Protein AF-0000000067257567 (afdb_homodimer)

Structure (mmCIF, N/CA/C/O backbone):
data_AF-0000000067257567-model_v1
#
loop_
_entity.id
_entity.type
_entity.pdbx_description
1 polymer 'Uncharacterized protein'
#
loop_
_atom_site.group_PDB
_atom_site.id
_atom_site.type_symbol
_atom_site.label_atom_id
_atom_site.label_alt_id
_atom_site.label_comp_id
_atom_site.label_asym_id
_atom_site.label_entity_id
_atom_site.label_seq_id
_atom_site.pdbx_PDB_ins_code
_atom_site.Cartn_x
_atom_site.Cartn_y
_atom_site.Cartn_z
_atom_site.occupancy
_atom_site.B_iso_or_equiv
_atom_site.auth_seq_id
_atom_site.auth_comp_id
_atom_site.auth_asym_id
_atom_site.auth_atom_id
_atom_site.pdbx_PDB_model_num
ATOM 1 N N . MET A 1 1 ? 15.242 -1.71 6.387 1 42.47 1 MET A N 1
ATOM 2 C CA . MET A 1 1 ? 14.023 -1.361 7.105 1 42.47 1 MET A CA 1
ATOM 3 C C . MET A 1 1 ? 13.047 -0.629 6.195 1 42.47 1 MET A C 1
ATOM 5 O O . MET A 1 1 ? 11.852 -0.949 6.168 1 42.47 1 MET A O 1
ATOM 9 N N . SER A 1 2 ? 13.617 0.245 5.223 1 54.53 2 SER A N 1
ATOM 10 C CA . SER A 1 2 ? 12.867 1.175 4.383 1 54.53 2 SER A CA 1
ATOM 11 C C . SER A 1 2 ? 12.109 0.439 3.279 1 54.53 2 SER A C 1
ATOM 13 O O . SER A 1 2 ? 10.945 0.733 3.014 1 54.53 2 SER A O 1
ATOM 15 N N . GLU A 1 3 ? 12.781 -0.605 2.812 1 60.75 3 GLU A N 1
ATOM 16 C CA . GLU A 1 3 ? 12.156 -1.322 1.706 1 60.75 3 GLU A CA 1
ATOM 17 C C . GLU A 1 3 ? 10.961 -2.146 2.186 1 60.75 3 GLU A C 1
ATOM 19 O O . GLU A 1 3 ? 9.961 -2.266 1.479 1 60.75 3 GLU A O 1
ATOM 24 N N . HIS A 1 4 ? 11.023 -2.242 3.375 1 84.31 4 HIS A N 1
ATOM 25 C CA . HIS A 1 4 ? 9.969 -3.107 3.891 1 84.31 4 HIS A CA 1
ATOM 26 C C . HIS A 1 4 ? 8.727 -2.301 4.27 1 84.31 4 HIS A C 1
ATOM 28 O O . HIS A 1 4 ? 7.613 -2.822 4.242 1 84.31 4 HIS A O 1
ATOM 34 N N . LEU A 1 5 ? 9.055 -1.038 4.414 1 88.56 5 LEU A N 1
ATOM 35 C CA . LEU A 1 5 ? 7.922 -0.194 4.789 1 88.56 5 LEU A CA 1
ATOM 36 C C . LEU A 1 5 ? 6.973 -0.005 3.613 1 88.56 5 LEU A C 1
ATOM 38 O O . LEU A 1 5 ? 5.75 -0.077 3.779 1 88.56 5 LEU A O 1
ATOM 42 N N . GLN A 1 6 ? 7.559 0.201 2.512 1 93.94 6 GLN A N 1
ATOM 43 C CA . GLN A 1 6 ? 6.738 0.46 1.332 1 93.94 6 GLN A CA 1
ATOM 44 C C . GLN A 1 6 ? 5.961 -0.786 0.918 1 93.94 6 GLN A C 1
ATOM 46 O O . GLN A 1 6 ? 4.773 -0.704 0.598 1 93.94 6 GLN A O 1
ATOM 51 N N . VAL A 1 7 ? 6.586 -1.915 0.98 1 94.75 7 VAL A N 1
ATOM 52 C CA . VAL A 1 7 ? 5.902 -3.139 0.573 1 94.75 7 VAL A CA 1
ATOM 53 C C . VAL A 1 7 ? 4.844 -3.508 1.61 1 94.75 7 VAL A C 1
ATOM 55 O O . VAL A 1 7 ? 3.777 -4.023 1.264 1 94.75 7 VAL A O 1
ATOM 58 N N . ASP A 1 8 ? 5.109 -3.254 2.855 1 94.69 8 ASP A N 1
ATOM 59 C CA . ASP A 1 8 ? 4.109 -3.463 3.9 1 94.69 8 ASP A CA 1
ATOM 60 C C . ASP A 1 8 ? 2.906 -2.543 3.703 1 94.69 8 ASP A C 1
ATOM 62 O O . ASP A 1 8 ? 1.767 -2.945 3.939 1 94.69 8 ASP A O 1
ATOM 66 N N . ALA A 1 9 ? 3.156 -1.338 3.334 1 95.38 9 ALA A N 1
ATOM 67 C CA . ALA A 1 9 ? 2.078 -0.391 3.064 1 95.38 9 ALA A CA 1
ATOM 68 C C . ALA A 1 9 ? 1.234 -0.842 1.875 1 95.38 9 ALA A C 1
ATOM 70 O O . ALA A 1 9 ? 0.009 -0.706 1.887 1 95.38 9 ALA A O 1
ATOM 71 N N . ILE A 1 10 ? 1.872 -1.326 0.867 1 96 10 ILE A N 1
ATOM 72 C CA . ILE A 1 10 ? 1.156 -1.837 -0.297 1 96 10 ILE A CA 1
ATOM 73 C C . ILE A 1 10 ? 0.22 -2.967 0.128 1 96 10 ILE A C 1
ATOM 75 O O . ILE A 1 10 ? -0.958 -2.973 -0.235 1 96 10 ILE A O 1
ATOM 79 N N . LEU A 1 11 ? 0.707 -3.904 0.881 1 96 11 LEU A N 1
ATOM 80 C CA . LEU A 1 11 ? -0.12 -5 1.374 1 96 11 LEU A CA 1
ATOM 81 C C . LEU A 1 11 ? -1.297 -4.473 2.188 1 96 11 LEU A C 1
ATOM 83 O O . LEU A 1 11 ? -2.436 -4.902 1.994 1 96 11 LEU A O 1
ATOM 87 N N . HIS A 1 12 ? -1.018 -3.547 3.033 1 94.44 12 HIS A N 1
ATOM 88 C CA . HIS A 1 12 ? -2.039 -2.967 3.9 1 94.44 12 HIS A CA 1
ATOM 89 C C . HIS A 1 12 ? -3.166 -2.344 3.086 1 94.44 12 HIS A C 1
ATOM 91 O O . HIS A 1 12 ? -4.34 -2.66 3.297 1 94.44 12 HIS A O 1
ATOM 97 N N . TYR A 1 13 ? -2.816 -1.511 2.17 1 96.19 13 TYR A N 1
ATOM 98 C CA . TYR A 1 13 ? -3.834 -0.748 1.458 1 96.19 13 TYR A CA 1
ATOM 99 C C . TYR A 1 13 ? -4.508 -1.601 0.389 1 96.19 13 TYR A C 1
ATOM 101 O O . TYR A 1 13 ? -5.691 -1.417 0.093 1 96.19 13 TYR A O 1
ATOM 109 N N . ALA A 1 14 ? -3.781 -2.572 -0.161 1 96.31 14 ALA A N 1
ATOM 110 C CA . ALA A 1 14 ? -4.355 -3.449 -1.176 1 96.31 14 ALA A CA 1
ATOM 111 C C . ALA A 1 14 ? -5.426 -4.355 -0.574 1 96.31 14 ALA A C 1
ATOM 113 O O . ALA A 1 14 ? -6.305 -4.852 -1.288 1 96.31 14 ALA A O 1
ATOM 114 N N . THR A 1 15 ? -5.363 -4.555 0.69 1 95.38 15 THR A N 1
ATOM 115 C CA . THR A 1 15 ? -6.281 -5.508 1.309 1 95.38 15 THR A CA 1
ATOM 116 C C . THR A 1 15 ? -7.234 -4.797 2.268 1 95.38 15 THR A C 1
ATOM 118 O O . THR A 1 15 ? -7.855 -5.434 3.119 1 95.38 15 THR A O 1
ATOM 121 N N . SER A 1 16 ? -7.266 -3.492 2.211 1 91.81 16 SER A N 1
ATOM 122 C CA . SER A 1 16 ? -8.164 -2.688 3.033 1 91.81 16 SER A CA 1
ATOM 123 C C . SER A 1 16 ? -9.203 -1.973 2.178 1 91.81 16 SER A C 1
ATOM 125 O O . SER A 1 16 ? -8.906 -1.534 1.064 1 91.81 16 SER A O 1
ATOM 127 N N . ARG A 1 17 ? -10.469 -1.85 2.686 1 91.75 17 ARG A N 1
ATOM 128 C CA . ARG A 1 17 ? -11.508 -1.102 1.987 1 91.75 17 ARG A CA 1
ATOM 129 C C . ARG A 1 17 ? -11.609 0.323 2.523 1 91.75 17 ARG A C 1
ATOM 131 O O . ARG A 1 17 ? -12.398 1.126 2.018 1 91.75 17 ARG A O 1
ATOM 138 N N . VAL A 1 18 ? -10.797 0.609 3.508 1 90.25 18 VAL A N 1
ATOM 139 C CA . VAL A 1 18 ? -10.828 1.937 4.113 1 90.25 18 VAL A CA 1
ATOM 140 C C . VAL A 1 18 ? -9.992 2.902 3.279 1 90.25 18 VAL A C 1
ATOM 142 O O . VAL A 1 18 ? -8.812 2.643 3.008 1 90.25 18 VAL A O 1
ATOM 145 N N . ILE A 1 19 ? -10.57 3.973 2.848 1 91.88 19 ILE A N 1
ATOM 146 C CA . ILE A 1 19 ? -9.852 4.965 2.053 1 91.88 19 ILE A CA 1
ATOM 147 C C . ILE A 1 19 ? -9.734 6.266 2.842 1 91.88 19 ILE A C 1
ATOM 149 O O . ILE A 1 19 ? -10.531 6.531 3.744 1 91.88 19 ILE A O 1
ATOM 153 N N . PRO A 1 20 ? -8.742 7.109 2.494 1 93.06 20 PRO A N 1
ATOM 154 C CA . PRO A 1 20 ? -8.562 8.398 3.166 1 93.06 20 PRO A CA 1
ATOM 155 C C . PRO A 1 20 ? -9.742 9.344 2.955 1 93.06 20 PRO A C 1
ATOM 157 O O . PRO A 1 20 ? -10.516 9.164 2.01 1 93.06 20 PRO A O 1
ATOM 160 N N . GLN A 1 21 ? -9.82 10.25 3.891 1 91.62 21 GLN A N 1
ATOM 161 C CA . GLN A 1 21 ? -10.844 11.281 3.775 1 91.62 21 GLN A CA 1
ATOM 162 C C . GLN A 1 21 ? -10.586 12.188 2.574 1 91.62 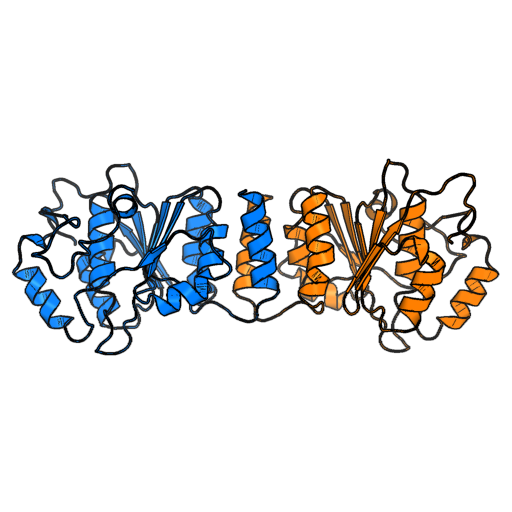21 GLN A C 1
ATOM 164 O O . GLN A 1 21 ? -11.523 12.594 1.887 1 91.62 21 GLN A O 1
ATOM 169 N N . GLN A 1 22 ? -9.336 12.484 2.297 1 96.44 22 GLN A N 1
ATOM 170 C CA . GLN A 1 22 ? -8.977 13.289 1.131 1 96.44 22 GLN A CA 1
ATOM 171 C C . GLN A 1 22 ? -9.25 12.523 -0.165 1 96.44 22 GLN A C 1
ATOM 173 O O . GLN A 1 22 ? -9.008 11.32 -0.247 1 96.44 22 GLN A O 1
ATOM 178 N N . THR A 1 23 ? -9.781 13.305 -1.151 1 96 23 THR A N 1
ATOM 179 C CA . THR A 1 23 ? -9.977 12.703 -2.467 1 96 23 THR A CA 1
ATOM 180 C C . THR A 1 23 ? -8.641 12.43 -3.148 1 96 23 THR A C 1
ATOM 182 O O . THR A 1 23 ? -7.605 12.953 -2.729 1 96 23 THR A O 1
ATOM 185 N N . LEU A 1 24 ? -8.641 11.648 -4.219 1 96.56 24 LEU A N 1
ATOM 186 C CA . LEU A 1 24 ? -7.43 11.344 -4.973 1 96.56 24 LEU A CA 1
ATOM 187 C C . LEU A 1 24 ? -6.766 12.617 -5.484 1 96.56 24 LEU A C 1
ATOM 189 O O . LEU A 1 24 ? -5.543 12.75 -5.418 1 96.56 24 LEU A O 1
ATOM 193 N N . ASP A 1 25 ? -7.609 13.531 -6 1 97.38 25 ASP A N 1
ATOM 194 C CA . ASP A 1 25 ? -7.062 14.781 -6.531 1 97.38 25 ASP A CA 1
ATOM 195 C C . ASP A 1 25 ? -6.383 15.594 -5.43 1 97.38 25 ASP A C 1
ATOM 197 O O . ASP A 1 25 ? -5.34 16.203 -5.656 1 97.38 25 ASP A O 1
ATOM 201 N N . GLU A 1 26 ? -6.945 15.57 -4.293 1 98.19 26 GLU A N 1
ATOM 202 C CA . GLU A 1 26 ? -6.355 16.266 -3.152 1 98.19 26 GLU A CA 1
ATOM 203 C C . GLU A 1 26 ? -5.051 15.602 -2.719 1 98.19 26 GLU A C 1
ATOM 205 O O . GLU A 1 26 ? -4.035 16.281 -2.527 1 98.19 26 GLU A O 1
ATOM 210 N N . ILE A 1 27 ? -5.051 14.281 -2.639 1 98.19 27 ILE A N 1
ATOM 211 C CA . ILE A 1 27 ? -3.891 13.523 -2.188 1 98.19 27 ILE A CA 1
ATOM 212 C C . ILE A 1 27 ? -2.734 13.719 -3.168 1 98.19 27 ILE A C 1
ATOM 214 O O . ILE A 1 27 ? -1.573 13.797 -2.762 1 98.19 27 ILE A O 1
ATOM 218 N N . LYS A 1 28 ? -2.998 13.914 -4.43 1 97.81 28 LYS A N 1
ATOM 219 C CA . LYS A 1 28 ? -1.974 14.016 -5.465 1 97.81 28 LYS A CA 1
ATOM 220 C C . LYS A 1 28 ? -1.126 15.266 -5.285 1 97.81 28 LYS A C 1
ATOM 222 O O . LYS A 1 28 ? 0.059 15.281 -5.625 1 97.81 28 LYS A O 1
ATOM 227 N N . ILE A 1 29 ? -1.68 16.281 -4.703 1 98.06 29 ILE A N 1
ATOM 228 C CA . ILE A 1 29 ? -0.905 17.5 -4.438 1 98.06 29 ILE A CA 1
ATOM 229 C C . ILE A 1 29 ? 0.239 17.172 -3.479 1 98.06 29 ILE A C 1
ATOM 231 O O . ILE A 1 29 ? 1.401 17.469 -3.771 1 98.06 29 ILE A O 1
ATOM 235 N N . SER A 1 30 ? -0.136 16.531 -2.359 1 98 30 SER A N 1
ATOM 236 C CA . SER A 1 30 ? 0.881 16.172 -1.375 1 98 30 SER A CA 1
ATOM 237 C C . SER A 1 30 ? 1.795 15.07 -1.899 1 98 30 SER A C 1
ATOM 239 O O . SER A 1 30 ? 3 15.086 -1.646 1 98 30 SER A O 1
ATOM 241 N N . PHE A 1 31 ? 1.204 14.18 -2.602 1 97.38 31 PHE A N 1
ATOM 242 C CA . PHE A 1 31 ? 1.946 13.062 -3.17 1 97.38 31 PHE A CA 1
ATOM 243 C C . PHE A 1 31 ? 3.061 13.562 -4.082 1 97.38 31 PHE A C 1
ATOM 245 O O . PHE A 1 31 ? 4.215 13.148 -3.945 1 97.38 31 PHE A O 1
ATOM 252 N N . ASN A 1 32 ? 2.744 14.445 -4.992 1 97.19 32 ASN A N 1
ATOM 253 C CA . ASN A 1 32 ? 3.723 14.977 -5.934 1 97.19 32 ASN A CA 1
ATOM 254 C C . ASN A 1 32 ? 4.812 15.773 -5.223 1 97.19 32 ASN A C 1
ATOM 256 O O . ASN A 1 32 ? 5.98 15.727 -5.617 1 97.19 32 ASN A O 1
ATOM 260 N N . LEU A 1 33 ? 4.465 16.422 -4.223 1 97.44 33 LEU A N 1
ATOM 261 C CA . LEU A 1 33 ? 5.426 17.188 -3.432 1 97.44 33 LEU A CA 1
ATOM 262 C C . LEU A 1 33 ? 6.398 16.25 -2.713 1 97.44 33 LEU A C 1
ATOM 264 O O . LEU A 1 33 ? 7.613 16.453 -2.764 1 97.44 33 LEU A O 1
ATOM 268 N N . ILE A 1 34 ? 5.844 15.188 -2.096 1 97.25 34 ILE A N 1
ATOM 269 C CA . ILE A 1 34 ? 6.672 14.242 -1.356 1 97.25 34 ILE A CA 1
ATOM 270 C C . ILE A 1 34 ? 7.609 13.523 -2.318 1 97.25 34 ILE A C 1
ATOM 272 O O . ILE A 1 34 ? 8.797 13.352 -2.029 1 97.25 34 ILE A O 1
ATOM 276 N N . LYS A 1 35 ? 7.09 13.195 -3.434 1 94.06 35 LYS A N 1
ATOM 277 C CA . LYS A 1 35 ? 7.891 12.508 -4.441 1 94.06 35 LYS A CA 1
ATOM 278 C C . LYS A 1 35 ? 9.062 13.375 -4.895 1 94.06 35 LYS A C 1
ATOM 280 O O . LYS A 1 35 ? 10.156 12.867 -5.148 1 94.06 35 LYS A O 1
ATOM 285 N N . SER A 1 36 ? 8.883 14.656 -4.922 1 94.94 36 SER A N 1
ATOM 286 C CA . SER A 1 36 ? 9.906 15.562 -5.422 1 94.94 36 SER A CA 1
ATOM 287 C C . SER A 1 36 ? 10.922 15.906 -4.336 1 94.94 36 SER A C 1
ATOM 289 O O . SER A 1 36 ? 12.078 16.219 -4.637 1 94.94 36 SER A O 1
ATOM 291 N N . LEU A 1 37 ? 10.57 15.703 -3.08 1 96.38 37 LEU A N 1
ATOM 292 C CA . LEU A 1 37 ? 11.414 16.234 -2.012 1 96.38 37 LEU A CA 1
ATOM 293 C C . LEU A 1 37 ? 12.031 15.102 -1.195 1 96.38 37 LEU A C 1
ATOM 295 O O . LEU A 1 37 ? 12.984 15.32 -0.442 1 96.38 37 LEU A O 1
ATOM 299 N N . THR A 1 38 ? 11.453 13.891 -1.365 1 93.56 38 THR A N 1
ATOM 300 C CA . THR A 1 38 ? 11.898 12.797 -0.508 1 93.56 38 THR A CA 1
ATOM 301 C C . THR A 1 38 ? 13.367 12.477 -0.752 1 93.56 38 THR A C 1
ATOM 303 O O . THR A 1 38 ? 13.836 12.516 -1.892 1 93.56 38 THR A O 1
ATOM 306 N N . PRO A 1 39 ? 14.125 12.211 0.289 1 95.88 39 PRO A N 1
ATOM 307 C CA . PRO A 1 39 ? 13.711 12.227 1.694 1 95.88 39 PRO A CA 1
ATOM 308 C C . PRO A 1 39 ? 13.523 13.641 2.234 1 95.88 39 PRO A C 1
ATOM 310 O O . PRO A 1 39 ? 14.273 14.555 1.872 1 95.88 39 PRO A O 1
ATOM 313 N N . CYS A 1 40 ? 12.492 13.82 2.994 1 97.31 40 CYS A N 1
ATOM 314 C CA . CYS A 1 40 ? 12.219 15.141 3.547 1 97.31 40 CYS A CA 1
ATOM 315 C C . CYS A 1 40 ? 11.688 15.031 4.973 1 97.31 40 CYS A C 1
ATOM 317 O O . CYS A 1 40 ? 11.484 13.93 5.48 1 97.31 40 CYS A O 1
ATOM 319 N N . ASN A 1 41 ? 11.586 16.109 5.645 1 98.31 41 ASN A N 1
ATOM 320 C CA . ASN A 1 41 ? 10.922 16.219 6.941 1 98.31 41 ASN A CA 1
ATOM 321 C C . ASN A 1 41 ? 9.461 16.641 6.785 1 98.31 41 ASN A C 1
ATOM 323 O O . ASN A 1 41 ? 9.172 17.766 6.371 1 98.31 41 ASN A O 1
ATOM 327 N N . LEU A 1 42 ? 8.594 15.68 7.133 1 98.69 42 LEU A N 1
ATOM 328 C CA . LEU A 1 42 ? 7.156 15.852 6.969 1 98.69 42 LEU A CA 1
ATOM 329 C C . LEU A 1 42 ? 6.449 15.852 8.32 1 98.69 42 LEU A C 1
ATOM 331 O O . LEU A 1 42 ? 6.492 14.852 9.047 1 98.69 42 LEU A O 1
ATOM 335 N N . LEU A 1 43 ? 5.855 16.953 8.656 1 98.81 43 LEU A N 1
ATOM 336 C CA . LEU A 1 43 ? 5.031 17.078 9.852 1 98.81 43 LEU A CA 1
ATOM 337 C C . LEU A 1 43 ? 3.549 17.031 9.5 1 98.81 43 LEU A C 1
ATOM 339 O O . LEU A 1 43 ? 3.102 17.766 8.617 1 98.81 43 LEU A O 1
ATOM 343 N N . VAL A 1 44 ? 2.824 16.172 10.156 1 98.75 44 VAL A N 1
ATOM 344 C CA . VAL A 1 44 ? 1.402 16.047 9.844 1 98.75 44 VAL A CA 1
ATOM 345 C C . VAL A 1 44 ? 0.578 16.297 11.109 1 98.75 44 VAL A C 1
ATOM 347 O O . VAL A 1 44 ? 0.701 15.57 12.094 1 98.75 44 VAL A O 1
ATOM 350 N N . PHE A 1 45 ? -0.207 17.375 11.07 1 98.56 45 PHE A N 1
ATOM 351 C CA . PHE A 1 45 ? -1.238 17.531 12.086 1 98.56 45 PHE A CA 1
ATOM 352 C C . PHE A 1 45 ? -2.426 16.625 11.797 1 98.56 45 PHE A C 1
ATOM 354 O O . PHE A 1 45 ? -3.217 16.891 10.891 1 98.56 45 PHE A O 1
ATOM 361 N N . GLY A 1 46 ? -2.557 15.602 12.586 1 97.12 46 GLY A N 1
ATOM 362 C CA . GLY A 1 46 ? -3.602 14.617 12.367 1 97.12 46 GLY A CA 1
ATOM 363 C C . GLY A 1 46 ? -3.061 13.219 12.109 1 97.12 46 GLY A C 1
ATOM 364 O O . GLY A 1 46 ? -2.055 13.055 11.414 1 97.12 46 GLY A O 1
ATOM 365 N N . LEU A 1 47 ? -3.672 12.305 12.781 1 95.75 47 LEU A N 1
ATOM 366 C CA . LEU A 1 47 ? -3.412 10.883 12.57 1 95.75 47 LEU A CA 1
ATOM 367 C C . LEU A 1 47 ? -4.641 10.188 12 1 95.75 47 LEU A C 1
ATOM 369 O O . LEU A 1 47 ? -5.77 10.477 12.414 1 95.75 47 LEU A O 1
ATOM 373 N N . GLY A 1 48 ? -4.449 9.352 11.008 1 93.62 48 GLY A N 1
ATOM 374 C CA . GLY A 1 48 ? -5.574 8.633 10.422 1 93.62 48 GLY A CA 1
ATOM 375 C C . GLY A 1 48 ? -5.156 7.422 9.609 1 93.62 48 GLY A C 1
ATOM 376 O O . GLY A 1 48 ? -4.027 6.945 9.734 1 93.62 48 GLY A O 1
ATOM 377 N N . HIS A 1 49 ? -6.082 6.953 8.859 1 90.81 49 HIS A N 1
ATOM 378 C CA . HIS A 1 49 ? -5.875 5.742 8.07 1 90.81 49 HIS A CA 1
ATOM 379 C C . HIS A 1 49 ? -4.887 5.988 6.934 1 90.81 49 HIS A C 1
ATOM 381 O O . HIS A 1 49 ? -4.316 5.043 6.387 1 90.81 49 HIS A O 1
ATOM 387 N N . ASP A 1 50 ? -4.66 7.285 6.672 1 95.5 50 ASP A N 1
ATOM 388 C CA . ASP A 1 50 ? -3.73 7.625 5.598 1 95.5 50 ASP A CA 1
ATOM 389 C C . ASP A 1 50 ? -2.32 7.844 6.145 1 95.5 50 ASP A C 1
ATOM 391 O O . ASP A 1 50 ? -1.382 8.07 5.379 1 95.5 50 ASP A O 1
ATOM 395 N N . SER A 1 51 ? -2.143 7.699 7.477 1 96.69 51 SER A N 1
ATOM 396 C CA . SER A 1 51 ? -0.849 7.988 8.086 1 96.69 51 SER A CA 1
ATOM 397 C C . SER A 1 51 ? 0.217 7.008 7.613 1 96.69 51 SER A C 1
ATOM 399 O O . SER A 1 51 ? 1.367 7.391 7.387 1 96.69 51 SER A O 1
ATOM 401 N N . PHE A 1 52 ? -0.189 5.75 7.523 1 96.19 52 PHE A N 1
ATOM 402 C CA . PHE A 1 52 ? 0.744 4.746 7.02 1 96.19 52 PHE A CA 1
ATOM 403 C C . PHE A 1 52 ? 1.177 5.074 5.598 1 96.19 52 PHE A C 1
ATOM 405 O O . PHE A 1 52 ? 2.338 4.875 5.234 1 96.19 52 PHE A O 1
ATOM 412 N N . MET A 1 53 ? 0.318 5.605 4.793 1 96.75 53 MET A N 1
ATOM 413 C CA . MET A 1 53 ? 0.602 6 3.418 1 96.75 53 MET A CA 1
ATOM 414 C C . MET A 1 53 ? 1.65 7.105 3.375 1 96.75 53 MET A C 1
ATOM 416 O O . MET A 1 53 ? 2.676 6.969 2.705 1 96.75 53 MET A O 1
ATOM 420 N N . TRP A 1 54 ? 1.465 8.148 4.129 1 97.44 54 TRP A N 1
ATOM 421 C CA . TRP A 1 54 ? 2.391 9.273 4.133 1 97.44 54 TRP A CA 1
ATOM 422 C C . TRP A 1 54 ? 3.773 8.844 4.609 1 97.44 54 TRP A C 1
ATOM 424 O O . TRP A 1 54 ? 4.785 9.219 4.02 1 97.44 54 TRP A O 1
ATOM 434 N N . SER A 1 55 ? 3.807 8.031 5.684 1 96.44 55 SER A N 1
ATOM 435 C CA . SER A 1 55 ? 5.078 7.555 6.223 1 96.44 55 SER A CA 1
ATOM 436 C C . SER A 1 55 ? 5.824 6.703 5.203 1 96.44 55 SER A C 1
ATOM 438 O O . SER A 1 55 ? 7.043 6.812 5.066 1 96.44 55 SER A O 1
ATOM 440 N N . SER A 1 56 ? 5.094 5.914 4.492 1 95.5 56 SER A N 1
ATOM 441 C CA . SER A 1 56 ? 5.715 4.996 3.543 1 95.5 56 SER A CA 1
ATOM 442 C C . SER A 1 56 ? 6.207 5.734 2.301 1 95.5 56 SER A C 1
ATOM 444 O O . SER A 1 56 ? 7.211 5.348 1.698 1 95.5 56 SER A O 1
ATOM 446 N N . MET A 1 57 ? 5.547 6.828 1.923 1 95.38 57 MET A N 1
ATOM 447 C CA . MET A 1 57 ? 5.953 7.617 0.764 1 95.38 57 MET A CA 1
ATOM 448 C C . MET A 1 57 ? 7.227 8.406 1.062 1 95.38 57 MET A C 1
ATOM 450 O O . MET A 1 57 ? 7.965 8.773 0.145 1 95.38 57 MET A O 1
ATOM 454 N N . ASN A 1 58 ? 7.469 8.617 2.264 1 96 58 ASN A N 1
ATOM 455 C CA . ASN A 1 58 ? 8.656 9.32 2.744 1 96 58 ASN A CA 1
ATOM 456 C C . ASN A 1 58 ? 9.562 8.398 3.557 1 96 58 ASN A C 1
ATOM 458 O O . ASN A 1 58 ? 10.109 8.805 4.582 1 96 58 ASN A O 1
ATOM 462 N N . SER A 1 59 ? 9.789 7.141 3.094 1 92 59 SER A N 1
ATOM 463 C CA . SER A 1 59 ? 10.367 6.043 3.865 1 92 59 SER A CA 1
ATOM 464 C C . SER A 1 59 ? 11.797 6.359 4.289 1 92 59 SER A C 1
ATOM 466 O O . SER A 1 59 ? 12.297 5.812 5.273 1 92 59 SER A O 1
ATOM 468 N N . ARG A 1 60 ? 12.516 7.254 3.658 1 93.06 60 ARG A N 1
ATOM 469 C CA . ARG A 1 60 ? 13.891 7.574 4.023 1 93.06 60 ARG A CA 1
ATOM 470 C C . ARG A 1 60 ? 13.969 8.891 4.785 1 93.06 60 ARG A C 1
ATOM 472 O O . ARG A 1 60 ? 15.039 9.281 5.258 1 93.06 60 ARG A O 1
ATOM 479 N N . GLY A 1 61 ? 12.82 9.57 4.848 1 95.94 61 GLY A N 1
ATOM 480 C CA . GLY A 1 61 ? 12.75 10.844 5.547 1 95.94 61 GLY A CA 1
ATOM 481 C C . GLY A 1 61 ? 12.102 10.734 6.914 1 95.94 61 GLY A C 1
ATOM 482 O O . GLY A 1 61 ? 11.93 9.633 7.445 1 95.94 61 GLY A O 1
ATOM 483 N N . THR A 1 62 ? 11.797 11.805 7.445 1 97.19 62 THR A N 1
ATOM 484 C CA . THR A 1 62 ? 11.125 11.883 8.742 1 97.19 62 THR A CA 1
ATOM 485 C C . THR A 1 62 ? 9.672 12.305 8.57 1 97.19 62 THR A C 1
ATOM 487 O O . THR A 1 62 ? 9.391 13.344 7.969 1 97.19 62 THR A O 1
ATOM 490 N N . THR A 1 63 ? 8.828 11.414 9 1 97.81 63 THR A N 1
ATOM 491 C CA . THR A 1 63 ? 7.414 11.766 9.086 1 97.81 63 THR A CA 1
ATOM 492 C C . THR A 1 63 ? 6.934 11.727 10.531 1 97.81 63 THR A C 1
ATOM 494 O O . THR A 1 63 ? 7.102 10.719 11.219 1 97.81 63 THR A O 1
ATOM 497 N N . PHE A 1 64 ? 6.402 12.82 10.977 1 98.44 64 PHE A N 1
ATOM 498 C CA . PHE A 1 64 ? 5.961 12.938 12.359 1 98.44 64 PHE A CA 1
ATOM 499 C C . PHE A 1 64 ? 4.508 13.398 12.422 1 98.44 64 PHE A C 1
ATOM 501 O O . PHE A 1 64 ? 4.102 14.289 11.672 1 98.44 64 PHE A O 1
ATOM 508 N N . PHE A 1 65 ? 3.689 12.711 13.312 1 98.44 65 PHE A N 1
ATOM 509 C CA . PHE A 1 65 ? 2.264 13.016 13.383 1 98.44 65 PHE A CA 1
ATOM 510 C C . PHE A 1 65 ? 1.907 13.609 14.742 1 98.44 65 PH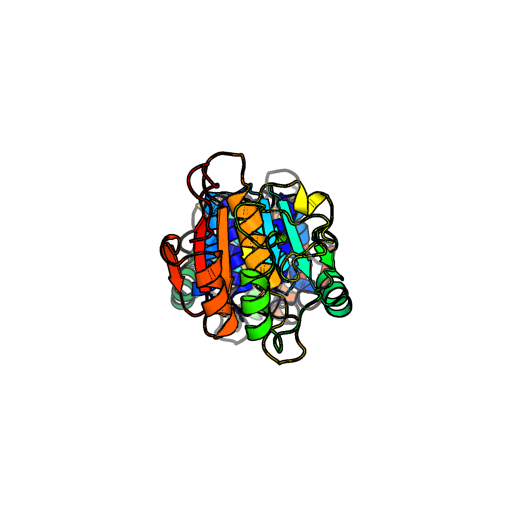E A C 1
ATOM 512 O O . PHE A 1 65 ? 2.451 13.203 15.766 1 98.44 65 PHE A O 1
ATOM 519 N N . LEU A 1 66 ? 1.012 14.578 14.68 1 98.31 66 LEU A N 1
ATOM 520 C CA . LEU A 1 66 ? 0.446 15.18 15.883 1 98.31 66 LEU A CA 1
ATOM 521 C C . LEU A 1 66 ? -1.055 14.922 15.961 1 98.31 66 LEU A C 1
ATOM 523 O O . LEU A 1 66 ? -1.81 15.336 15.078 1 98.31 66 LEU A O 1
ATOM 527 N N . GLU A 1 67 ? -1.506 14.25 17.031 1 97.62 67 GLU A N 1
ATOM 528 C CA . GLU A 1 67 ? -2.904 13.859 17.172 1 97.62 67 GLU A CA 1
ATOM 529 C C . GLU A 1 67 ? -3.451 14.273 18.531 1 97.62 67 GLU A C 1
ATOM 531 O O . GLU A 1 67 ? -2.75 14.188 19.547 1 97.62 67 GLU A O 1
ATOM 536 N N . GLU A 1 68 ? -4.688 14.734 18.5 1 96.56 68 GLU A N 1
ATOM 537 C CA . GLU A 1 68 ? -5.277 15.281 19.719 1 96.56 68 GLU A CA 1
ATOM 538 C C . GLU A 1 68 ? -5.91 14.18 20.562 1 96.56 68 GLU A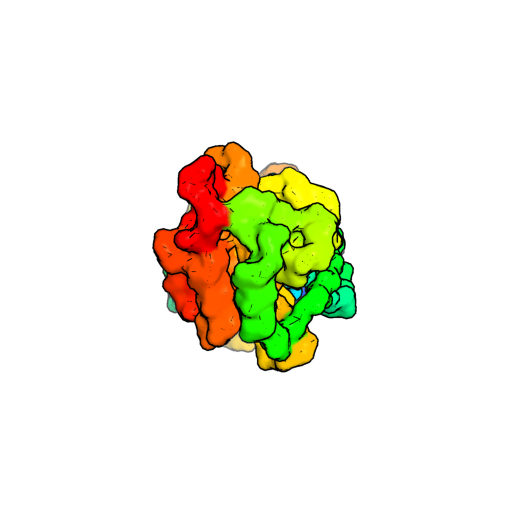 C 1
ATOM 540 O O . GLU A 1 68 ? -6.004 14.312 21.781 1 96.56 68 GLU A O 1
ATOM 545 N N . ASP A 1 69 ? -6.41 13.156 20.031 1 95.38 69 ASP A N 1
ATOM 546 C CA . ASP A 1 69 ? -7.195 12.125 20.703 1 95.38 69 ASP A CA 1
ATOM 547 C C . ASP A 1 69 ? -6.348 10.891 20.984 1 95.38 69 ASP A C 1
ATOM 549 O O . ASP A 1 69 ? -6.07 10.094 20.094 1 95.38 69 ASP A O 1
ATOM 553 N N . PRO A 1 70 ? -6.066 10.664 22.219 1 94.5 70 PRO A N 1
ATOM 554 C CA . PRO A 1 70 ? -5.215 9.516 22.547 1 94.5 70 PRO A CA 1
ATOM 555 C C . PRO A 1 70 ? -5.875 8.18 22.203 1 94.5 70 PRO A C 1
ATOM 557 O O . PRO A 1 70 ? -5.184 7.219 21.844 1 94.5 70 PRO A O 1
ATOM 560 N N . LYS A 1 71 ? -7.16 8.133 22.359 1 95.12 71 LYS A N 1
ATOM 561 C CA . LYS A 1 71 ? -7.855 6.898 22.016 1 95.12 71 LYS A CA 1
ATOM 562 C C . LYS A 1 71 ? -7.762 6.605 20.516 1 95.12 71 LYS A C 1
ATOM 564 O O . LYS A 1 71 ? -7.543 5.457 20.125 1 95.12 71 LYS A O 1
ATOM 569 N N . TRP A 1 72 ? -8.016 7.609 19.766 1 93.75 72 TRP A N 1
ATOM 570 C CA . TRP A 1 72 ? -7.895 7.473 18.312 1 93.75 72 TRP A CA 1
ATOM 571 C C . TRP A 1 72 ? -6.473 7.078 17.922 1 93.75 72 TRP A C 1
ATOM 573 O O . TRP A 1 72 ? -6.277 6.207 17.078 1 93.75 72 TRP A O 1
ATOM 583 N N . SER A 1 73 ? -5.508 7.664 18.547 1 94 73 SER A N 1
ATOM 584 C CA . SER A 1 73 ? -4.105 7.348 18.297 1 94 73 SER A CA 1
ATOM 585 C C . SER A 1 73 ? -3.818 5.871 18.547 1 94 73 SER A C 1
ATOM 587 O O . SER A 1 73 ? -3.154 5.215 17.734 1 94 73 SER A O 1
ATOM 589 N N . ARG A 1 74 ? -4.258 5.402 19.625 1 93.69 74 ARG A N 1
ATOM 590 C CA . ARG A 1 74 ? -4.027 4.004 19.969 1 93.69 74 ARG A CA 1
ATOM 591 C C . ARG A 1 74 ? -4.664 3.078 18.938 1 93.69 74 ARG A C 1
ATOM 593 O O . ARG A 1 74 ? -4.074 2.066 18.562 1 93.69 74 ARG A O 1
ATOM 600 N N . ALA A 1 75 ? -5.832 3.465 18.531 1 92.38 75 ALA A N 1
ATOM 601 C CA . ALA A 1 75 ? -6.555 2.652 17.547 1 92.38 75 ALA A CA 1
ATOM 602 C C . ALA A 1 75 ? -5.801 2.578 16.234 1 92.38 75 ALA A C 1
ATOM 604 O O . ALA A 1 75 ? -5.707 1.51 15.617 1 92.38 75 ALA A O 1
ATOM 605 N N . ILE A 1 76 ? -5.309 3.65 15.773 1 90.75 76 ILE A N 1
ATOM 606 C CA . ILE A 1 76 ? -4.621 3.734 14.492 1 90.75 76 ILE A CA 1
ATOM 607 C C . ILE A 1 76 ? -3.252 3.066 14.594 1 90.75 76 ILE A C 1
ATOM 609 O O . ILE A 1 76 ? -2.811 2.4 13.656 1 90.75 76 ILE A O 1
ATOM 613 N N . LEU A 1 77 ? -2.604 3.193 15.703 1 92.06 77 LEU A N 1
ATOM 614 C CA . LEU A 1 77 ? -1.202 2.805 15.82 1 92.06 77 LEU A CA 1
ATOM 615 C C . LEU A 1 77 ? -1.077 1.351 16.266 1 92.06 77 LEU A C 1
ATOM 617 O O . LEU A 1 77 ? 0.027 0.802 16.297 1 92.06 77 LEU A O 1
ATOM 621 N N . LYS A 1 78 ? -2.146 0.813 16.688 1 87.5 78 LYS A N 1
ATOM 622 C CA . LYS A 1 78 ? -2.133 -0.55 17.219 1 87.5 78 LYS A CA 1
ATOM 623 C C . LYS A 1 78 ? -1.24 -1.455 16.359 1 87.5 78 LYS A C 1
ATOM 625 O O . LYS A 1 78 ? -0.403 -2.186 16.906 1 87.5 78 LYS A O 1
ATOM 630 N N . ASP A 1 79 ? -1.297 -1.42 15 1 79.81 79 ASP A N 1
ATOM 631 C CA . ASP A 1 79 ? -0.493 -2.303 14.164 1 79.81 79 ASP A CA 1
ATOM 632 C C . ASP A 1 79 ? 0.561 -1.516 13.391 1 79.81 79 ASP A C 1
ATOM 634 O O . ASP A 1 79 ? 1.144 -2.025 12.43 1 79.81 79 ASP A O 1
ATOM 638 N N . LEU A 1 80 ? 0.831 -0.279 13.852 1 89.44 80 LEU A N 1
ATOM 639 C CA . LEU A 1 80 ? 1.745 0.608 13.141 1 89.44 80 LEU A CA 1
ATOM 640 C C . LEU A 1 80 ? 2.695 1.3 14.117 1 89.44 80 LEU A C 1
ATOM 642 O O . LEU A 1 80 ? 2.818 2.527 14.102 1 89.44 80 LEU A O 1
ATOM 646 N N . SER A 1 81 ? 3.428 0.486 14.805 1 83.56 81 SER A N 1
ATOM 647 C CA . SER A 1 81 ? 4.234 1 15.906 1 83.56 81 SER A CA 1
ATOM 648 C C . SER A 1 81 ? 5.41 1.824 15.398 1 83.56 81 SER A C 1
ATOM 650 O O . SER A 1 81 ? 6.02 2.582 16.156 1 83.56 81 SER A O 1
ATOM 652 N N . PHE A 1 82 ? 5.676 1.766 14.141 1 87.06 82 PHE A N 1
ATOM 653 C CA . PHE A 1 82 ? 6.82 2.469 13.578 1 87.06 82 PHE A CA 1
ATOM 654 C C . PHE A 1 82 ? 6.469 3.922 13.273 1 87.06 82 PHE A C 1
ATOM 656 O O . PHE A 1 82 ? 7.355 4.742 13.031 1 87.06 82 PHE A O 1
ATOM 663 N N . ILE A 1 83 ? 5.199 4.203 13.344 1 93.62 83 ILE A N 1
ATOM 664 C CA . ILE A 1 83 ? 4.758 5.57 13.094 1 93.62 83 ILE A CA 1
ATOM 665 C C . ILE A 1 83 ? 5.105 6.453 14.289 1 93.62 83 ILE A C 1
ATOM 667 O O . ILE A 1 83 ? 4.758 6.129 15.43 1 93.62 83 ILE A O 1
ATOM 671 N N . ARG A 1 84 ? 5.805 7.512 13.984 1 94.19 84 ARG A N 1
ATOM 672 C CA . ARG A 1 84 ? 6.172 8.477 15.023 1 94.19 84 ARG A CA 1
ATOM 673 C C . ARG A 1 84 ? 5.07 9.508 15.227 1 94.19 84 ARG A C 1
ATOM 675 O O . ARG A 1 84 ? 4.648 10.172 14.273 1 94.19 84 ARG A O 1
ATOM 682 N N . SER A 1 85 ? 4.594 9.555 16.453 1 95.56 85 SER A N 1
ATOM 683 C CA . SER A 1 85 ? 3.49 10.469 16.734 1 95.56 85 SER A CA 1
ATOM 684 C C . SER A 1 85 ? 3.508 10.938 18.188 1 95.56 85 SER A C 1
ATOM 686 O O . SER A 1 85 ? 4.117 10.289 19.047 1 95.56 85 SER A O 1
ATOM 688 N N . ASN A 1 86 ? 2.939 12.086 18.406 1 95.5 86 ASN A N 1
ATOM 689 C CA . ASN A 1 86 ? 2.662 12.594 19.75 1 95.5 86 ASN A CA 1
ATOM 690 C C . ASN A 1 86 ? 1.214 13.062 19.891 1 95.5 86 ASN A C 1
ATOM 692 O O . ASN A 1 86 ? 0.614 13.523 18.906 1 95.5 86 ASN A O 1
ATOM 696 N N . THR A 1 87 ? 0.769 12.867 21.109 1 95.06 87 THR A N 1
ATOM 697 C CA . THR A 1 87 ? -0.51 13.484 21.438 1 95.06 87 THR A CA 1
ATOM 698 C C . THR A 1 87 ? -0.329 14.961 21.766 1 95.06 87 THR A C 1
ATOM 700 O O . THR A 1 87 ? 0.587 15.336 22.516 1 95.06 87 THR A O 1
ATOM 703 N N . VAL A 1 88 ? -1.167 15.758 21.203 1 95.88 88 VAL A N 1
ATOM 704 C CA . VAL A 1 88 ? -1.105 17.203 21.422 1 95.88 88 VAL A CA 1
ATOM 705 C C . VAL A 1 88 ? -2.359 17.656 22.172 1 95.88 88 VAL A C 1
ATOM 707 O O . VAL A 1 88 ? -3.471 17.234 21.844 1 95.88 88 VAL A O 1
ATOM 710 N N . ARG A 1 89 ? -2.113 18.453 23.156 1 92.88 89 ARG A N 1
ATOM 711 C CA . ARG A 1 89 ? -3.223 19.078 23.875 1 92.88 89 ARG A CA 1
ATOM 712 C C . ARG A 1 89 ? -3.484 20.484 23.344 1 92.88 89 ARG A C 1
ATOM 714 O O . ARG A 1 89 ? -2.646 21.375 23.5 1 92.88 89 ARG A O 1
ATOM 721 N N . TYR A 1 90 ? -4.617 20.672 22.781 1 96.44 90 TYR A N 1
ATOM 722 C CA . TYR A 1 90 ? -5.012 21.984 22.281 1 96.44 90 TYR A CA 1
ATOM 723 C C . TYR A 1 90 ? -5.73 22.781 23.375 1 96.44 90 TYR A C 1
ATOM 725 O O . TYR A 1 90 ? -6.551 22.234 24.109 1 96.44 90 TYR A O 1
ATOM 733 N N . ARG A 1 91 ? -5.449 24.047 23.438 1 94.75 91 ARG A N 1
ATOM 734 C CA . ARG A 1 91 ? -5.973 24.891 24.5 1 94.75 91 ARG A CA 1
ATOM 735 C C . ARG A 1 91 ? -7.176 25.703 24 1 94.75 91 ARG A C 1
ATOM 737 O O . ARG A 1 91 ? -7.738 26.5 24.75 1 94.75 91 ARG A O 1
ATOM 744 N N . THR A 1 92 ? -7.477 25.516 22.75 1 95.94 92 THR A N 1
ATOM 745 C CA . THR A 1 92 ? -8.523 26.328 22.141 1 95.94 92 THR A CA 1
ATOM 746 C C . THR A 1 92 ? -9.648 25.438 21.609 1 95.94 92 THR A C 1
ATOM 748 O O . THR A 1 92 ? -9.492 24.234 21.484 1 95.94 92 THR A O 1
ATOM 751 N N . THR A 1 93 ? -10.828 26.062 21.422 1 97.12 93 THR A N 1
ATOM 752 C CA . THR A 1 93 ? -11.953 25.406 20.766 1 97.12 93 THR A CA 1
ATOM 753 C C . THR A 1 93 ? -12.453 26.25 19.594 1 97.12 93 THR A C 1
ATOM 755 O O . THR A 1 93 ? -12.164 27.438 19.5 1 97.12 93 THR A O 1
ATOM 758 N N . LEU A 1 94 ? -13.172 25.594 18.734 1 96.56 94 LEU A N 1
ATOM 759 C CA . LEU A 1 94 ? -13.703 26.25 17.547 1 96.56 94 LEU A CA 1
ATOM 760 C C . LEU A 1 94 ? -14.617 27.406 17.922 1 96.56 94 LEU A C 1
ATOM 762 O O . LEU A 1 94 ? -14.664 28.422 17.219 1 96.56 94 LEU A O 1
ATOM 766 N N . TYR A 1 95 ? -15.234 27.281 19.031 1 95.81 95 TYR A N 1
ATOM 767 C CA . TYR A 1 95 ? -16.141 28.297 19.531 1 95.81 95 TYR A CA 1
ATOM 768 C C . TYR A 1 95 ? -15.406 29.625 19.766 1 95.81 95 TYR A C 1
ATOM 770 O O . TYR A 1 95 ? -16 30.688 19.672 1 95.81 95 TYR A O 1
ATOM 778 N N . GLU A 1 96 ? -14.156 29.578 19.906 1 97.75 96 GLU A N 1
ATOM 779 C CA . GLU A 1 96 ? -13.367 30.75 20.281 1 97.75 96 GLU A CA 1
ATOM 780 C C . GLU A 1 96 ? -12.688 31.375 19.047 1 97.75 96 GLU A C 1
ATOM 782 O O . GLU A 1 96 ? -11.875 32.281 19.188 1 97.75 96 GLU A O 1
ATOM 787 N N . ALA A 1 97 ? -12.992 30.938 17.891 1 97.56 97 ALA A N 1
ATOM 788 C CA . ALA A 1 97 ? -12.234 31.297 16.703 1 97.56 97 ALA A CA 1
ATOM 789 C C . ALA A 1 97 ? -12.172 32.812 16.531 1 97.56 97 ALA A C 1
ATOM 791 O O . ALA A 1 97 ? -11.102 33.375 16.281 1 97.56 97 ALA A O 1
ATOM 792 N N . GLU A 1 98 ? -13.336 33.438 16.656 1 96.81 98 GLU A N 1
ATOM 793 C CA . GLU A 1 98 ? -13.367 34.906 16.484 1 96.81 98 GLU A CA 1
ATOM 794 C C . GLU A 1 98 ? -12.609 35.594 17.609 1 96.81 98 GLU A C 1
ATOM 796 O O . GLU A 1 98 ? -11.867 36.562 17.359 1 96.81 98 GLU A O 1
ATOM 801 N N . LYS A 1 99 ? -12.805 35.156 18.797 1 97.75 99 LYS A N 1
ATOM 802 C CA . LYS A 1 99 ? -12.133 35.75 19.953 1 97.75 99 LYS A CA 1
ATOM 803 C C . LYS A 1 99 ? -10.617 35.594 19.844 1 97.75 99 LYS A C 1
ATOM 805 O O . LYS A 1 99 ? -9.859 36.438 20.312 1 97.75 99 LYS A O 1
ATOM 810 N N . LEU A 1 100 ? -10.18 34.562 19.234 1 98.19 100 LEU A N 1
ATOM 811 C CA . LEU A 1 100 ? -8.758 34.281 19.109 1 98.19 100 LEU A CA 1
ATOM 812 C C . LEU A 1 100 ? -8.102 35.219 18.125 1 98.19 100 LEU A C 1
ATOM 814 O O . LEU A 1 100 ? -6.922 35.562 18.25 1 98.19 100 LEU A O 1
ATOM 818 N N . ILE A 1 101 ? -8.812 35.719 17.156 1 97.75 101 ILE A N 1
ATOM 819 C CA . ILE A 1 101 ? -8.281 36.719 16.25 1 97.75 101 ILE A CA 1
ATOM 820 C C . ILE A 1 101 ? -8.062 38.031 17 1 97.75 101 ILE A C 1
ATOM 822 O O . ILE A 1 101 ? -7.043 38.719 16.812 1 97.75 101 ILE A O 1
ATOM 826 N N . ASP A 1 102 ? -9.07 38.312 17.828 1 97.69 102 ASP A N 1
ATOM 827 C CA . ASP A 1 102 ? -8.914 39.5 18.672 1 97.69 102 ASP A CA 1
ATOM 828 C C . ASP A 1 102 ? -7.703 39.375 19.594 1 97.69 102 ASP A C 1
ATOM 830 O O . ASP A 1 102 ? -6.949 40.312 19.797 1 97.69 102 ASP A O 1
ATOM 834 N N . HIS A 1 103 ? -7.586 38.219 20.172 1 97.62 103 HIS A N 1
ATOM 835 C CA . HIS A 1 103 ? -6.441 37.906 21.016 1 97.62 103 HIS A CA 1
ATOM 836 C C . HIS A 1 103 ? -5.125 38.094 20.266 1 97.62 103 HIS A C 1
ATOM 838 O O . HIS A 1 103 ? -4.188 38.688 20.781 1 97.62 103 HIS A O 1
ATOM 844 N N . TYR A 1 104 ? -5.039 37.625 19.062 1 97 104 TYR A N 1
ATOM 845 C CA . TYR A 1 104 ? -3.859 37.781 18.219 1 97 104 TYR A CA 1
ATOM 846 C C . TYR A 1 104 ? -3.512 39.25 18 1 97 104 TYR A C 1
ATOM 848 O O . TYR A 1 104 ? -2.342 39.625 18.078 1 97 104 TYR A O 1
ATOM 856 N N . ASN A 1 105 ? -4.473 40.031 17.781 1 95.88 105 ASN A N 1
ATOM 857 C CA . ASN A 1 105 ? -4.262 41.469 17.5 1 95.88 105 ASN A CA 1
ATOM 858 C C . ASN A 1 105 ? -3.756 42.188 18.75 1 95.88 105 ASN A C 1
ATOM 860 O O . ASN A 1 105 ? -3.045 43.188 18.625 1 95.88 105 ASN A O 1
ATOM 864 N N . LYS A 1 106 ? -4.016 41.625 19.891 1 96.94 106 LYS A N 1
ATOM 865 C CA . LYS A 1 106 ? -3.74 42.344 21.109 1 96.94 106 LYS A CA 1
ATOM 866 C C . LYS A 1 106 ? -2.521 41.781 21.844 1 96.94 106 LYS A C 1
ATOM 868 O O . LYS A 1 106 ? -1.881 42.5 22.625 1 96.94 106 LYS A O 1
ATOM 873 N N . GLU A 1 107 ? -2.225 40.531 21.641 1 97.06 107 GLU A N 1
ATOM 874 C CA . GLU A 1 107 ? -1.162 39.844 22.375 1 97.06 107 GLU A CA 1
ATOM 875 C C . GLU A 1 107 ? 0.145 39.844 21.578 1 97.06 107 GLU A C 1
ATOM 877 O O . GLU A 1 107 ? 0.332 39.031 20.672 1 97.06 107 GLU A O 1
ATOM 882 N N . PRO A 1 108 ? 1.187 40.625 22 1 95.56 108 PRO A N 1
ATOM 883 C CA . PRO A 1 108 ? 2.438 40.781 21.25 1 95.56 108 PRO A CA 1
ATOM 884 C C . PRO A 1 108 ? 3.166 39.438 21.062 1 95.56 108 PRO A C 1
ATOM 886 O O . PRO A 1 108 ? 3.857 39.25 20.062 1 95.56 108 PRO A O 1
ATOM 889 N N . ASP A 1 109 ? 3.027 38.531 21.938 1 96.5 109 ASP A N 1
ATOM 890 C CA . ASP A 1 109 ? 3.711 37.25 21.844 1 96.5 109 ASP A CA 1
ATOM 891 C C . ASP A 1 109 ? 3.145 36.406 20.703 1 96.5 109 ASP A C 1
ATOM 893 O O . ASP A 1 109 ? 3.734 35.375 20.328 1 96.5 109 ASP A O 1
ATOM 897 N N . CYS A 1 110 ? 2.016 36.906 20.109 1 97.06 110 CYS A N 1
ATOM 898 C CA . CYS A 1 110 ? 1.422 36.188 18.969 1 97.06 110 CYS A CA 1
ATOM 899 C C . CYS A 1 110 ? 1.898 36.781 17.656 1 97.06 110 CYS A C 1
ATOM 901 O O . CYS A 1 110 ? 1.722 36.156 16.594 1 97.06 110 CYS A O 1
ATOM 903 N N . TRP A 1 111 ? 2.594 37.906 17.719 1 95.25 111 TRP A N 1
ATOM 904 C CA . TRP A 1 111 ? 2.926 38.625 16.5 1 95.25 111 TRP A CA 1
ATOM 905 C C . TRP A 1 111 ? 4.047 37.906 15.742 1 95.25 111 TRP A C 1
ATOM 907 O O . TRP A 1 111 ? 4.887 37.25 16.344 1 95.25 111 TRP A O 1
ATOM 917 N N . ALA A 1 112 ? 4.105 38.062 14.422 1 93.25 112 ALA A N 1
ATOM 918 C CA . ALA A 1 112 ? 5.055 37.406 13.531 1 93.25 112 ALA A CA 1
ATOM 919 C C . ALA A 1 112 ? 6.492 37.719 13.93 1 93.25 112 ALA A C 1
ATOM 921 O O . ALA A 1 112 ? 7.371 36.844 13.836 1 93.25 112 ALA A O 1
ATOM 922 N N . ARG A 1 113 ? 6.723 38.844 14.383 1 89.19 113 ARG A N 1
ATOM 923 C CA . ARG A 1 113 ? 8.078 39.281 14.703 1 89.19 113 ARG A CA 1
ATOM 924 C C . ARG A 1 113 ? 8.656 38.469 15.859 1 89.19 113 ARG A C 1
ATOM 926 O O . ARG A 1 113 ? 9.867 38.25 15.93 1 89.19 113 ARG A O 1
ATOM 933 N N . LYS A 1 114 ? 7.852 38 16.828 1 85.88 114 LYS A N 1
ATOM 934 C CA . LYS A 1 114 ? 8.305 37.188 17.953 1 85.88 114 LYS A CA 1
ATOM 935 C C . LYS A 1 114 ? 8.508 35.719 17.531 1 85.88 114 LYS A C 1
ATOM 937 O O . LYS A 1 114 ? 9.547 35.125 17.812 1 85.88 114 LYS A O 1
ATOM 942 N N . SER A 1 115 ? 7.594 35.25 16.734 1 87.25 115 SER A N 1
ATOM 943 C CA . SER A 1 115 ? 7.652 33.938 16.109 1 87.25 115 SER A CA 1
ATOM 944 C C . SER A 1 115 ? 8.164 32.875 17.078 1 87.25 115 SER A C 1
ATOM 946 O O . SER A 1 115 ? 9.086 32.125 16.75 1 87.25 115 SER A O 1
ATOM 948 N N . ILE A 1 116 ? 7.59 32.781 18.281 1 91.69 116 ILE A N 1
ATOM 949 C CA . ILE A 1 116 ? 7.988 31.797 19.281 1 91.69 116 ILE A CA 1
ATOM 950 C C . ILE A 1 116 ? 6.828 30.859 19.578 1 91.69 116 ILE A C 1
ATOM 952 O O . ILE A 1 116 ? 5.691 31.297 19.781 1 91.69 116 ILE A O 1
ATOM 956 N N . LEU A 1 117 ? 7.141 29.578 19.609 1 96.81 117 LEU A N 1
ATOM 957 C CA . LEU A 1 117 ? 6.129 28.594 19.953 1 96.81 117 LEU A CA 1
ATOM 958 C C . LEU A 1 117 ? 6.43 27.953 21.312 1 96.81 117 LEU A C 1
ATOM 960 O O . LEU A 1 117 ? 5.605 28 22.219 1 96.81 117 LEU A O 1
ATOM 964 N N . ARG A 1 118 ? 7.617 27.453 21.484 1 96 118 ARG A N 1
ATOM 965 C CA . ARG A 1 118 ? 8.016 26.703 22.672 1 96 118 ARG A CA 1
ATOM 966 C C . ARG A 1 118 ? 7.859 27.562 23.922 1 96 118 ARG A C 1
ATOM 968 O O . ARG A 1 118 ? 8.5 28.594 24.062 1 96 118 ARG A O 1
ATOM 975 N N . GLY A 1 119 ? 6.98 27.078 24.781 1 95.38 119 GLY A N 1
ATOM 976 C CA . GLY A 1 119 ? 6.828 27.75 26.078 1 95.38 119 GLY A CA 1
ATOM 977 C C . GLY A 1 119 ? 6.023 29.031 26 1 95.38 119 GLY A C 1
ATOM 978 O O . GLY A 1 119 ? 5.883 29.734 27 1 95.38 119 GLY A O 1
ATOM 979 N N . ASN A 1 120 ? 5.477 29.359 24.859 1 97.19 120 ASN A N 1
ATOM 980 C CA . ASN A 1 120 ? 4.688 30.578 24.688 1 97.19 120 ASN A CA 1
ATOM 981 C C . ASN A 1 120 ? 3.299 30.422 25.297 1 97.19 120 ASN A C 1
ATOM 983 O O . ASN A 1 120 ? 2.338 30.109 24.609 1 97.19 120 ASN A O 1
ATOM 987 N N . THR A 1 121 ? 3.139 30.75 26.531 1 96.06 121 THR A N 1
ATOM 988 C CA . THR A 1 121 ? 1.883 30.562 27.25 1 96.06 121 THR A CA 1
ATOM 989 C C . THR A 1 121 ? 0.956 31.766 27.016 1 96.06 121 THR A C 1
ATOM 991 O O . THR A 1 121 ? -0.254 31.656 27.234 1 96.06 121 THR A O 1
ATOM 994 N N . LYS A 1 122 ? 1.526 32.812 26.562 1 97.25 122 LYS A N 1
ATOM 995 C CA . LYS A 1 122 ? 0.742 34.031 26.406 1 97.25 122 LYS A CA 1
ATOM 996 C C . LYS A 1 122 ? -0.089 34 25.141 1 97.25 122 LYS A C 1
ATOM 998 O O . LYS A 1 122 ? -1.224 34.5 25.109 1 97.25 122 LYS A O 1
ATOM 1003 N N . CYS A 1 123 ? 0.474 33.469 24.094 1 98 123 CYS A N 1
ATOM 1004 C CA . CYS A 1 123 ? -0.264 33.344 22.844 1 98 123 CYS A CA 1
ATOM 1005 C C . CYS A 1 123 ? -1.094 32.062 22.828 1 98 123 CYS A C 1
ATOM 1007 O O . CYS A 1 123 ? -0.552 30.969 22.656 1 98 123 CYS A O 1
ATOM 1009 N N . LYS A 1 124 ? -2.348 32.188 22.844 1 97.38 124 LYS A N 1
ATOM 1010 C CA . LYS A 1 124 ? -3.258 31.031 22.922 1 97.38 124 LYS A CA 1
ATOM 1011 C C . LYS A 1 124 ? -3.227 30.234 21.625 1 97.38 124 LYS A C 1
ATOM 1013 O O . LYS A 1 124 ? -3.598 29.047 21.609 1 97.38 124 LYS A O 1
ATOM 1018 N N . LEU A 1 125 ? -2.771 30.828 20.547 1 98 125 LEU A N 1
ATOM 1019 C CA . LEU A 1 125 ? -2.725 30.156 19.25 1 98 125 LEU A CA 1
ATOM 1020 C C . LEU A 1 125 ? -1.473 29.297 19.125 1 98 125 LEU A C 1
ATOM 1022 O O . LEU A 1 125 ? -1.403 28.422 18.266 1 98 125 LEU A O 1
ATOM 1026 N N . ALA A 1 126 ? -0.498 29.562 19.953 1 98.06 126 ALA A N 1
ATOM 1027 C CA . ALA A 1 126 ? 0.778 28.859 19.859 1 98.06 126 ALA A CA 1
ATOM 1028 C C . ALA A 1 126 ? 0.697 27.484 20.5 1 98.06 126 ALA A C 1
ATOM 1030 O O . ALA A 1 126 ? 0.311 27.359 21.672 1 98.06 126 ALA A O 1
ATOM 1031 N N . LEU A 1 127 ? 0.973 26.453 19.734 1 98.12 127 LEU A N 1
ATOM 1032 C CA . LEU A 1 127 ? 1.194 25.156 20.359 1 98.12 127 LEU A CA 1
ATOM 1033 C C . LEU A 1 127 ? 2.516 25.141 21.125 1 98.12 127 LEU A C 1
ATOM 1035 O O . LEU A 1 127 ? 3.582 24.984 20.531 1 98.12 127 LEU A O 1
ATOM 1039 N N . ASN A 1 128 ? 2.408 25.172 22.438 1 96.44 128 ASN A N 1
ATOM 1040 C CA . ASN A 1 128 ? 3.592 25.5 23.219 1 96.44 128 ASN A CA 1
ATOM 1041 C C . ASN A 1 128 ? 4.125 24.281 23.969 1 96.44 128 ASN A C 1
ATOM 1043 O O . ASN A 1 128 ? 5.055 24.406 24.766 1 96.44 128 ASN A O 1
ATOM 1047 N N . THR A 1 129 ? 3.512 23.125 23.719 1 94.75 129 THR A N 1
ATOM 1048 C CA . THR A 1 129 ? 3.922 21.953 24.5 1 94.75 129 THR A CA 1
ATOM 1049 C C . THR A 1 129 ? 4.27 20.797 23.578 1 94.75 129 THR A C 1
ATOM 1051 O O . THR A 1 129 ? 4.02 19.641 23.922 1 94.75 129 THR A O 1
ATOM 1054 N N . LEU A 1 130 ? 4.684 21.047 22.438 1 96.81 130 LEU A N 1
ATOM 1055 C CA . LEU A 1 130 ? 5.121 19.969 21.547 1 96.81 130 LEU A CA 1
ATOM 1056 C C . LEU A 1 130 ? 6.465 19.406 22 1 96.81 130 LEU A C 1
ATOM 1058 O O . LEU A 1 130 ? 7.141 20 22.844 1 96.81 130 LEU A O 1
ATOM 1062 N N . SER A 1 131 ? 6.781 18.234 21.531 1 96.06 131 SER A N 1
ATOM 1063 C CA . SER A 1 131 ? 8.055 17.625 21.891 1 96.06 131 SER A CA 1
ATOM 1064 C C . SER A 1 131 ? 9.234 18.391 21.297 1 96.06 131 SER A C 1
ATOM 1066 O O . SER A 1 131 ? 9.078 19.109 20.297 1 96.06 131 SER A O 1
ATOM 1068 N N . LYS A 1 132 ? 10.406 18.172 21.875 1 95.69 132 LYS A N 1
ATOM 1069 C CA . LYS A 1 132 ? 11.633 18.812 21.406 1 95.69 132 LYS A CA 1
ATOM 1070 C C . LYS A 1 132 ? 11.922 18.469 19.953 1 95.69 132 LYS A C 1
ATOM 1072 O O . LYS A 1 132 ? 12.375 19.312 19.172 1 95.69 132 LYS A O 1
ATOM 1077 N N . GLU A 1 133 ? 11.602 17.344 19.625 1 95.38 133 GLU A N 1
ATOM 1078 C CA . GLU A 1 133 ? 11.859 16.875 18.266 1 95.38 133 GLU A CA 1
ATOM 1079 C C . GLU A 1 133 ? 11.062 17.688 17.234 1 95.38 133 GLU A C 1
ATOM 1081 O O . GLU A 1 133 ? 11.562 17.984 16.156 1 95.38 133 GLU A O 1
ATOM 1086 N N . VAL A 1 134 ? 9.898 18.062 17.594 1 97.38 134 VAL A N 1
ATOM 1087 C CA . VAL A 1 134 ? 9.039 18.812 16.688 1 97.38 134 VAL A CA 1
ATOM 1088 C C . VAL A 1 134 ? 9.523 20.25 16.578 1 97.38 134 VAL A C 1
ATOM 1090 O O . VAL A 1 134 ? 9.562 20.812 15.477 1 97.38 134 VAL A O 1
ATOM 1093 N N . TYR A 1 135 ? 9.938 20.797 17.672 1 97 135 TYR A N 1
ATOM 1094 C CA . TYR A 1 135 ? 10.375 22.188 17.656 1 97 135 TYR A CA 1
ATOM 1095 C C . TYR A 1 135 ? 11.711 22.328 16.953 1 97 135 TYR A C 1
ATOM 1097 O O . TYR A 1 135 ? 11.953 23.328 16.266 1 97 135 TYR A O 1
ATOM 1105 N N . ASP A 1 136 ? 12.57 21.359 17.078 1 95.12 136 ASP A N 1
ATOM 1106 C CA . ASP A 1 136 ? 13.961 21.5 16.656 1 95.12 136 ASP A CA 1
ATOM 1107 C C . ASP A 1 136 ? 14.141 21.125 15.188 1 95.12 136 ASP A C 1
ATOM 1109 O O . ASP A 1 136 ? 15.148 21.469 14.57 1 95.12 136 ASP A O 1
ATOM 1113 N N . LYS A 1 137 ? 13.195 20.562 14.656 1 94.88 137 LYS A N 1
ATOM 1114 C CA . LYS A 1 137 ? 13.305 20.109 13.273 1 94.88 137 LYS A CA 1
ATOM 1115 C C . LYS A 1 137 ? 12.75 21.156 12.305 1 94.88 137 LYS A C 1
ATOM 1117 O O . LYS A 1 137 ? 11.695 21.75 12.562 1 94.88 137 LYS A O 1
ATOM 1122 N N . GLU A 1 138 ? 13.523 21.297 11.289 1 96.94 138 GLU A N 1
ATOM 1123 C CA . GLU A 1 138 ? 13 22.094 10.18 1 96.94 138 GLU A CA 1
ATOM 1124 C C . GLU A 1 138 ? 12.156 21.234 9.234 1 96.94 138 GLU A C 1
ATOM 1126 O O . GLU A 1 138 ? 12.656 20.266 8.672 1 96.94 138 GLU A O 1
ATOM 1131 N N . TRP A 1 139 ? 10.984 21.672 9.008 1 98.31 139 TRP A N 1
ATOM 1132 C CA . TRP A 1 139 ? 10.055 20.859 8.219 1 98.31 139 TRP A CA 1
ATOM 1133 C C . TRP A 1 139 ? 9.984 21.359 6.781 1 98.31 139 TRP A C 1
ATOM 1135 O O . TRP A 1 139 ? 9.781 22.547 6.535 1 98.31 139 TRP A O 1
ATOM 1145 N N . ASP A 1 140 ? 10.133 20.438 5.941 1 98.62 140 ASP A N 1
ATOM 1146 C CA . ASP A 1 140 ? 10.008 20.75 4.523 1 98.62 140 ASP A CA 1
ATOM 1147 C C . ASP A 1 140 ? 8.539 20.859 4.109 1 98.62 140 ASP A C 1
ATOM 1149 O O . ASP A 1 140 ? 8.188 21.703 3.281 1 98.62 140 ASP A O 1
ATOM 1153 N N . ILE A 1 141 ? 7.75 19.984 4.676 1 98.81 141 ILE A N 1
ATOM 1154 C CA . ILE A 1 141 ? 6.312 19.938 4.434 1 98.81 141 ILE A CA 1
ATOM 1155 C C . ILE A 1 141 ? 5.566 19.859 5.762 1 98.81 141 ILE A C 1
ATOM 1157 O O . ILE A 1 141 ? 5.934 19.078 6.641 1 98.81 141 ILE A O 1
ATOM 1161 N N . ILE A 1 142 ? 4.586 20.688 5.914 1 98.94 142 ILE A N 1
ATOM 1162 C CA . ILE A 1 142 ? 3.65 20.609 7.031 1 98.94 142 ILE A CA 1
ATOM 1163 C C . ILE A 1 142 ? 2.23 20.406 6.504 1 98.94 142 ILE A C 1
ATOM 1165 O O . ILE A 1 142 ? 1.708 21.25 5.777 1 98.94 142 ILE A O 1
ATOM 1169 N N . MET A 1 143 ? 1.678 19.297 6.855 1 98.81 143 MET A N 1
ATOM 1170 C CA . MET A 1 143 ? 0.303 18.984 6.461 1 98.81 143 MET A CA 1
ATOM 1171 C C . MET A 1 143 ? -0.649 19.172 7.637 1 98.81 143 MET A C 1
ATOM 1173 O O . MET A 1 143 ? -0.435 18.594 8.711 1 98.81 143 MET A O 1
ATOM 1177 N N . ILE A 1 144 ? -1.637 19.969 7.398 1 98.75 144 ILE A N 1
ATOM 1178 C CA . ILE A 1 144 ? -2.637 20.203 8.438 1 98.75 144 ILE A CA 1
ATOM 1179 C C . ILE A 1 144 ? -3.947 19.531 8.055 1 98.75 144 ILE A C 1
ATOM 1181 O O . ILE A 1 144 ? -4.758 20.094 7.312 1 98.75 144 ILE A O 1
ATOM 1185 N N . ASP A 1 145 ? -4.203 18.406 8.562 1 97.38 145 ASP A N 1
ATOM 1186 C CA . ASP A 1 145 ? -5.398 17.609 8.312 1 97.38 145 ASP A CA 1
ATOM 1187 C C . ASP A 1 145 ? -6.16 17.344 9.609 1 97.38 145 ASP A C 1
ATOM 1189 O O . ASP A 1 145 ? -7.164 16.625 9.609 1 97.38 145 ASP A O 1
ATOM 1193 N N . GLY A 1 146 ? -5.645 17.766 10.672 1 95.38 146 GLY A N 1
ATOM 1194 C CA . GLY A 1 146 ? -6.203 17.812 12.016 1 95.38 146 GLY A CA 1
ATOM 1195 C C . GLY A 1 146 ? -5.785 19.031 12.797 1 95.38 146 GLY A C 1
ATOM 1196 O O . GLY A 1 146 ? -5.031 19.875 12.297 1 95.38 146 GLY A O 1
ATOM 1197 N N . PRO A 1 147 ? -6.34 19.203 14.016 1 96.88 147 PRO A N 1
ATOM 1198 C CA . PRO A 1 147 ? -7.293 18.375 14.75 1 96.88 147 PRO A CA 1
ATOM 1199 C C . PRO A 1 147 ? -8.727 18.516 14.234 1 96.88 147 PRO A C 1
ATOM 1201 O O . PRO A 1 147 ? -8.945 19.125 13.18 1 96.88 147 PRO A O 1
ATOM 1204 N N . LYS A 1 148 ? -9.703 17.891 15.008 1 93.06 148 LYS A N 1
ATOM 1205 C CA . LYS A 1 148 ? -11.117 18.031 14.672 1 93.06 148 LYS A CA 1
ATOM 1206 C C . LYS A 1 148 ? -11.57 19.484 14.781 1 93.06 148 LYS A C 1
ATOM 1208 O O . LYS A 1 148 ? -11.133 20.203 15.68 1 93.06 148 LYS A O 1
ATOM 1213 N N . GLY A 1 149 ? -12.375 19.844 13.852 1 87.44 149 GLY A N 1
ATOM 1214 C CA . GLY A 1 149 ? -12.828 21.219 13.844 1 87.44 149 GLY A CA 1
ATOM 1215 C C . GLY A 1 149 ? -14.195 21.406 13.203 1 87.44 149 GLY A C 1
ATOM 1216 O O . GLY A 1 149 ? -14.461 22.422 12.57 1 87.44 149 GLY A O 1
ATOM 1217 N N . TYR A 1 150 ? -15.031 20.344 13.352 1 86.38 150 TYR A N 1
ATOM 1218 C CA . TYR A 1 150 ? -16.281 20.438 12.625 1 86.38 150 TYR A CA 1
ATOM 1219 C C . TYR A 1 150 ? -17.453 20.672 13.578 1 86.38 150 TYR A C 1
ATOM 1221 O O . TYR A 1 150 ? -18.609 20.703 13.156 1 86.38 150 TYR A O 1
ATOM 1229 N N . PHE A 1 151 ? -17.141 20.719 14.875 1 89.94 151 PHE A N 1
ATOM 1230 C CA . PHE A 1 151 ? -18.156 21.109 15.852 1 89.94 151 PHE A CA 1
ATOM 1231 C C . PHE A 1 151 ? -17.562 22.047 16.891 1 89.94 151 PHE A C 1
ATOM 1233 O O . PHE A 1 151 ? -16.359 22.078 17.109 1 89.94 151 PHE A O 1
ATOM 1240 N N . ASP A 1 152 ? -18.328 22.719 17.609 1 92.12 152 ASP A N 1
ATOM 1241 C CA . ASP A 1 152 ? -17.953 23.891 18.375 1 92.12 152 ASP A CA 1
ATOM 1242 C C . ASP A 1 152 ? -16.953 23.531 19.484 1 92.12 152 ASP A C 1
ATOM 1244 O O . ASP A 1 152 ? -16.047 24.297 19.766 1 92.12 152 ASP A O 1
ATOM 1248 N N . GLN A 1 153 ? -17.125 22.391 20.094 1 93.88 153 GLN A N 1
ATOM 1249 C CA . GLN A 1 153 ? -16.312 22 21.234 1 93.88 153 GLN A CA 1
ATOM 1250 C C . GLN A 1 153 ? -15 21.359 20.781 1 93.88 153 GLN A C 1
ATOM 1252 O O . GLN A 1 153 ? -14.109 21.094 21.594 1 93.88 153 GLN A O 1
ATOM 1257 N N . ALA A 1 154 ? -14.836 21.219 19.5 1 95.25 154 ALA A N 1
ATOM 1258 C CA . ALA A 1 154 ? -13.586 20.672 18.969 1 95.25 154 ALA A CA 1
ATOM 1259 C C . ALA A 1 154 ? -12.461 21.703 19.062 1 95.25 154 ALA A C 1
ATOM 1261 O O . ALA A 1 154 ? -12.719 22.906 19.094 1 95.25 154 ALA A O 1
ATOM 1262 N N . PRO A 1 155 ? -11.227 21.266 19.062 1 96.5 155 PRO A N 1
ATOM 1263 C CA . PRO A 1 155 ? -10.086 22.188 19.172 1 96.5 155 PRO A CA 1
ATOM 1264 C C . PRO A 1 155 ? -10.039 23.203 18.047 1 96.5 155 PRO A C 1
ATOM 1266 O O . PRO A 1 155 ? -9.703 24.359 18.266 1 96.5 155 PRO A O 1
ATOM 1269 N N . GLY A 1 156 ? -10.492 22.75 16.812 1 96.5 156 GLY A N 1
ATOM 1270 C CA . GLY A 1 156 ? -10.305 23.594 15.641 1 96.5 156 GLY A CA 1
ATOM 1271 C C . GLY A 1 156 ? -8.867 23.656 15.164 1 96.5 156 GLY A C 1
ATOM 1272 O O . GLY A 1 156 ? -7.941 23.359 15.93 1 96.5 156 GLY A O 1
ATOM 1273 N N . ARG A 1 157 ? -8.625 24.141 14 1 97.94 157 ARG A N 1
ATOM 1274 C CA . ARG A 1 157 ? -7.293 24.062 13.414 1 97.94 157 ARG A CA 1
ATOM 1275 C C . ARG A 1 157 ? -6.559 25.391 13.539 1 97.94 157 ARG A C 1
ATOM 1277 O O . ARG A 1 157 ? -5.508 25.594 12.93 1 97.94 157 ARG A O 1
ATOM 1284 N N . MET A 1 158 ? -7.125 26.344 14.352 1 98.31 158 MET A N 1
ATOM 1285 C CA . MET A 1 158 ? -6.539 27.672 14.484 1 98.31 158 MET A CA 1
ATOM 1286 C C . MET A 1 158 ? -5.09 27.594 14.945 1 98.31 158 MET A C 1
ATOM 1288 O O . MET A 1 158 ? -4.199 28.156 14.305 1 98.31 158 MET A O 1
ATOM 1292 N N . SER A 1 159 ? -4.879 26.812 15.992 1 98.31 159 SER A N 1
ATOM 1293 C CA . SER A 1 159 ? -3.543 26.719 16.578 1 98.31 159 SER A CA 1
ATOM 1294 C C . SER A 1 159 ? -2.586 25.969 15.656 1 98.31 159 SER A C 1
ATOM 1296 O O . SER A 1 159 ? -1.396 26.297 15.594 1 98.31 159 SER A O 1
ATOM 1298 N N . ALA A 1 160 ? -3.082 24.938 14.969 1 98.62 160 ALA A N 1
ATOM 1299 C CA . ALA A 1 160 ? -2.25 24.203 14.023 1 98.62 160 ALA A CA 1
ATOM 1300 C C . ALA A 1 160 ? -1.786 25.109 12.883 1 98.62 160 ALA A C 1
ATOM 1302 O O . ALA A 1 160 ? -0.61 25.094 12.516 1 98.62 160 ALA A O 1
ATOM 1303 N N . ILE A 1 161 ? -2.688 25.891 12.352 1 98.69 161 ILE A N 1
ATOM 1304 C CA . ILE A 1 161 ? -2.379 26.797 11.242 1 98.69 161 ILE A CA 1
ATOM 1305 C C . ILE A 1 161 ? -1.369 27.844 11.695 1 98.69 161 ILE A C 1
ATOM 1307 O O . ILE A 1 161 ? -0.354 28.062 11.031 1 98.69 161 ILE A O 1
ATOM 1311 N N . TYR A 1 162 ? -1.619 28.469 12.82 1 98.56 162 TYR A N 1
ATOM 1312 C CA . TYR A 1 162 ? -0.728 29.484 13.367 1 98.56 162 TYR A CA 1
ATOM 1313 C C . TYR A 1 162 ? 0.666 28.922 13.609 1 98.56 162 TYR A C 1
ATOM 1315 O O . TYR A 1 162 ? 1.665 29.531 13.203 1 98.56 162 TYR A O 1
ATOM 1323 N N . SER A 1 163 ? 0.716 27.781 14.258 1 98.56 163 SER A N 1
ATOM 1324 C CA . SER A 1 163 ? 2.004 27.188 14.602 1 98.56 163 SER A CA 1
ATOM 1325 C C . SER A 1 163 ? 2.771 26.766 13.352 1 98.56 163 SER A C 1
ATOM 1327 O O . SER A 1 163 ? 3.996 26.906 13.297 1 98.56 163 SER A O 1
ATOM 1329 N N . ALA A 1 164 ? 2.084 26.266 12.367 1 98.69 164 ALA A N 1
ATOM 1330 C CA . ALA A 1 164 ? 2.729 25.922 11.094 1 98.69 164 ALA A CA 1
ATOM 1331 C C . ALA A 1 164 ? 3.338 27.172 10.445 1 98.69 164 ALA A C 1
ATOM 1333 O O . ALA A 1 164 ? 4.449 27.109 9.914 1 98.69 164 ALA A O 1
ATOM 1334 N N . ALA A 1 165 ? 2.602 28.266 10.469 1 98.31 165 ALA A N 1
ATOM 1335 C CA . ALA A 1 165 ? 3.1 29.516 9.906 1 98.31 165 ALA A CA 1
ATOM 1336 C C . ALA A 1 165 ? 4.367 29.969 10.617 1 98.31 165 ALA A C 1
ATOM 1338 O O . ALA A 1 165 ? 5.328 30.406 9.977 1 98.31 165 ALA A O 1
ATOM 1339 N N . VAL A 1 166 ? 4.32 29.875 11.906 1 97.62 166 VAL A N 1
ATOM 1340 C CA . VAL A 1 166 ? 5.473 30.297 12.695 1 97.62 166 VAL A CA 1
ATOM 1341 C C . VAL A 1 166 ? 6.668 29.406 12.375 1 97.62 166 VAL A C 1
ATOM 1343 O O . VAL A 1 166 ? 7.789 29.891 12.203 1 97.62 166 VAL A O 1
ATOM 1346 N N . MET A 1 167 ? 6.441 28.078 12.289 1 97.62 167 MET A N 1
ATOM 1347 C CA . MET A 1 167 ? 7.52 27.156 11.961 1 97.62 167 MET A CA 1
ATOM 1348 C C . MET A 1 167 ? 8.102 27.469 10.586 1 97.62 167 MET A C 1
ATOM 1350 O O . MET A 1 167 ? 9.32 27.469 10.406 1 97.62 167 MET A O 1
ATOM 1354 N N . ALA A 1 168 ? 7.262 27.75 9.664 1 97.44 168 ALA A N 1
ATOM 1355 C CA . ALA A 1 168 ? 7.699 28.031 8.297 1 97.44 168 ALA A CA 1
ATOM 1356 C C . ALA A 1 168 ? 8.516 29.312 8.242 1 97.44 168 ALA A C 1
ATOM 1358 O O . ALA A 1 168 ? 9.562 29.375 7.59 1 97.44 168 ALA A O 1
ATOM 1359 N N . ARG A 1 169 ? 8.055 30.297 8.906 1 95 169 ARG A N 1
ATOM 1360 C CA . ARG A 1 169 ? 8.719 31.594 8.914 1 95 169 ARG A CA 1
ATOM 1361 C C . ARG A 1 169 ? 10.102 31.484 9.57 1 95 169 ARG A C 1
ATOM 1363 O O . ARG A 1 169 ? 11.016 32.219 9.195 1 95 169 ARG A O 1
ATOM 1370 N N . ASN A 1 170 ? 10.219 30.578 10.469 1 94.38 170 ASN A N 1
ATOM 1371 C CA . ASN A 1 170 ? 11.445 30.484 11.25 1 94.38 170 ASN A CA 1
ATOM 1372 C C . ASN A 1 170 ? 12.453 29.547 10.594 1 94.38 170 ASN A C 1
ATOM 1374 O O . ASN A 1 170 ? 13.508 29.25 11.164 1 94.38 170 ASN A O 1
ATOM 1378 N N . ARG A 1 171 ? 12.156 29.078 9.422 1 95.12 171 ARG A N 1
ATOM 1379 C CA . ARG A 1 171 ? 13.102 28.234 8.703 1 95.12 171 ARG A CA 1
ATOM 1380 C C . ARG A 1 171 ? 14.438 28.953 8.508 1 95.12 171 ARG A C 1
ATOM 1382 O O . ARG A 1 171 ? 14.469 30.125 8.148 1 95.12 171 ARG A O 1
ATOM 1389 N N . LYS A 1 172 ? 15.469 28.188 8.781 1 91.81 172 LYS A N 1
ATOM 1390 C CA . LYS A 1 172 ? 16.812 28.766 8.664 1 91.81 172 LYS A CA 1
ATOM 1391 C C . LYS A 1 172 ? 17.469 28.359 7.348 1 91.81 172 LYS A C 1
ATOM 1393 O O . LYS A 1 172 ? 18.25 29.141 6.781 1 91.81 172 LYS A O 1
ATOM 1398 N N . GLY A 1 173 ? 17.172 27.188 6.949 1 89.31 173 GLY A N 1
ATOM 1399 C CA . GLY A 1 173 ? 17.75 26.688 5.711 1 89.31 173 GLY A CA 1
ATOM 1400 C C . GLY A 1 173 ? 17.141 27.328 4.473 1 89.31 173 GLY A C 1
ATOM 1401 O O . GLY A 1 173 ? 16.125 28.016 4.562 1 89.31 173 GLY A O 1
ATOM 1402 N N . PRO A 1 174 ? 17.75 27.125 3.41 1 91.88 174 PRO A N 1
ATOM 1403 C CA . PRO A 1 174 ? 17.219 27.672 2.162 1 91.88 174 PRO A CA 1
ATOM 1404 C C . PRO A 1 174 ? 15.914 27.031 1.729 1 91.88 174 PRO A C 1
ATOM 1406 O O . PRO A 1 174 ? 15.625 25.891 2.127 1 91.88 174 PRO A O 1
ATOM 1409 N N . GLY A 1 175 ? 15.172 27.797 0.92 1 94.31 175 GLY A N 1
ATOM 1410 C CA . GLY A 1 175 ? 13.953 27.25 0.342 1 94.31 175 GLY A CA 1
ATOM 1411 C C . GLY A 1 175 ? 12.703 27.641 1.106 1 94.31 175 GLY A C 1
ATOM 1412 O O . GLY A 1 175 ? 12.742 28.531 1.958 1 94.31 175 GLY A O 1
ATOM 1413 N N . VAL A 1 176 ? 11.672 26.969 0.727 1 97.81 176 VAL A N 1
ATOM 1414 C CA . VAL A 1 176 ? 10.375 27.281 1.315 1 97.81 176 VAL A CA 1
ATOM 1415 C C . VAL A 1 176 ? 9.883 26.109 2.15 1 97.81 176 VAL A C 1
ATOM 1417 O O . VAL A 1 176 ? 10.406 25 2.041 1 97.81 176 VAL A O 1
ATOM 1420 N N . THR A 1 177 ? 9.023 26.391 3.041 1 98.62 177 THR A N 1
ATOM 1421 C CA . THR A 1 177 ? 8.234 25.359 3.688 1 98.62 177 THR A CA 1
ATOM 1422 C C . THR A 1 177 ? 6.883 25.203 2.992 1 98.62 177 THR A C 1
ATOM 1424 O O . THR A 1 177 ? 6.148 26.172 2.812 1 98.62 177 THR A O 1
ATOM 1427 N N . HIS A 1 178 ? 6.602 24.016 2.594 1 98.88 178 HIS A N 1
ATOM 1428 C CA . HIS A 1 178 ? 5.301 23.719 2.012 1 98.88 178 HIS A CA 1
ATOM 1429 C C . HIS A 1 178 ? 4.262 23.438 3.094 1 98.88 178 HIS A C 1
ATOM 1431 O O . HIS A 1 178 ? 4.461 22.562 3.941 1 98.88 178 HIS A O 1
ATOM 1437 N N . VAL A 1 179 ? 3.205 24.203 3.043 1 98.94 179 VAL A N 1
ATOM 1438 C CA . VAL A 1 179 ? 2.111 23.984 3.982 1 98.94 179 VAL A CA 1
ATOM 1439 C C . VAL A 1 179 ? 0.856 23.562 3.223 1 98.94 179 VAL A C 1
ATOM 1441 O O . VAL A 1 179 ? 0.391 24.266 2.334 1 98.94 179 VAL A O 1
ATOM 1444 N N . ILE A 1 180 ? 0.368 22.391 3.553 1 98.88 180 ILE A N 1
ATOM 1445 C CA . ILE A 1 180 ? -0.849 21.828 2.967 1 98.88 180 ILE A CA 1
ATOM 1446 C C . ILE A 1 180 ? -1.979 21.875 3.992 1 98.88 180 ILE A C 1
ATOM 1448 O O . ILE A 1 180 ? -1.86 21.312 5.082 1 98.88 180 ILE A O 1
ATOM 1452 N N . LEU A 1 181 ? -3.049 22.547 3.652 1 98.81 181 LEU A N 1
ATOM 1453 C CA . LEU A 1 181 ? -4.172 22.703 4.57 1 98.81 181 LEU A CA 1
ATOM 1454 C C . LEU A 1 181 ? -5.434 22.078 3.992 1 98.81 181 LEU A C 1
ATOM 1456 O O . LEU A 1 181 ? -5.859 22.422 2.889 1 98.81 181 LEU A O 1
ATOM 1460 N N . HIS A 1 182 ? -6 21.141 4.727 1 98.19 182 HIS A N 1
ATOM 1461 C CA . HIS A 1 182 ? -7.25 20.5 4.324 1 98.19 182 HIS A CA 1
ATOM 1462 C C . HIS A 1 182 ? -8.453 21.172 4.98 1 98.19 182 HIS A C 1
ATOM 1464 O O . HIS A 1 182 ? -8.297 21.922 5.953 1 98.19 182 HIS A O 1
ATOM 1470 N N . ASP A 1 183 ? -9.695 21.047 4.371 1 97.38 183 ASP A N 1
ATOM 1471 C CA . ASP A 1 183 ? -10.992 21.516 4.832 1 97.38 183 ASP A CA 1
ATOM 1472 C C . ASP A 1 183 ? -11.086 23.031 4.734 1 97.38 183 ASP A C 1
ATOM 1474 O O . ASP A 1 183 ? -11.625 23.688 5.633 1 97.38 183 ASP A O 1
ATOM 1478 N N . VAL A 1 184 ? -10.586 23.594 3.631 1 97.06 184 VAL A N 1
ATOM 1479 C CA . VAL A 1 184 ? -10.609 25.031 3.42 1 97.06 184 VAL A CA 1
ATOM 1480 C C . VAL A 1 184 ? -12.008 25.469 2.988 1 97.06 184 VAL A C 1
ATOM 1482 O O . VAL A 1 184 ? -12.266 26.656 2.783 1 97.06 184 VAL A O 1
ATOM 1485 N N . ASP A 1 185 ? -12.906 24.5 2.893 1 95.56 185 ASP A N 1
ATOM 1486 C CA . ASP A 1 185 ? -14.312 24.828 2.684 1 95.56 185 ASP A CA 1
ATOM 1487 C C . ASP A 1 185 ? -14.953 25.344 3.969 1 95.56 185 ASP A C 1
ATOM 1489 O O . ASP A 1 185 ? -16.031 25.938 3.934 1 95.56 185 ASP A O 1
ATOM 1493 N N . ARG A 1 186 ? -14.297 25.125 5.035 1 96.06 186 ARG A N 1
ATOM 1494 C CA . ARG A 1 186 ? -14.758 25.641 6.32 1 96.06 186 ARG A CA 1
ATOM 1495 C C . ARG A 1 186 ? -14.281 27.078 6.527 1 96.06 186 ARG A C 1
ATOM 1497 O O . ARG A 1 186 ? -13.133 27.406 6.227 1 96.06 186 ARG A O 1
ATOM 1504 N N . ASP A 1 187 ? -15.086 27.875 7.066 1 95.19 187 ASP A N 1
ATOM 1505 C CA . ASP A 1 187 ? -14.828 29.312 7.176 1 95.19 187 ASP A CA 1
ATOM 1506 C C . ASP A 1 187 ? -13.617 29.578 8.062 1 95.19 187 ASP A C 1
ATOM 1508 O O . ASP A 1 187 ? -12.758 30.391 7.719 1 95.19 187 ASP A O 1
ATOM 1512 N N . VAL A 1 188 ? -13.539 28.891 9.141 1 96.88 188 VAL A N 1
ATOM 1513 C CA . VAL A 1 188 ? -12.469 29.156 10.094 1 96.88 188 VAL A CA 1
ATOM 1514 C C . VAL A 1 188 ? -11.117 28.812 9.469 1 96.88 188 VAL A C 1
ATOM 1516 O O . VAL A 1 188 ? -10.172 29.609 9.555 1 96.88 188 VAL A O 1
ATOM 1519 N N . GLU A 1 189 ? -10.984 27.656 8.828 1 97.62 189 GLU A N 1
ATOM 1520 C CA . GLU A 1 189 ? -9.742 27.266 8.172 1 97.62 189 GLU A CA 1
ATOM 1521 C C . GLU A 1 189 ? -9.336 28.266 7.102 1 97.62 189 GLU A C 1
ATOM 1523 O O . GLU A 1 189 ? -8.156 28.625 7 1 97.62 189 GLU A O 1
ATOM 1528 N N . LYS A 1 190 ? -10.312 28.734 6.406 1 97 190 LYS A N 1
ATOM 1529 C CA . LYS A 1 190 ? -10.031 29.688 5.332 1 97 190 LYS A CA 1
ATOM 1530 C C . LYS A 1 190 ? -9.523 31.016 5.891 1 97 190 LYS A C 1
ATOM 1532 O O . LYS A 1 190 ? -8.516 31.547 5.418 1 97 190 LYS A O 1
ATOM 1537 N N . VAL A 1 191 ? -10.211 31.547 6.809 1 97.75 191 VAL A N 1
ATOM 1538 C CA . VAL A 1 191 ? -9.875 32.844 7.402 1 97.75 191 VAL A CA 1
ATOM 1539 C C . VAL A 1 191 ? -8.484 32.781 8.031 1 97.75 191 VAL A C 1
ATOM 1541 O O . VAL A 1 191 ? -7.656 33.656 7.816 1 97.75 191 VAL A O 1
ATOM 1544 N N . TYR A 1 192 ? -8.195 31.734 8.734 1 98.44 192 TYR A N 1
ATOM 1545 C CA . TYR A 1 192 ? -6.91 31.609 9.414 1 98.44 192 TYR A CA 1
ATOM 1546 C C . TYR A 1 192 ? -5.789 31.359 8.406 1 98.44 192 TYR A C 1
ATOM 1548 O O . TYR A 1 192 ? -4.652 31.797 8.625 1 98.44 192 TYR A O 1
ATOM 1556 N N . ALA A 1 193 ? -6.094 30.625 7.355 1 98.56 193 ALA A N 1
ATOM 1557 C CA . ALA A 1 193 ? -5.105 30.453 6.293 1 98.56 193 ALA A CA 1
ATOM 1558 C C . ALA A 1 193 ? -4.711 31.797 5.688 1 98.56 193 ALA A C 1
ATOM 1560 O O . ALA A 1 193 ? -3.527 32.062 5.461 1 98.56 193 ALA A O 1
ATOM 1561 N N . GLU A 1 194 ? -5.66 32.594 5.461 1 97.38 194 GLU A N 1
ATOM 1562 C CA . GLU A 1 194 ? -5.398 33.875 4.859 1 97.38 194 GLU A CA 1
ATOM 1563 C C . GLU A 1 194 ? -4.664 34.812 5.832 1 97.38 194 GLU A C 1
ATOM 1565 O O . GLU A 1 194 ? -3.842 35.625 5.418 1 97.38 194 GLU A O 1
ATOM 1570 N N . LEU A 1 195 ? -4.93 34.656 7.062 1 97.44 195 LEU A N 1
ATOM 1571 C CA . LEU A 1 195 ? -4.324 35.5 8.086 1 97.44 195 LEU A CA 1
ATOM 1572 C C . LEU A 1 195 ? -2.867 35.125 8.312 1 97.44 195 LEU A C 1
ATOM 1574 O O . LEU A 1 195 ? -2.02 36 8.531 1 97.44 195 LEU A O 1
ATOM 1578 N N . PHE A 1 196 ? -2.568 33.812 8.273 1 98.19 196 PHE A N 1
ATOM 1579 C CA . PHE A 1 196 ? -1.252 33.406 8.758 1 98.19 196 PHE A CA 1
ATOM 1580 C C . PHE A 1 196 ? -0.426 32.781 7.637 1 98.19 196 PHE A C 1
ATOM 1582 O O . PHE A 1 196 ? 0.806 32.844 7.664 1 98.19 196 PHE A O 1
ATOM 1589 N N . LEU A 1 197 ? -1.03 32.125 6.676 1 98.38 197 LEU A N 1
ATOM 1590 C CA . LEU A 1 197 ? -0.306 31.531 5.566 1 98.38 197 LEU A CA 1
ATOM 1591 C C . LEU A 1 197 ? -0.273 32.469 4.359 1 98.38 197 LEU A C 1
ATOM 1593 O O . LEU A 1 197 ? 0.609 32.344 3.506 1 98.38 197 LEU A O 1
ATOM 1597 N N . CYS A 1 198 ? -1.22 33.344 4.195 1 97.69 198 CYS A N 1
ATOM 1598 C CA . CYS A 1 198 ? -1.244 34.469 3.262 1 97.69 198 CYS A CA 1
ATOM 1599 C C . CYS A 1 198 ? -1.601 34 1.855 1 97.69 198 CYS A C 1
ATOM 1601 O O . CYS A 1 198 ? -0.962 33.094 1.319 1 97.69 198 CYS A O 1
ATOM 1603 N N . ARG A 1 199 ? -2.475 34.625 1.234 1 97.5 199 ARG A N 1
ATOM 1604 C CA . ARG A 1 199 ? -2.965 34.312 -0.101 1 97.5 199 ARG A CA 1
ATOM 1605 C C . ARG A 1 199 ? -1.838 34.375 -1.128 1 97.5 199 ARG A C 1
ATOM 1607 O O . ARG A 1 199 ? -1.82 33.594 -2.086 1 97.5 199 ARG A O 1
ATOM 1614 N N . LYS A 1 200 ? -0.946 35.25 -0.974 1 96.88 200 LYS A N 1
ATOM 1615 C CA . LYS A 1 200 ? 0.156 35.406 -1.917 1 96.88 200 LYS A CA 1
ATOM 1616 C C . LYS A 1 200 ? 1.021 34.156 -1.979 1 96.88 200 LYS A C 1
ATOM 1618 O O . LYS A 1 200 ? 1.741 33.938 -2.957 1 96.88 200 LYS A O 1
ATOM 1623 N N . ASN A 1 201 ? 1.019 33.344 -0.955 1 98.25 201 ASN A N 1
ATOM 1624 C CA . ASN A 1 201 ? 1.847 32.156 -0.884 1 98.25 201 ASN A CA 1
ATOM 1625 C C . ASN A 1 201 ? 1.105 30.922 -1.409 1 98.25 201 ASN A C 1
ATOM 1627 O O . ASN A 1 201 ? 1.668 29.828 -1.463 1 98.25 201 ASN A O 1
ATOM 1631 N N . LEU A 1 202 ? -0.199 31.125 -1.745 1 98.62 202 LEU A N 1
ATOM 1632 C CA . LEU A 1 202 ? -0.994 30.016 -2.271 1 98.62 202 LEU A CA 1
ATOM 1633 C C . LEU A 1 202 ? -0.555 29.656 -3.686 1 98.62 202 LEU A C 1
ATOM 1635 O O . LEU A 1 202 ? -0.664 30.484 -4.602 1 98.62 202 LEU A O 1
ATOM 1639 N N . VAL A 1 203 ? -0.144 28.453 -3.92 1 98.62 203 VAL A N 1
ATOM 1640 C CA . VAL A 1 203 ? 0.456 28.125 -5.207 1 98.62 203 VAL A CA 1
ATOM 1641 C C . VAL A 1 203 ? -0.375 27.047 -5.898 1 98.62 203 VAL A C 1
ATOM 1643 O O . VAL A 1 203 ? -0.252 26.828 -7.109 1 98.62 203 VAL A O 1
ATOM 1646 N N . ASN A 1 204 ? -1.135 26.328 -5.152 1 97.75 204 ASN A N 1
ATOM 1647 C CA . ASN A 1 204 ? -1.939 25.234 -5.684 1 97.75 204 ASN A CA 1
ATOM 1648 C C . ASN A 1 204 ? -3.141 24.938 -4.785 1 97.75 204 ASN A C 1
ATOM 1650 O O . ASN A 1 204 ? -3.188 25.391 -3.639 1 97.75 204 ASN A O 1
ATOM 1654 N N . GLY A 1 205 ? -4.16 24.297 -5.336 1 97.44 205 GLY A N 1
ATOM 1655 C CA . GLY A 1 205 ? -5.324 23.891 -4.57 1 97.44 205 GLY A CA 1
ATOM 1656 C C . GLY A 1 205 ? -6.32 23.094 -5.387 1 97.44 205 GLY A C 1
ATOM 1657 O O . GLY A 1 205 ? -6.473 23.312 -6.59 1 97.44 205 GLY A O 1
ATOM 1658 N N . VAL A 1 206 ? -6.938 22.203 -4.766 1 98.25 206 VAL A N 1
ATOM 1659 C CA . VAL A 1 206 ? -7.996 21.406 -5.383 1 98.25 206 VAL A CA 1
ATOM 1660 C C . VAL A 1 206 ? -8.984 20.953 -4.316 1 98.25 206 VAL A C 1
ATOM 1662 O O . VAL A 1 206 ? -8.586 20.562 -3.215 1 98.25 206 VAL A O 1
ATOM 1665 N N . GLY A 1 207 ? -10.312 21.047 -4.676 1 97.5 207 GLY A N 1
ATOM 1666 C CA . GLY A 1 207 ? -11.312 20.672 -3.688 1 97.5 207 GLY A CA 1
ATOM 1667 C C . GLY A 1 207 ? -11.195 21.453 -2.393 1 97.5 207 GLY A C 1
ATOM 1668 O O . GLY A 1 207 ? -11.227 22.688 -2.402 1 97.5 207 GLY A O 1
ATOM 1669 N N . LYS A 1 208 ? -10.914 20.719 -1.286 1 97.94 208 LYS A N 1
ATOM 1670 C CA . LYS A 1 208 ? -10.836 21.344 0.032 1 97.94 208 LYS A CA 1
ATOM 1671 C C . LYS A 1 208 ? -9.391 21.484 0.485 1 97.94 208 LYS A C 1
ATOM 1673 O O . LYS A 1 208 ? -9.117 21.625 1.679 1 97.94 208 LYS A O 1
ATOM 1678 N N . LEU A 1 209 ? -8.5 21.359 -0.46 1 98.5 209 LEU A N 1
ATOM 1679 C CA . LEU A 1 209 ? -7.09 21.375 -0.098 1 98.5 209 LEU A CA 1
ATOM 1680 C C . LEU A 1 209 ? -6.375 22.562 -0.735 1 98.5 209 LEU A C 1
ATOM 1682 O O . LEU A 1 209 ? -6.551 22.828 -1.925 1 98.5 209 LEU A O 1
ATOM 1686 N N . TRP A 1 210 ? -5.602 23.344 0.116 1 98.81 210 TRP A N 1
ATOM 1687 C CA . TRP A 1 210 ? -4.738 24.406 -0.374 1 98.81 210 TRP A CA 1
ATOM 1688 C C . TRP A 1 210 ? -3.273 24.109 -0.074 1 98.81 210 TRP A C 1
ATOM 1690 O O . TRP A 1 210 ? -2.955 23.5 0.954 1 98.81 210 TRP A O 1
ATOM 1700 N N . HIS A 1 211 ? -2.393 24.438 -0.983 1 98.88 211 HIS A N 1
ATOM 1701 C CA . HIS A 1 211 ? -0.945 24.297 -0.871 1 98.88 211 HIS A CA 1
ATOM 1702 C C . HIS A 1 211 ? -0.259 25.656 -0.911 1 98.88 211 HIS A C 1
ATOM 1704 O O . HIS A 1 211 ? -0.385 26.391 -1.893 1 98.88 211 HIS A O 1
ATOM 1710 N N . PHE A 1 212 ? 0.47 26.031 0.185 1 98.81 212 PHE A N 1
ATOM 1711 C CA . PHE A 1 212 ? 1.204 27.281 0.31 1 98.81 212 PHE A CA 1
ATOM 1712 C C . PHE A 1 212 ? 2.707 27.031 0.281 1 98.81 212 PHE A C 1
ATOM 1714 O O . PHE A 1 212 ? 3.188 26.031 0.812 1 98.81 212 PHE A O 1
ATOM 1721 N N . GLU A 1 213 ? 3.422 27.875 -0.312 1 98.75 213 GLU A N 1
ATOM 1722 C CA . GLU A 1 213 ? 4.875 27.953 -0.189 1 98.75 213 GLU A CA 1
ATOM 1723 C C . GLU A 1 213 ? 5.293 29.188 0.612 1 98.75 213 GLU A C 1
ATOM 1725 O O . GLU A 1 213 ? 5.23 30.312 0.112 1 98.75 213 GLU A O 1
ATOM 1730 N N . ILE A 1 214 ? 5.805 28.938 1.804 1 97.81 214 ILE A N 1
ATOM 1731 C CA . ILE A 1 214 ? 6.098 30.031 2.713 1 97.81 214 ILE A CA 1
ATOM 1732 C C . ILE A 1 214 ? 7.609 30.234 2.816 1 97.81 214 ILE A C 1
ATOM 1734 O O . ILE A 1 214 ? 8.328 29.344 3.289 1 97.81 214 ILE A O 1
ATOM 1738 N N . PRO A 1 215 ? 8.094 31.359 2.447 1 95.56 215 PRO A N 1
ATOM 1739 C CA . PRO A 1 215 ? 9.516 31.641 2.609 1 95.56 215 PRO A CA 1
ATOM 1740 C C . PRO A 1 215 ? 9.891 31.984 4.051 1 95.56 215 PRO A C 1
ATOM 1742 O O . PRO A 1 215 ? 9.031 32.375 4.84 1 95.56 215 PRO A O 1
ATOM 1745 N N . PRO A 1 216 ? 11.172 31.781 4.301 1 93.81 216 PRO A N 1
ATOM 1746 C CA . PRO A 1 216 ? 11.617 32.25 5.617 1 93.81 216 PRO A CA 1
ATOM 1747 C C . PRO A 1 216 ? 11.477 33.75 5.793 1 93.81 216 PRO A C 1
ATOM 1749 O O . PRO A 1 216 ? 11.492 34.5 4.809 1 93.81 216 PRO A O 1
ATOM 1752 N N . ALA A 1 217 ? 11.328 34.094 7.066 1 90.5 217 ALA A N 1
ATOM 1753 C CA . ALA A 1 217 ? 11.188 35.531 7.355 1 90.5 217 ALA A CA 1
ATOM 1754 C C . ALA A 1 217 ? 12.484 36.281 7.043 1 90.5 217 ALA A C 1
ATOM 1756 O O . ALA A 1 217 ? 13.578 35.719 7.211 1 90.5 217 ALA A O 1
ATOM 1757 N N . THR A 1 218 ? 12.227 37.375 6.477 1 83.5 218 THR A N 1
ATOM 1758 C CA . THR A 1 218 ? 13.336 38.312 6.328 1 83.5 218 THR A CA 1
ATOM 1759 C C . THR A 1 218 ? 13.203 39.469 7.316 1 83.5 218 THR A C 1
ATOM 1761 O O . THR A 1 218 ? 12.141 39.688 7.914 1 83.5 218 THR A O 1
ATOM 1764 N N . ASP A 1 219 ? 14.297 40.094 7.586 1 74.88 219 ASP A N 1
ATOM 1765 C CA . ASP A 1 219 ? 14.305 41.219 8.508 1 74.88 219 ASP A CA 1
ATOM 1766 C C . ASP A 1 219 ? 13.25 42.25 8.109 1 74.88 219 ASP A C 1
ATOM 1768 O O . ASP A 1 219 ? 12.75 43 8.953 1 74.88 219 ASP A O 1
ATOM 1772 N N . MET A 1 220 ? 12.836 42.219 7.004 1 68.5 220 MET A N 1
ATOM 1773 C CA . MET A 1 220 ? 11.93 43.25 6.484 1 68.5 220 MET A CA 1
ATOM 1774 C C . MET A 1 220 ? 10.477 42.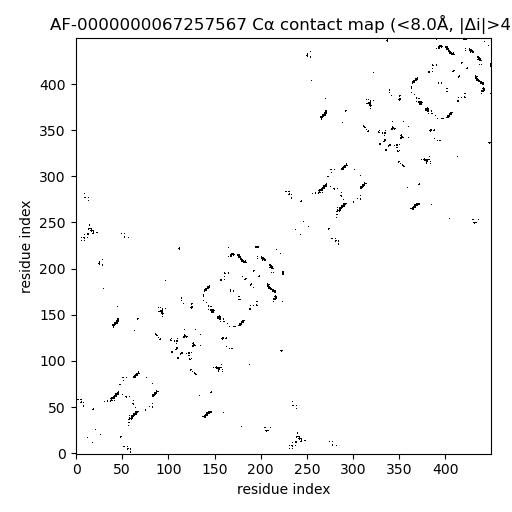812 6.664 1 68.5 220 MET A C 1
ATOM 1776 O O . MET A 1 220 ? 9.57 43.656 6.633 1 68.5 220 MET A O 1
ATOM 1780 N N . ASN A 1 221 ? 10.32 41.594 6.914 1 65.44 221 ASN A N 1
ATOM 1781 C CA . ASN A 1 221 ? 8.961 41.062 7 1 65.44 221 ASN A CA 1
ATOM 1782 C C . ASN A 1 221 ? 8.547 40.812 8.445 1 65.44 221 ASN A C 1
ATOM 1784 O O . ASN A 1 221 ? 8.898 39.781 9.031 1 65.44 221 ASN A O 1
ATOM 1788 N N . THR A 1 222 ? 7.727 41.844 8.898 1 78.44 222 THR A N 1
ATOM 1789 C CA . THR A 1 222 ? 7.387 41.781 10.32 1 78.44 222 THR A CA 1
ATOM 1790 C C . THR A 1 222 ? 5.996 41.188 10.516 1 78.44 222 THR A C 1
ATOM 1792 O O . THR A 1 222 ? 5.598 40.906 11.648 1 78.44 222 THR A O 1
ATOM 1795 N N . ASP A 1 223 ? 5.359 41.031 9.398 1 87.69 223 ASP A N 1
ATOM 1796 C CA . ASP A 1 223 ? 4.012 40.469 9.508 1 87.69 223 ASP A CA 1
ATOM 1797 C C . ASP A 1 223 ? 3.924 39.125 8.805 1 87.69 223 ASP A C 1
ATOM 1799 O O . ASP A 1 223 ? 4.82 38.75 8.047 1 87.69 223 ASP A O 1
ATOM 1803 N N . PHE A 1 224 ? 2.861 38.438 9.148 1 93.69 224 PHE A N 1
ATOM 1804 C CA . PHE A 1 224 ? 2.662 37.188 8.477 1 93.69 224 PHE A CA 1
ATOM 1805 C C . PHE A 1 224 ? 2.377 37.375 6.992 1 93.69 224 PHE A C 1
ATOM 1807 O O . PHE A 1 224 ? 2.93 36.688 6.145 1 93.69 224 PHE A O 1
ATOM 1814 N N . CYS A 1 225 ? 1.504 38.438 6.816 1 91.81 225 CYS A N 1
ATOM 1815 C CA . CYS A 1 225 ? 1.136 38.656 5.426 1 91.81 225 CYS A CA 1
ATOM 1816 C C . CYS A 1 225 ? 1.413 40.125 5.031 1 91.81 225 CYS A C 1
ATOM 1818 O O . CYS A 1 225 ? 1.318 41.031 5.863 1 91.81 225 CYS A O 1
ATOM 1820 N N . MET B 1 1 ? 13.297 4.551 -11.438 1 42.22 1 MET B N 1
ATOM 1821 C CA . MET B 1 1 ? 12.016 4.016 -11.906 1 42.22 1 MET B CA 1
ATOM 1822 C C . MET B 1 1 ? 11.359 3.164 -10.828 1 42.22 1 MET B C 1
ATOM 1824 O O . MET B 1 1 ? 10.164 3.301 -10.57 1 42.22 1 MET B O 1
ATOM 1828 N N . SER B 1 2 ? 12.25 2.422 -9.984 1 54.16 2 SER B N 1
ATOM 1829 C CA . SER B 1 2 ? 11.82 1.406 -9.023 1 54.16 2 SER B CA 1
ATOM 1830 C C . SER B 1 2 ? 11.164 2.039 -7.801 1 54.16 2 SER B C 1
ATOM 1832 O O . SER B 1 2 ? 10.117 1.578 -7.34 1 54.16 2 SER B O 1
ATOM 1834 N N . GLU B 1 3 ? 11.742 3.168 -7.449 1 60.94 3 GLU B N 1
ATOM 1835 C CA . GLU B 1 3 ? 11.219 3.795 -6.234 1 60.94 3 GLU B CA 1
ATOM 1836 C C . GLU B 1 3 ? 9.859 4.434 -6.484 1 60.94 3 GLU B C 1
ATOM 1838 O O . GLU B 1 3 ? 8.992 4.422 -5.609 1 60.94 3 GLU B O 1
ATOM 1843 N N . HIS B 1 4 ? 9.672 4.516 -7.684 1 84.31 4 HIS B N 1
ATOM 1844 C CA . HIS B 1 4 ? 8.43 5.223 -7.984 1 84.31 4 HIS B CA 1
ATOM 1845 C C . HIS B 1 4 ? 7.273 4.246 -8.164 1 84.31 4 HIS B C 1
ATOM 1847 O O . HIS B 1 4 ? 6.113 4.602 -7.93 1 84.31 4 HIS B O 1
ATOM 1853 N N . LEU B 1 5 ? 7.742 3.035 -8.375 1 88.69 5 LEU B N 1
ATOM 1854 C CA . LEU B 1 5 ? 6.695 2.043 -8.57 1 88.69 5 LEU B CA 1
ATOM 1855 C C . LEU B 1 5 ? 5.977 1.737 -7.262 1 88.69 5 LEU B C 1
ATOM 1857 O O . LEU B 1 5 ? 4.746 1.641 -7.23 1 88.69 5 LEU B O 1
ATOM 1861 N N . GLN B 1 6 ? 6.758 1.619 -6.273 1 93.94 6 GLN B N 1
ATOM 1862 C CA . GLN B 1 6 ? 6.18 1.26 -4.984 1 93.94 6 GLN B CA 1
ATOM 1863 C C . GLN B 1 6 ? 5.316 2.391 -4.434 1 93.94 6 GLN B C 1
ATOM 1865 O O . GLN B 1 6 ? 4.219 2.15 -3.928 1 93.94 6 GLN B O 1
ATOM 1870 N N . VAL B 1 7 ? 5.762 3.609 -4.574 1 94.69 7 VAL B N 1
ATOM 1871 C CA . VAL B 1 7 ? 4.988 4.73 -4.051 1 94.69 7 VAL B CA 1
ATOM 1872 C C . VAL B 1 7 ? 3.74 4.941 -4.902 1 94.69 7 VAL B C 1
ATOM 1874 O O . VAL B 1 7 ? 2.682 5.309 -4.383 1 94.69 7 VAL B O 1
ATOM 1877 N N . ASP B 1 8 ? 3.832 4.707 -6.188 1 94.69 8 ASP B N 1
ATOM 1878 C CA . ASP B 1 8 ? 2.662 4.766 -7.059 1 94.69 8 ASP B CA 1
ATOM 1879 C C . ASP B 1 8 ? 1.645 3.691 -6.684 1 94.69 8 ASP B C 1
ATOM 1881 O O . ASP B 1 8 ? 0.436 3.932 -6.73 1 94.69 8 ASP B O 1
ATOM 1885 N N . ALA B 1 9 ? 2.113 2.545 -6.359 1 95.31 9 ALA B N 1
ATOM 1886 C CA . ALA B 1 9 ? 1.23 1.463 -5.934 1 95.31 9 ALA B CA 1
ATOM 1887 C C . ALA B 1 9 ? 0.533 1.805 -4.621 1 95.31 9 ALA B C 1
ATOM 1889 O O . ALA B 1 9 ? -0.649 1.501 -4.441 1 95.31 9 ALA B O 1
ATOM 1890 N N . ILE B 1 10 ? 1.243 2.357 -3.732 1 96 10 ILE B N 1
ATOM 1891 C CA . ILE B 1 10 ? 0.658 2.773 -2.463 1 96 10 ILE B CA 1
ATOM 1892 C C . ILE B 1 10 ? -0.481 3.758 -2.717 1 96 10 ILE B C 1
ATOM 1894 O O . ILE B 1 10 ? -1.577 3.602 -2.172 1 96 10 ILE B O 1
ATOM 1898 N N . LEU B 1 11 ? -0.249 4.785 -3.529 1 96 11 LEU B N 1
ATOM 1899 C CA . LEU B 1 11 ? -1.285 5.754 -3.877 1 96 11 LEU B CA 1
ATOM 1900 C C . LEU B 1 11 ? -2.49 5.059 -4.5 1 96 11 LEU B C 1
ATOM 1902 O O . LEU B 1 11 ? -3.633 5.332 -4.125 1 96 11 LEU B O 1
ATOM 1906 N N . HIS B 1 12 ? -2.229 4.164 -5.383 1 94.38 12 HIS B N 1
ATOM 1907 C CA . HIS B 1 12 ? -3.283 3.443 -6.09 1 94.38 12 HIS B CA 1
ATOM 1908 C C . HIS B 1 12 ? -4.172 2.676 -5.117 1 94.38 12 HIS B C 1
ATOM 1910 O O . HIS B 1 12 ? -5.395 2.824 -5.141 1 94.38 12 HIS B O 1
ATOM 1916 N N . TYR B 1 13 ? -3.574 1.916 -4.273 1 96.19 13 TYR B N 1
ATOM 1917 C CA . TYR B 1 13 ? -4.352 1.026 -3.418 1 96.19 13 TYR B CA 1
ATOM 1918 C C . TYR B 1 13 ? -4.961 1.789 -2.246 1 96.19 13 TYR B C 1
ATOM 1920 O O . TYR B 1 13 ? -6.047 1.447 -1.771 1 96.19 13 TYR B O 1
ATOM 1928 N N . ALA B 1 14 ? -4.301 2.848 -1.815 1 96.38 14 ALA B N 1
ATOM 1929 C CA . ALA B 1 14 ? -4.828 3.646 -0.711 1 96.38 14 ALA B CA 1
ATOM 1930 C C . ALA B 1 14 ? -6.094 4.387 -1.125 1 96.38 14 ALA B C 1
ATOM 1932 O O . ALA B 1 14 ? -6.91 4.762 -0.277 1 96.38 14 ALA B O 1
ATOM 1933 N N . THR B 1 15 ? -6.254 4.598 -2.387 1 95.44 15 THR B N 1
ATOM 1934 C CA . THR B 1 15 ? -7.375 5.41 -2.846 1 95.44 15 THR B CA 1
ATOM 1935 C C . THR B 1 15 ? -8.359 4.562 -3.652 1 95.44 15 THR B C 1
ATOM 1937 O O . THR B 1 15 ? -9.195 5.102 -4.383 1 95.44 15 THR B O 1
ATOM 1940 N N . SER B 1 16 ? -8.203 3.266 -3.596 1 91.81 16 SER B N 1
ATOM 1941 C CA . SER B 1 16 ? -9.102 2.338 -4.277 1 91.81 16 SER B CA 1
ATOM 1942 C C . SER B 1 16 ? -9.891 1.495 -3.277 1 91.81 16 SER B C 1
ATOM 1944 O O . SER B 1 16 ? -9.359 1.11 -2.232 1 91.81 16 SER B O 1
ATOM 1946 N N . ARG B 1 17 ? -11.195 1.201 -3.594 1 91.62 17 ARG B N 1
ATOM 1947 C CA . ARG B 1 17 ? -12.008 0.324 -2.75 1 91.62 17 ARG B CA 1
ATOM 1948 C C . ARG B 1 17 ? -11.984 -1.107 -3.275 1 91.62 17 ARG B C 1
ATOM 1950 O O . ARG B 1 17 ? -12.57 -2.006 -2.664 1 91.62 17 ARG B O 1
ATOM 1957 N N . VAL B 1 18 ? -11.305 -1.299 -4.367 1 90.12 18 VAL B N 1
ATOM 1958 C CA . VAL B 1 18 ? -11.242 -2.625 -4.973 1 90.12 18 VAL B CA 1
ATOM 1959 C C . VAL B 1 18 ? -10.164 -3.457 -4.285 1 90.12 18 VAL B C 1
ATOM 1961 O O . VAL B 1 18 ? -9.008 -3.035 -4.191 1 90.12 18 VAL B O 1
ATOM 1964 N N . ILE B 1 19 ? -10.523 -4.598 -3.809 1 91.81 19 ILE B N 1
ATOM 1965 C CA . ILE B 1 19 ? -9.562 -5.473 -3.145 1 91.81 19 ILE B CA 1
ATOM 1966 C C . ILE B 1 19 ? -9.383 -6.75 -3.959 1 91.81 19 ILE B C 1
ATOM 1968 O O . ILE B 1 19 ? -10.266 -7.129 -4.738 1 91.81 19 ILE B O 1
ATOM 1972 N N . PRO B 1 20 ? -8.234 -7.445 -3.764 1 93.06 20 PRO B N 1
ATOM 1973 C CA . PRO B 1 20 ? -7.984 -8.703 -4.469 1 93.06 20 PRO B CA 1
ATOM 1974 C C . PRO B 1 20 ? -8.977 -9.797 -4.094 1 93.06 20 PRO B C 1
ATOM 1976 O O . PRO B 1 20 ? -9.625 -9.719 -3.047 1 93.06 20 PRO B O 1
ATOM 1979 N N . GLN B 1 21 ? -9.062 -10.727 -5.027 1 91.69 21 GLN B N 1
ATOM 1980 C CA . GLN B 1 21 ? -9.906 -11.891 -4.77 1 91.69 21 GLN B CA 1
ATOM 1981 C C . GLN B 1 21 ? -9.344 -12.734 -3.629 1 91.69 21 GLN B C 1
ATOM 1983 O O . GLN B 1 21 ? -10.102 -13.273 -2.814 1 91.69 21 GLN B O 1
ATOM 1988 N N . GLN B 1 22 ? -8.047 -12.859 -3.553 1 96.5 22 GLN B N 1
ATOM 1989 C CA . GLN B 1 22 ? -7.406 -13.586 -2.461 1 96.5 22 GLN B CA 1
ATOM 1990 C C . GLN B 1 22 ? -7.582 -12.852 -1.134 1 96.5 22 GLN B C 1
ATOM 1992 O O . GLN B 1 22 ? -7.504 -11.625 -1.08 1 96.5 22 GLN B O 1
ATOM 1997 N N . THR B 1 23 ? -7.816 -13.695 -0.08 1 96 23 THR B N 1
ATOM 1998 C CA . THR B 1 23 ? -7.891 -13.117 1.258 1 96 23 THR B CA 1
ATOM 1999 C C . THR B 1 23 ? -6.512 -12.656 1.725 1 96 23 THR B C 1
ATOM 2001 O O . THR B 1 23 ? -5.492 -13.039 1.146 1 96 23 THR B O 1
ATOM 2004 N N . LEU B 1 24 ? -6.461 -11.875 2.791 1 96.56 24 LEU B N 1
ATOM 2005 C CA . LEU B 1 24 ? -5.199 -11.391 3.342 1 96.56 24 LEU B CA 1
ATOM 2006 C C . LEU B 1 24 ? -4.297 -12.555 3.734 1 96.56 24 LEU B C 1
ATOM 2008 O O . LEU B 1 24 ? -3.092 -12.531 3.477 1 96.56 24 LEU B O 1
ATOM 2012 N N . ASP B 1 25 ? -4.902 -13.578 4.375 1 97.44 25 ASP B N 1
ATOM 2013 C CA . ASP B 1 25 ? -4.117 -14.734 4.797 1 97.44 25 ASP B CA 1
ATOM 2014 C C . ASP B 1 25 ? -3.518 -15.461 3.594 1 97.44 25 ASP B C 1
ATOM 2016 O O . ASP B 1 25 ? -2.377 -15.922 3.646 1 97.44 25 ASP B O 1
ATOM 2020 N N . GLU B 1 26 ? -4.258 -15.508 2.561 1 98.12 26 GLU B N 1
ATOM 2021 C CA . GLU B 1 26 ? -3.762 -16.125 1.334 1 98.12 26 GLU B CA 1
ATOM 2022 C C . GLU B 1 26 ? -2.645 -15.289 0.711 1 98.12 26 GLU B C 1
ATOM 2024 O O . GLU B 1 26 ? -1.594 -15.828 0.349 1 98.12 26 GLU B O 1
ATOM 2029 N N . ILE B 1 27 ? -2.832 -14.016 0.633 1 98.19 27 ILE B N 1
ATOM 2030 C CA . ILE B 1 27 ? -1.87 -13.109 0.014 1 98.19 27 ILE B CA 1
ATOM 2031 C C . ILE B 1 27 ? -0.559 -13.141 0.795 1 98.19 27 ILE B C 1
ATOM 2033 O O . ILE B 1 27 ? 0.523 -13.062 0.208 1 98.19 27 ILE B O 1
ATOM 2037 N N . LYS B 1 28 ? -0.588 -13.336 2.096 1 97.75 28 LYS B N 1
ATOM 2038 C CA . LYS B 1 28 ? 0.59 -13.273 2.957 1 97.75 28 LYS B CA 1
ATOM 2039 C C . LYS B 1 28 ? 1.563 -14.406 2.629 1 97.75 28 LYS B C 1
ATOM 2041 O O . LYS B 1 28 ? 2.777 -14.25 2.781 1 97.75 28 LYS B O 1
ATOM 2046 N N . ILE B 1 29 ? 1.077 -15.508 2.109 1 98.06 29 ILE B N 1
ATOM 2047 C CA . ILE B 1 29 ? 1.96 -16.594 1.714 1 98.06 29 ILE B CA 1
ATOM 2048 C C . ILE B 1 29 ? 2.881 -16.141 0.588 1 98.06 29 ILE B C 1
ATOM 2050 O O . ILE B 1 29 ? 4.105 -16.266 0.688 1 98.06 29 ILE B O 1
ATOM 2054 N N . SER B 1 30 ? 2.24 -15.539 -0.442 1 98 30 SER B N 1
ATOM 2055 C CA . SER B 1 30 ? 3.027 -15.055 -1.571 1 98 30 SER B CA 1
ATOM 2056 C C . SER B 1 30 ? 3.852 -13.828 -1.186 1 98 30 SER B C 1
ATOM 2058 O O . SER B 1 30 ? 4.988 -13.68 -1.631 1 98 30 SER B O 1
ATOM 2060 N N . PHE B 1 31 ? 3.26 -13.047 -0.4 1 97.31 31 PHE B N 1
ATOM 2061 C CA . PHE B 1 31 ? 3.924 -11.836 0.055 1 97.31 31 PHE B CA 1
ATOM 2062 C C . PHE B 1 31 ? 5.227 -12.164 0.775 1 97.31 31 PHE B C 1
ATOM 2064 O O . PHE B 1 31 ? 6.273 -11.602 0.466 1 97.31 31 PHE B O 1
ATOM 2071 N N . ASN B 1 32 ? 5.195 -13.078 1.721 1 97.12 32 ASN B N 1
ATOM 2072 C CA . ASN B 1 32 ? 6.371 -13.461 2.488 1 97.12 32 ASN B CA 1
ATOM 2073 C C . ASN B 1 32 ? 7.434 -14.102 1.6 1 97.12 32 ASN B C 1
ATOM 2075 O O . ASN B 1 32 ? 8.633 -13.898 1.806 1 97.12 32 ASN B O 1
ATOM 2079 N N . LEU B 1 33 ? 7.012 -14.789 0.664 1 97.44 33 LEU B N 1
ATOM 2080 C CA . LEU B 1 33 ? 7.93 -15.422 -0.279 1 97.44 33 LEU B CA 1
ATOM 2081 C C . LEU B 1 33 ? 8.641 -14.375 -1.13 1 97.44 33 LEU B C 1
ATOM 2083 O O . LEU B 1 33 ? 9.867 -14.414 -1.274 1 97.44 33 LEU B O 1
ATOM 2087 N N . ILE B 1 34 ? 7.859 -13.43 -1.652 1 97.31 34 ILE B N 1
ATOM 2088 C CA . ILE B 1 34 ? 8.43 -12.383 -2.498 1 97.31 34 ILE B CA 1
ATOM 2089 C C . ILE B 1 34 ? 9.398 -11.531 -1.687 1 97.31 34 ILE B C 1
ATOM 2091 O O . ILE B 1 34 ? 10.492 -11.203 -2.156 1 97.31 34 ILE B O 1
ATOM 2095 N N . LYS B 1 35 ? 9.023 -11.242 -0.485 1 93.94 35 LYS B N 1
ATOM 2096 C CA . LYS B 1 35 ? 9.875 -10.445 0.395 1 93.94 35 LYS B CA 1
ATOM 2097 C C . LYS B 1 35 ? 11.211 -11.141 0.646 1 93.94 35 LYS B C 1
ATOM 2099 O O . LYS B 1 35 ? 12.25 -10.484 0.736 1 93.94 35 LYS B O 1
ATOM 2104 N N . SER B 1 36 ? 11.211 -12.422 0.681 1 94.94 36 SER B N 1
ATOM 2105 C CA . SER B 1 36 ? 12.414 -13.18 1.004 1 94.94 36 SER B CA 1
ATOM 2106 C C . SER B 1 36 ? 13.281 -13.398 -0.232 1 94.94 36 SER B C 1
ATOM 2108 O O . SER B 1 36 ? 14.5 -13.539 -0.123 1 94.94 36 SER B O 1
ATOM 2110 N N . LEU B 1 37 ? 12.711 -13.273 -1.416 1 96.31 37 LEU B N 1
ATOM 2111 C CA . LEU B 1 37 ? 13.438 -13.688 -2.609 1 96.31 37 LEU B CA 1
ATOM 2112 C C . LEU B 1 37 ? 13.758 -12.492 -3.5 1 96.31 37 LEU B C 1
ATOM 2114 O O . LEU B 1 37 ? 14.594 -12.586 -4.398 1 96.31 37 LEU B O 1
ATOM 2118 N N . THR B 1 38 ? 13.055 -11.367 -3.229 1 93.44 38 THR B N 1
ATOM 2119 C CA . THR B 1 38 ? 13.195 -10.227 -4.129 1 93.44 38 THR B CA 1
ATOM 2120 C C . THR B 1 38 ? 14.633 -9.711 -4.125 1 93.44 38 THR B C 1
ATOM 2122 O O . THR B 1 38 ? 15.281 -9.68 -3.076 1 93.44 38 THR B O 1
ATOM 2125 N N . PRO B 1 39 ? 15.164 -9.352 -5.262 1 95.88 39 PRO B N 1
ATOM 2126 C CA . PRO B 1 39 ? 14.539 -9.445 -6.586 1 95.88 39 PRO B CA 1
ATOM 2127 C C . PRO B 1 39 ? 14.469 -10.875 -7.105 1 95.88 39 PRO B C 1
ATOM 2129 O O . PRO B 1 39 ? 15.383 -11.672 -6.879 1 95.88 39 PRO B O 1
ATOM 2132 N N . CYS B 1 40 ? 13.367 -11.18 -7.684 1 97.31 40 CYS B N 1
ATOM 2133 C CA . CYS B 1 40 ? 13.188 -12.531 -8.203 1 97.31 40 CYS B CA 1
ATOM 2134 C C . CYS B 1 40 ? 12.43 -12.516 -9.523 1 97.31 40 CYS B C 1
ATOM 2136 O O . CYS B 1 40 ? 12 -11.453 -9.992 1 97.31 40 CYS B O 1
ATOM 2138 N N . ASN B 1 41 ? 12.367 -13.625 -10.195 1 98.31 41 ASN B N 1
ATOM 2139 C CA . ASN B 1 41 ? 11.531 -13.836 -11.367 1 98.31 41 ASN B CA 1
ATOM 2140 C C . ASN B 1 41 ? 10.188 -14.445 -10.992 1 98.31 41 ASN B C 1
ATOM 2142 O O . ASN B 1 41 ? 10.117 -15.594 -10.547 1 98.31 41 ASN B O 1
ATOM 2146 N N . LEU B 1 42 ? 9.148 -13.617 -11.188 1 98.69 42 LEU B N 1
ATOM 2147 C CA . LEU B 1 42 ? 7.789 -13.984 -10.805 1 98.69 42 LEU B CA 1
ATOM 2148 C C . LEU B 1 42 ? 6.887 -14.094 -12.031 1 98.69 42 LEU B C 1
ATOM 2150 O O . LEU B 1 42 ? 6.68 -13.109 -12.742 1 98.69 42 LEU B O 1
ATOM 2154 N N . LEU B 1 43 ? 6.398 -15.258 -12.266 1 98.81 43 LEU B N 1
ATOM 2155 C CA . LEU B 1 43 ? 5.414 -15.5 -13.32 1 98.81 43 LEU B CA 1
ATOM 2156 C C . LEU B 1 43 ? 4.02 -15.664 -12.727 1 98.81 43 LEU B C 1
ATOM 2158 O O . LEU B 1 43 ? 3.82 -16.438 -11.797 1 98.81 43 LEU B O 1
ATOM 2162 N N . VAL B 1 44 ? 3.096 -14.938 -13.25 1 98.75 44 VAL B N 1
ATOM 2163 C CA . VAL B 1 44 ? 1.739 -15.008 -12.719 1 98.75 44 VAL B CA 1
ATOM 2164 C C . VAL B 1 44 ? 0.766 -15.375 -13.836 1 98.75 44 VAL B C 1
ATOM 2166 O O . VAL B 1 44 ? 0.631 -14.648 -14.82 1 98.75 44 VAL B O 1
ATOM 2169 N N . PHE B 1 45 ? 0.139 -16.516 -13.695 1 98.56 45 PHE B N 1
ATOM 2170 C CA . PHE B 1 45 ? -1.01 -16.812 -14.539 1 98.56 45 PHE B CA 1
ATOM 2171 C C . PHE B 1 45 ? -2.25 -16.078 -14.055 1 98.56 45 PHE B C 1
ATOM 2173 O O . PHE B 1 45 ? -2.852 -16.453 -13.055 1 98.56 45 PHE B O 1
ATOM 2180 N N . GLY B 1 46 ? -2.625 -15.102 -14.797 1 97.06 46 GLY B N 1
ATOM 2181 C CA . GLY B 1 46 ? -3.748 -14.258 -14.406 1 97.06 46 GLY B CA 1
ATOM 2182 C C . GLY B 1 46 ? -3.367 -12.805 -14.219 1 97.06 46 GLY B C 1
ATOM 2183 O O . GLY B 1 46 ? -2.297 -12.5 -13.688 1 97.06 46 GLY B O 1
ATOM 2184 N N . LEU B 1 47 ? -4.199 -11.977 -14.781 1 95.81 47 LEU B N 1
ATOM 2185 C CA . LEU B 1 47 ? -4.105 -10.531 -14.602 1 95.81 47 LEU B CA 1
ATOM 2186 C C . LEU B 1 47 ? -5.312 -10 -13.836 1 95.81 47 LEU B C 1
ATOM 2188 O O . LEU B 1 47 ? -6.441 -10.445 -14.07 1 95.81 47 LEU B O 1
ATOM 2192 N N . GLY B 1 48 ? -5.082 -9.148 -12.867 1 93.62 48 GLY B N 1
ATOM 2193 C CA . GLY B 1 48 ? -6.188 -8.586 -12.109 1 93.62 48 GLY B CA 1
ATOM 2194 C C . GLY B 1 48 ? -5.816 -7.324 -11.359 1 93.62 48 GLY B C 1
ATOM 2195 O O . GLY B 1 48 ? -4.797 -6.695 -11.648 1 93.62 48 GLY B O 1
ATOM 2196 N N . HIS B 1 49 ? -6.66 -6.969 -10.461 1 90.62 49 HIS B N 1
ATOM 2197 C CA . HIS B 1 49 ? -6.496 -5.734 -9.703 1 90.62 49 HIS B CA 1
ATOM 2198 C C . HIS B 1 49 ? -5.32 -5.836 -8.734 1 90.62 49 HIS B C 1
ATOM 2200 O O . HIS B 1 49 ? -4.805 -4.816 -8.273 1 90.62 49 HIS B O 1
ATOM 2206 N N . ASP B 1 50 ? -4.883 -7.102 -8.539 1 95.5 50 ASP B N 1
ATOM 2207 C CA . ASP B 1 50 ? -3.756 -7.305 -7.629 1 95.5 50 ASP B CA 1
ATOM 2208 C C . ASP B 1 50 ? -2.434 -7.332 -8.398 1 95.5 50 ASP B C 1
ATOM 2210 O O . ASP B 1 50 ? -1.363 -7.426 -7.793 1 95.5 50 ASP B O 1
ATOM 2214 N N . SER B 1 51 ? -2.504 -7.168 -9.727 1 96.69 51 SER B N 1
ATOM 2215 C CA . SER B 1 51 ? -1.299 -7.285 -10.539 1 96.69 51 SER B CA 1
ATOM 2216 C C . SER B 1 51 ? -0.311 -6.164 -10.227 1 96.69 51 SER B C 1
ATOM 2218 O O . SER B 1 51 ? 0.901 -6.391 -10.188 1 96.69 51 SER B O 1
ATOM 2220 N N . PHE B 1 52 ? -0.858 -4.973 -10.07 1 96.19 52 PHE B N 1
ATOM 2221 C CA . PHE B 1 52 ? 0 -3.848 -9.719 1 96.19 52 PHE B CA 1
ATOM 2222 C C . PHE B 1 52 ? 0.692 -4.098 -8.383 1 96.19 52 PHE B C 1
ATOM 2224 O O . PHE B 1 52 ? 1.854 -3.73 -8.203 1 96.19 52 PHE B O 1
ATOM 2231 N N . MET B 1 53 ? 0.047 -4.746 -7.461 1 96.69 53 MET B N 1
ATOM 2232 C CA . MET B 1 53 ? 0.597 -5.09 -6.152 1 96.69 53 MET B CA 1
ATOM 2233 C C . MET B 1 53 ? 1.778 -6.043 -6.289 1 96.69 53 MET B C 1
ATOM 2235 O O . MET B 1 53 ? 2.869 -5.762 -5.789 1 96.69 53 MET B O 1
ATOM 2239 N N . TRP B 1 54 ? 1.622 -7.082 -6.996 1 97.44 54 TRP B N 1
ATOM 2240 C CA . TRP B 1 54 ? 2.68 -8.078 -7.156 1 97.44 54 TRP B CA 1
ATOM 2241 C C . TRP B 1 54 ? 3.898 -7.465 -7.844 1 97.44 54 TRP B C 1
ATOM 2243 O O . TRP B 1 54 ? 5.035 -7.695 -7.426 1 97.44 54 TRP B O 1
ATOM 2253 N N . SER B 1 55 ? 3.646 -6.68 -8.914 1 96.44 55 SER B N 1
ATOM 2254 C CA . SER B 1 55 ? 4.738 -6.043 -9.641 1 96.44 55 SER B CA 1
ATOM 2255 C C . SER B 1 55 ? 5.516 -5.082 -8.742 1 96.44 55 SER B C 1
ATOM 2257 O O . SER B 1 55 ? 6.746 -5.027 -8.805 1 96.44 55 SER B O 1
ATOM 2259 N N . SER B 1 56 ? 4.816 -4.387 -7.91 1 95.44 56 SER B N 1
ATOM 2260 C CA . SER B 1 56 ? 5.449 -3.379 -7.066 1 95.44 56 SER B CA 1
ATOM 2261 C C . SER B 1 56 ? 6.223 -4.027 -5.922 1 95.44 56 SER B C 1
ATOM 2263 O O . SER B 1 56 ? 7.25 -3.498 -5.484 1 95.44 56 SER B O 1
ATOM 2265 N N . MET B 1 57 ? 5.785 -5.203 -5.461 1 95.38 57 MET B N 1
ATOM 2266 C CA . MET B 1 57 ? 6.477 -5.914 -4.391 1 95.38 57 MET B CA 1
ATOM 2267 C C . MET B 1 57 ? 7.781 -6.527 -4.895 1 95.38 57 MET B C 1
ATOM 2269 O O . MET B 1 57 ? 8.695 -6.773 -4.109 1 95.38 57 MET B O 1
ATOM 2273 N N . ASN B 1 58 ? 7.859 -6.711 -6.117 1 96 58 ASN B N 1
ATOM 2274 C CA . ASN B 1 58 ? 9.039 -7.25 -6.785 1 96 58 ASN B CA 1
ATOM 2275 C C . ASN B 1 58 ? 9.672 -6.223 -7.719 1 96 58 ASN B C 1
ATOM 2277 O O . ASN B 1 58 ? 10.102 -6.559 -8.82 1 96 58 ASN B O 1
ATOM 2281 N N . SER B 1 59 ? 9.789 -4.945 -7.277 1 91.88 59 SER B N 1
ATOM 2282 C CA . SER B 1 59 ? 10.086 -3.787 -8.117 1 91.88 59 SER B CA 1
ATOM 2283 C C . SER B 1 59 ? 11.453 -3.912 -8.766 1 91.88 59 SER B C 1
ATOM 2285 O O . SER B 1 59 ? 11.711 -3.32 -9.82 1 91.88 59 SER B O 1
ATOM 2287 N N . ARG B 1 60 ? 12.398 -4.691 -8.289 1 92.94 60 ARG B N 1
ATOM 2288 C CA . ARG B 1 60 ? 13.727 -4.82 -8.883 1 92.94 60 ARG B CA 1
ATOM 2289 C C . ARG B 1 60 ? 13.852 -6.129 -9.656 1 92.94 60 ARG B C 1
ATOM 2291 O O . ARG B 1 60 ? 14.875 -6.375 -10.305 1 92.94 60 ARG B O 1
ATOM 2298 N N . GLY B 1 61 ? 12.805 -6.941 -9.539 1 95.88 61 GLY B N 1
ATOM 2299 C CA . GLY B 1 61 ? 12.797 -8.219 -10.227 1 95.88 61 GLY B CA 1
ATOM 2300 C C . GLY B 1 61 ? 11.93 -8.219 -11.477 1 95.88 61 GLY B C 1
ATOM 2301 O O . GLY B 1 61 ? 11.531 -7.16 -11.961 1 95.88 61 GLY B O 1
ATOM 2302 N N . THR B 1 62 ? 11.703 -9.344 -11.961 1 97.19 62 THR B N 1
ATOM 2303 C CA . THR B 1 62 ? 10.852 -9.523 -13.133 1 97.19 62 THR B CA 1
ATOM 2304 C C . THR B 1 62 ? 9.516 -10.141 -12.734 1 97.19 62 THR B C 1
ATOM 2306 O O . THR B 1 62 ? 9.477 -11.203 -12.109 1 97.19 62 THR B O 1
ATOM 2309 N N . THR B 1 63 ? 8.5 -9.391 -13.031 1 97.81 63 THR B N 1
ATOM 2310 C CA . THR B 1 63 ? 7.152 -9.93 -12.891 1 97.81 63 THR B CA 1
ATOM 2311 C C . THR B 1 63 ? 6.445 -9.977 -14.242 1 97.81 63 THR B C 1
ATOM 2313 O O . THR B 1 63 ? 6.359 -8.961 -14.938 1 97.81 63 THR B O 1
ATOM 2316 N N . PHE B 1 64 ? 6 -11.117 -14.594 1 98.38 64 PHE B N 1
ATOM 2317 C CA . PHE B 1 64 ? 5.363 -11.305 -15.891 1 98.38 64 PHE B CA 1
ATOM 2318 C C . PHE B 1 64 ? 3.996 -11.961 -15.727 1 98.38 64 PHE B C 1
ATOM 2320 O O . PHE B 1 64 ? 3.838 -12.891 -14.93 1 98.38 64 PHE B O 1
ATOM 2327 N N . PHE B 1 65 ? 2.973 -11.414 -16.469 1 98.44 65 PHE B N 1
ATOM 2328 C CA . PHE B 1 65 ? 1.608 -11.906 -16.312 1 98.44 65 PHE B CA 1
ATOM 2329 C C . PHE B 1 65 ? 1.125 -12.562 -17.609 1 98.44 65 PHE B C 1
ATOM 2331 O O . PHE B 1 65 ? 1.437 -12.094 -18.703 1 98.44 65 PHE B O 1
ATOM 2338 N N . LEU B 1 66 ? 0.371 -13.602 -17.406 1 98.31 66 LEU B N 1
ATOM 2339 C CA . LEU B 1 66 ? -0.29 -14.297 -18.516 1 98.31 66 LEU B CA 1
ATOM 2340 C C . LEU B 1 66 ? -1.806 -14.242 -18.359 1 98.31 66 LEU B C 1
ATOM 2342 O O . LEU B 1 66 ? -2.348 -14.742 -17.359 1 98.31 66 LEU B O 1
ATOM 2346 N N . GLU B 1 67 ? -2.492 -13.68 -19.328 1 97.62 67 GLU B N 1
ATOM 2347 C CA . GLU B 1 67 ? -3.938 -13.484 -19.25 1 97.62 67 GLU B CA 1
ATOM 2348 C C . GLU B 1 67 ? -4.629 -13.984 -20.516 1 97.62 67 GLU B C 1
ATOM 2350 O O . GLU B 1 67 ? -4.113 -13.805 -21.625 1 97.62 67 GLU B O 1
ATOM 2355 N N . GLU B 1 68 ? -5.781 -14.562 -20.312 1 96.56 68 GLU B N 1
ATOM 2356 C CA . GLU B 1 68 ? -6.473 -15.195 -21.438 1 96.56 68 GLU B CA 1
ATOM 2357 C C . GLU B 1 68 ? -7.379 -14.195 -22.156 1 96.56 68 GLU B C 1
ATOM 2359 O O . GLU B 1 68 ? -7.652 -14.352 -23.359 1 96.56 68 GLU B O 1
ATOM 2364 N N . ASP B 1 69 ? -7.918 -13.266 -21.531 1 95.38 69 ASP B N 1
ATOM 2365 C CA . ASP B 1 69 ? -8.938 -12.359 -22.047 1 95.38 69 ASP B CA 1
ATOM 2366 C C . ASP B 1 69 ? -8.32 -11.016 -22.453 1 95.38 69 ASP B C 1
ATOM 2368 O O . ASP B 1 69 ? -8.008 -10.188 -21.594 1 95.38 69 ASP B O 1
ATOM 2372 N N . PRO B 1 70 ? -8.266 -10.766 -23.719 1 94.56 70 PRO B N 1
ATOM 2373 C CA . PRO B 1 70 ? -7.645 -9.508 -24.156 1 94.56 70 PRO B CA 1
ATOM 2374 C C . PRO B 1 70 ? -8.414 -8.273 -23.703 1 94.56 70 PRO B C 1
ATOM 2376 O O . PRO B 1 70 ? -7.82 -7.23 -23.438 1 94.56 70 PRO B O 1
ATOM 2379 N N . LYS B 1 71 ? -9.719 -8.414 -23.625 1 95.25 71 LYS B N 1
ATOM 2380 C CA . LYS B 1 71 ? -10.516 -7.281 -23.172 1 95.25 71 LYS B CA 1
ATOM 2381 C C . LYS B 1 71 ? -10.227 -6.965 -21.703 1 95.25 71 LYS B C 1
ATOM 2383 O O . LYS B 1 71 ? -10.117 -5.797 -21.328 1 95.25 71 LYS B O 1
ATOM 2388 N N . TRP B 1 72 ? -10.195 -8 -20.938 1 93.88 72 TRP B N 1
ATOM 2389 C CA . TRP B 1 72 ? -9.8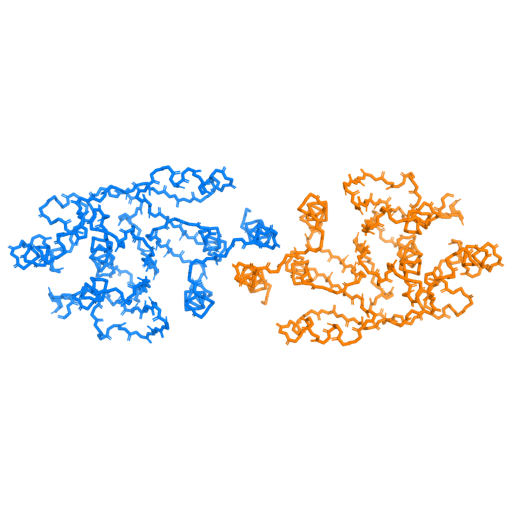59 -7.84 -19.531 1 93.88 72 TRP B CA 1
ATOM 2390 C C . TRP B 1 72 ? -8.461 -7.254 -19.359 1 93.88 72 TRP B C 1
ATOM 2392 O O . TRP B 1 72 ? -8.25 -6.363 -18.531 1 93.88 72 TRP B O 1
ATOM 2402 N N . SER B 1 73 ? -7.547 -7.691 -20.125 1 94.12 73 SER B N 1
ATOM 2403 C CA . SER B 1 73 ? -6.176 -7.184 -20.094 1 94.12 73 SER B CA 1
ATOM 2404 C C . SER B 1 73 ? -6.137 -5.684 -20.359 1 94.12 73 SER B C 1
ATOM 2406 O O . SER B 1 73 ? -5.445 -4.941 -19.672 1 94.12 73 SER B O 1
ATOM 2408 N N . ARG B 1 74 ? -6.801 -5.301 -21.375 1 93.75 74 ARG B N 1
ATOM 2409 C CA . ARG B 1 74 ? -6.824 -3.885 -21.734 1 93.75 74 ARG B CA 1
ATOM 2410 C C . ARG B 1 74 ? -7.406 -3.047 -20.594 1 93.75 74 ARG B C 1
ATOM 2412 O O . ARG B 1 74 ? -6.906 -1.96 -20.297 1 93.75 74 ARG B O 1
ATOM 2419 N N . ALA B 1 75 ? -8.438 -3.588 -19.984 1 92.44 75 ALA B N 1
ATOM 2420 C CA . ALA B 1 75 ? -9.102 -2.873 -18.906 1 92.44 75 ALA B CA 1
ATOM 2421 C C . ALA B 1 75 ? -8.164 -2.686 -17.719 1 92.44 75 ALA B C 1
ATOM 2423 O O . ALA B 1 75 ? -8.125 -1.612 -17.109 1 92.44 75 ALA B O 1
ATOM 2424 N N . ILE B 1 76 ? -7.449 -3.68 -17.375 1 91 76 ILE B N 1
ATOM 2425 C CA . ILE B 1 76 ? -6.562 -3.656 -16.203 1 91 76 ILE B CA 1
ATOM 2426 C C . ILE B 1 76 ? -5.332 -2.809 -16.516 1 91 76 ILE B C 1
ATOM 2428 O O . ILE B 1 76 ? -4.844 -2.076 -15.648 1 91 76 ILE B O 1
ATOM 2432 N N . LEU B 1 77 ? -4.859 -2.842 -17.719 1 92.12 77 LEU B N 1
ATOM 2433 C CA . LEU B 1 77 ? -3.561 -2.266 -18.062 1 92.12 77 LEU B CA 1
ATOM 2434 C C . LEU B 1 77 ? -3.707 -0.812 -18.484 1 92.12 77 LEU B C 1
ATOM 2436 O O . LEU B 1 77 ? -2.709 -0.115 -18.688 1 92.12 77 LEU B O 1
ATOM 2440 N N . LYS B 1 78 ? -4.902 -0.42 -18.734 1 87.5 78 LYS B N 1
ATOM 2441 C CA . LYS B 1 78 ? -5.156 0.93 -19.234 1 87.5 78 LYS B CA 1
ATOM 2442 C C . LYS B 1 78 ? -4.277 1.952 -18.516 1 87.5 78 LYS B C 1
ATOM 2444 O O . LYS B 1 78 ? -3.637 2.785 -19.156 1 87.5 78 LYS B O 1
ATOM 2449 N N . ASP B 1 79 ? -4.113 1.911 -17.156 1 79.69 79 ASP B N 1
ATOM 2450 C CA . ASP B 1 79 ? -3.318 2.898 -16.438 1 79.69 79 ASP B CA 1
ATOM 2451 C C . ASP B 1 79 ? -2.057 2.268 -15.852 1 79.69 79 ASP B C 1
ATOM 2453 O O . ASP B 1 79 ? -1.401 2.857 -14.984 1 79.69 79 ASP B O 1
ATOM 2457 N N . LEU B 1 80 ? -1.705 1.065 -16.375 1 89.62 80 LEU B N 1
ATOM 2458 C CA . LEU B 1 80 ? -0.574 0.318 -15.844 1 89.62 80 LEU B CA 1
ATOM 2459 C C . LEU B 1 80 ? 0.291 -0.245 -16.969 1 89.62 80 LEU B C 1
ATOM 2461 O O . LEU B 1 80 ? 0.581 -1.443 -16.984 1 89.62 80 LEU B O 1
ATOM 2465 N N . SER B 1 81 ? 0.776 0.67 -17.75 1 83.56 81 SER B N 1
ATOM 2466 C CA . SER B 1 81 ? 1.452 0.263 -18.984 1 83.56 81 SER B CA 1
ATOM 2467 C C . SER B 1 81 ? 2.799 -0.385 -18.688 1 83.56 81 SER B C 1
ATOM 2469 O O . SER B 1 81 ? 3.377 -1.058 -19.531 1 83.56 81 SER B O 1
ATOM 2471 N N . PHE B 1 82 ? 3.266 -0.282 -17.5 1 87.06 82 PHE B N 1
ATOM 2472 C CA . PHE B 1 82 ? 4.574 -0.814 -17.141 1 87.06 82 PHE B CA 1
ATOM 2473 C C . PHE B 1 82 ? 4.48 -2.297 -16.797 1 87.06 82 PHE B C 1
ATOM 2475 O O . PHE B 1 82 ? 5.496 -2.986 -16.719 1 87.06 82 PHE B O 1
ATOM 2482 N N . ILE B 1 83 ? 3.287 -2.764 -16.656 1 93.62 83 ILE B N 1
ATOM 2483 C CA . ILE B 1 83 ? 3.086 -4.176 -16.359 1 93.62 83 ILE B CA 1
ATOM 2484 C C . ILE B 1 83 ? 3.355 -5.012 -17.609 1 93.62 83 ILE B C 1
ATOM 2486 O O . ILE B 1 83 ? 2.795 -4.75 -18.672 1 93.62 83 ILE B O 1
ATOM 2490 N N . ARG B 1 84 ? 4.219 -5.961 -17.422 1 94.19 84 ARG B N 1
ATOM 2491 C CA . ARG B 1 84 ? 4.547 -6.875 -18.516 1 94.19 84 ARG B CA 1
ATOM 2492 C C . ARG B 1 84 ? 3.58 -8.055 -18.547 1 94.19 84 ARG B C 1
ATOM 2494 O O . ARG B 1 84 ? 3.408 -8.758 -17.547 1 94.19 84 ARG B O 1
ATOM 2501 N N . SER B 1 85 ? 2.932 -8.188 -19.703 1 95.5 85 SER B N 1
ATOM 2502 C CA . SER B 1 85 ? 1.936 -9.25 -19.812 1 95.5 85 SER B CA 1
ATOM 2503 C C . SER B 1 85 ? 1.787 -9.719 -21.25 1 95.5 85 SER B C 1
ATOM 2505 O O . SER B 1 85 ? 2.164 -9.008 -22.188 1 95.5 85 SER B O 1
ATOM 2507 N N . ASN B 1 86 ? 1.345 -10.938 -21.375 1 95.44 86 ASN B N 1
ATOM 2508 C CA . ASN B 1 86 ? 0.93 -11.484 -22.672 1 95.44 86 ASN B CA 1
ATOM 2509 C C . ASN B 1 86 ? -0.443 -12.148 -22.578 1 95.44 86 ASN B C 1
ATOM 2511 O O . ASN B 1 86 ? -0.813 -12.68 -21.531 1 95.44 86 ASN B O 1
ATOM 2515 N N . THR B 1 87 ? -1.088 -12.031 -23.719 1 95.06 87 THR B N 1
ATOM 2516 C CA . THR B 1 87 ? -2.311 -12.82 -23.859 1 95.06 87 THR B CA 1
ATOM 2517 C C . THR B 1 87 ? -1.986 -14.266 -24.234 1 95.06 87 THR B C 1
ATOM 2519 O O . THR B 1 87 ? -1.169 -14.516 -25.125 1 95.06 87 THR B O 1
ATOM 2522 N N . VAL B 1 88 ? -2.598 -15.141 -23.531 1 95.88 88 VAL B N 1
ATOM 2523 C CA . VAL B 1 88 ? -2.381 -16.562 -23.781 1 95.88 88 VAL B CA 1
ATOM 2524 C C . VAL B 1 88 ? -3.662 -17.203 -24.312 1 95.88 88 VAL B C 1
ATOM 2526 O O . VAL B 1 88 ? -4.754 -16.938 -23.812 1 95.88 88 VAL B O 1
ATOM 2529 N N . ARG B 1 89 ? -3.473 -17.969 -25.359 1 92.81 89 ARG B N 1
ATOM 2530 C CA . ARG B 1 89 ? -4.586 -18.75 -25.891 1 92.81 89 ARG B CA 1
ATOM 2531 C C . ARG B 1 89 ? -4.57 -20.172 -25.359 1 92.81 89 ARG B C 1
ATOM 2533 O O . ARG B 1 89 ? -3.662 -20.938 -25.672 1 92.81 89 ARG B O 1
ATOM 2540 N N . TYR B 1 90 ? -5.555 -20.5 -24.609 1 96.38 90 TYR B N 1
ATOM 2541 C CA . TYR B 1 90 ? -5.684 -21.844 -24.078 1 96.38 90 TYR B CA 1
ATOM 2542 C C . TYR B 1 90 ? -6.453 -22.734 -25.031 1 96.38 90 TYR B C 1
ATOM 2544 O O . TYR B 1 90 ? -7.445 -22.312 -25.625 1 96.38 90 TYR B O 1
ATOM 2552 N N . ARG B 1 91 ? -6.031 -23.938 -25.172 1 94.75 91 ARG B N 1
ATOM 2553 C CA . ARG B 1 91 ? -6.598 -24.859 -26.141 1 94.75 91 ARG B CA 1
ATOM 2554 C C . ARG B 1 91 ? -7.594 -25.812 -25.484 1 94.75 91 ARG B C 1
ATOM 2556 O O . ARG B 1 91 ? -8.156 -26.688 -26.156 1 94.75 91 ARG B O 1
ATOM 2563 N N . THR B 1 92 ? -7.719 -25.672 -24.219 1 95.94 92 THR B N 1
ATOM 2564 C CA . THR B 1 92 ? -8.547 -26.625 -23.469 1 95.94 92 THR B CA 1
ATOM 2565 C C . THR B 1 92 ? -9.664 -25.891 -22.734 1 95.94 92 THR B C 1
ATOM 2567 O O . THR B 1 92 ? -9.641 -24.672 -22.609 1 95.94 92 THR B O 1
ATOM 2570 N N . THR B 1 93 ? -10.711 -26.672 -22.359 1 97.12 93 THR B N 1
ATOM 2571 C CA . THR B 1 93 ? -11.789 -26.156 -21.516 1 97.12 93 THR B CA 1
ATOM 2572 C C . THR B 1 93 ? -11.977 -27.047 -20.281 1 97.12 93 THR B C 1
ATOM 2574 O O . THR B 1 93 ? -11.516 -28.188 -20.266 1 97.12 93 THR B O 1
ATOM 2577 N N . LEU B 1 94 ? -12.625 -26.5 -19.328 1 96.56 94 LEU B N 1
ATOM 2578 C CA . LEU B 1 94 ? -12.859 -27.203 -18.078 1 96.56 94 LEU B CA 1
ATOM 2579 C C . LEU B 1 94 ? -13.648 -28.484 -18.312 1 96.56 94 LEU B C 1
ATOM 2581 O O . LEU B 1 94 ? -13.445 -29.484 -17.625 1 96.56 94 LEU B O 1
ATOM 2585 N N . TYR B 1 95 ? -14.461 -28.438 -19.281 1 95.88 95 TYR B N 1
ATOM 2586 C CA . TYR B 1 95 ? -15.297 -29.578 -19.641 1 95.88 95 TYR B CA 1
ATOM 2587 C C . TYR B 1 95 ? -14.43 -30.781 -20.016 1 95.88 95 TYR B C 1
ATOM 2589 O O . TYR B 1 95 ? -14.852 -31.922 -19.844 1 95.88 95 TYR B O 1
ATOM 2597 N N . GLU B 1 96 ? -13.234 -30.578 -20.375 1 97.75 96 GLU B N 1
ATOM 2598 C CA . GLU B 1 96 ? -12.359 -31.641 -20.875 1 97.75 96 GLU B CA 1
ATOM 2599 C C . GLU B 1 96 ? -11.414 -32.156 -19.797 1 97.75 96 GLU B C 1
ATOM 2601 O O . GLU B 1 96 ? -10.523 -32.938 -20.062 1 97.75 96 GLU B O 1
ATOM 2606 N N . ALA B 1 97 ? -11.586 -31.766 -18.578 1 97.56 97 ALA B N 1
ATOM 2607 C CA . ALA B 1 97 ? -10.609 -32 -17.531 1 97.56 97 ALA B CA 1
ATOM 2608 C C . ALA B 1 97 ? -10.305 -33.5 -17.391 1 97.56 97 ALA B C 1
ATOM 2610 O O . ALA B 1 97 ? -9.141 -33.906 -17.328 1 97.56 97 ALA B O 1
ATOM 2611 N N . GLU B 1 98 ? -11.375 -34.281 -17.344 1 96.88 98 GLU B N 1
ATOM 2612 C CA . GLU B 1 98 ? -11.18 -35.719 -17.188 1 96.88 98 GLU B CA 1
ATOM 2613 C C . GLU B 1 98 ? -10.523 -36.312 -18.438 1 96.88 98 GLU B C 1
ATOM 2615 O O . GLU B 1 98 ? -9.633 -37.156 -18.312 1 96.88 98 GLU B O 1
ATOM 2620 N N . LYS B 1 99 ? -10.977 -35.938 -19.547 1 97.75 99 LYS B N 1
ATOM 2621 C CA . LYS B 1 99 ? -10.422 -36.438 -20.812 1 97.75 99 LYS B CA 1
ATOM 2622 C C . LYS B 1 99 ? -8.945 -36.062 -20.938 1 97.75 99 LYS B C 1
ATOM 2624 O O . LYS B 1 99 ? -8.164 -36.812 -21.547 1 97.75 99 LYS B O 1
ATOM 2629 N N . LEU B 1 100 ? -8.555 -34.969 -20.406 1 98.19 100 LEU B N 1
ATOM 2630 C CA . LEU B 1 100 ? -7.18 -34.5 -20.5 1 98.19 100 LEU B CA 1
ATOM 2631 C C . LEU B 1 100 ? -6.254 -35.344 -19.641 1 98.19 100 LEU B C 1
ATOM 2633 O O . LEU B 1 100 ? -5.074 -35.5 -19.969 1 98.19 100 LEU B O 1
ATOM 2637 N N . ILE B 1 101 ? -6.727 -35.906 -18.578 1 97.81 101 ILE B N 1
ATOM 2638 C CA . ILE B 1 101 ? -5.934 -36.844 -17.766 1 97.81 101 ILE B CA 1
ATOM 2639 C C . ILE B 1 101 ? -5.664 -38.125 -18.562 1 97.81 101 ILE B C 1
ATOM 2641 O O . ILE B 1 101 ? -4.547 -38.625 -18.547 1 97.81 101 ILE B O 1
ATOM 2645 N N . ASP B 1 102 ? -6.734 -38.531 -19.219 1 97.69 102 ASP B N 1
ATOM 2646 C CA . ASP B 1 102 ? -6.562 -39.688 -20.109 1 97.69 102 ASP B CA 1
ATOM 2647 C C . ASP B 1 102 ? -5.543 -39.406 -21.203 1 97.69 102 ASP B C 1
ATOM 2649 O O . ASP B 1 102 ? -4.711 -40.25 -21.516 1 97.69 102 ASP B O 1
ATOM 2653 N N . HIS B 1 103 ? -5.68 -38.25 -21.781 1 97.56 103 HIS B N 1
ATOM 2654 C CA . HIS B 1 103 ? -4.734 -37.812 -22.797 1 97.56 103 HIS B CA 1
ATOM 2655 C C . HIS B 1 103 ? -3.307 -37.812 -22.266 1 97.56 103 HIS B C 1
ATOM 2657 O O . HIS B 1 103 ? -2.389 -38.281 -22.938 1 97.56 103 HIS B O 1
ATOM 2663 N N . TYR B 1 104 ? -3.084 -37.344 -21.078 1 97 104 TYR B N 1
ATOM 2664 C CA . TYR B 1 104 ? -1.776 -37.312 -20.422 1 97 104 TYR B CA 1
ATOM 2665 C C . TYR B 1 104 ? -1.206 -38.719 -20.297 1 97 104 TYR B C 1
ATOM 2667 O O . TYR B 1 104 ? -0.021 -38.938 -20.547 1 97 104 TYR B O 1
ATOM 2675 N N . ASN B 1 105 ? -2.012 -39.625 -19.922 1 95.81 105 ASN B N 1
ATOM 2676 C CA . ASN B 1 105 ? -1.575 -41 -19.703 1 95.81 105 ASN B CA 1
ATOM 2677 C C . ASN B 1 105 ? -1.176 -41.656 -21.016 1 95.81 105 ASN B C 1
ATOM 2679 O O . ASN B 1 105 ? -0.333 -42.562 -21.016 1 95.81 105 ASN B O 1
ATOM 2683 N N . LYS B 1 106 ? -1.68 -41.156 -22.094 1 96.94 106 LYS B N 1
ATOM 2684 C CA . LYS B 1 106 ? -1.507 -41.875 -23.359 1 96.94 106 LYS B CA 1
ATOM 2685 C C . LYS B 1 106 ? -0.508 -41.156 -24.266 1 96.94 106 LYS B C 1
ATOM 2687 O O . LYS B 1 106 ? 0.08 -41.75 -25.156 1 96.94 106 LYS B O 1
ATOM 2692 N N . GLU B 1 107 ? -0.359 -39.844 -24.094 1 97 107 GLU B N 1
ATOM 2693 C CA . GLU B 1 107 ? 0.473 -39.031 -24.984 1 97 107 GLU B CA 1
ATOM 2694 C C . GLU B 1 107 ? 1.877 -38.844 -24.406 1 97 107 GLU B C 1
ATOM 2696 O O . GLU B 1 107 ? 2.094 -38 -23.531 1 97 107 GLU B O 1
ATOM 2701 N N . PRO B 1 108 ? 2.955 -39.5 -24.969 1 95.5 108 PRO B N 1
ATOM 2702 C CA . PRO B 1 108 ? 4.316 -39.438 -24.438 1 95.5 108 PRO B CA 1
ATOM 2703 C C . PRO B 1 108 ? 4.875 -38.031 -24.344 1 95.5 108 PRO B C 1
ATOM 2705 O O . PRO B 1 108 ? 5.684 -37.719 -23.469 1 95.5 108 PRO B O 1
ATOM 2708 N N . ASP B 1 109 ? 4.48 -37.156 -25.188 1 96.44 109 ASP B N 1
ATOM 2709 C CA . ASP B 1 109 ? 4.984 -35.781 -25.188 1 96.44 109 ASP B CA 1
ATOM 2710 C C . ASP B 1 109 ? 4.492 -35 -23.969 1 96.44 109 ASP B C 1
ATOM 2712 O O . ASP B 1 109 ? 4.988 -33.938 -23.672 1 96.44 109 ASP B O 1
ATOM 2716 N N . CYS B 1 110 ? 3.549 -35.656 -23.203 1 97 110 CYS B N 1
ATOM 2717 C CA . CYS B 1 110 ? 3.047 -35.031 -21.984 1 97 110 CYS B CA 1
ATOM 2718 C C . CYS B 1 110 ? 3.799 -35.531 -20.766 1 97 110 CYS B C 1
ATOM 2720 O O . CYS B 1 110 ? 3.707 -34.938 -19.688 1 97 110 CYS B O 1
ATOM 2722 N N . TRP B 1 111 ? 4.625 -36.531 -20.953 1 95.19 111 TRP B N 1
ATOM 2723 C CA . TRP B 1 111 ? 5.242 -37.188 -19.812 1 95.19 111 TRP B CA 1
ATOM 2724 C C . TRP B 1 111 ? 6.363 -36.344 -19.234 1 95.19 111 TRP B C 1
ATOM 2726 O O . TRP B 1 111 ? 7.004 -35.562 -19.953 1 95.19 111 TRP B O 1
ATOM 2736 N N . ALA B 1 112 ? 6.648 -36.469 -17.922 1 93.38 112 ALA B N 1
ATOM 2737 C CA . ALA B 1 112 ? 7.629 -35.656 -17.188 1 93.38 112 ALA B CA 1
ATOM 2738 C C . ALA B 1 112 ? 9.016 -35.781 -17.812 1 93.38 112 ALA B C 1
ATOM 2740 O O . ALA B 1 112 ? 9.781 -34.812 -17.844 1 93.38 112 ALA B O 1
ATOM 2741 N N . ARG B 1 113 ? 9.328 -36.906 -18.297 1 89.38 113 ARG B N 1
ATOM 2742 C CA . ARG B 1 113 ? 10.664 -37.156 -18.828 1 89.38 113 ARG B CA 1
ATOM 2743 C C . ARG B 1 113 ? 10.938 -36.281 -20.062 1 89.38 113 ARG B C 1
ATOM 2745 O O . ARG B 1 113 ? 12.078 -35.906 -20.312 1 89.38 113 ARG B O 1
ATOM 2752 N N . LYS B 1 114 ? 9.922 -35.938 -20.875 1 86.25 114 LYS B N 1
ATOM 2753 C CA . LYS B 1 114 ? 10.094 -35.062 -22.047 1 86.25 114 LYS B CA 1
ATOM 2754 C C . LYS B 1 114 ? 10.141 -33.594 -21.641 1 86.25 114 LYS B C 1
ATOM 2756 O O . LYS B 1 114 ? 11.039 -32.875 -22.078 1 86.25 114 LYS B O 1
ATOM 2761 N N . SER B 1 115 ? 9.305 -33.219 -20.734 1 87.19 115 SER B N 1
ATOM 2762 C CA . SER B 1 115 ? 9.273 -31.906 -20.109 1 87.19 115 SER B CA 1
ATOM 2763 C C . SER B 1 115 ? 9.469 -30.812 -21.141 1 87.19 115 SER B C 1
ATOM 2765 O O . SER B 1 115 ? 10.32 -29.938 -20.969 1 87.19 115 SER B O 1
ATOM 2767 N N . ILE B 1 116 ? 8.688 -30.781 -22.219 1 91.69 116 ILE B N 1
ATOM 2768 C CA . ILE B 1 116 ? 8.781 -29.797 -23.281 1 91.69 116 ILE B CA 1
ATOM 2769 C C . ILE B 1 116 ? 7.477 -29 -23.375 1 91.69 116 ILE B C 1
ATOM 2771 O O . ILE B 1 116 ? 6.395 -29.594 -23.391 1 91.69 116 ILE B O 1
ATOM 2775 N N . LEU B 1 117 ? 7.621 -27.719 -23.453 1 96.81 117 LEU B N 1
ATOM 2776 C CA . LEU B 1 117 ? 6.449 -26.859 -23.609 1 96.81 117 LEU B CA 1
ATOM 2777 C C . LEU B 1 117 ? 6.445 -26.203 -24.984 1 96.81 117 LEU B C 1
ATOM 2779 O O . LEU B 1 117 ? 5.504 -26.375 -25.766 1 96.81 117 LEU B O 1
ATOM 2783 N N . ARG B 1 118 ? 7.527 -25.562 -25.344 1 96 118 ARG B N 1
ATOM 2784 C CA . ARG B 1 118 ? 7.625 -24.781 -26.562 1 96 118 ARG B CA 1
ATOM 2785 C C . ARG B 1 118 ? 7.383 -25.656 -27.797 1 96 118 ARG B C 1
ATOM 2787 O O . ARG B 1 118 ? 8.125 -26.609 -28.031 1 96 118 ARG B O 1
ATOM 2794 N N . GLY B 1 119 ? 6.328 -25.297 -28.5 1 95.38 119 GLY B N 1
ATOM 2795 C CA . GLY B 1 119 ? 6.062 -25.984 -29.75 1 95.38 119 GLY B CA 1
ATOM 2796 C C . GLY B 1 119 ? 5.465 -27.359 -29.562 1 95.38 119 GLY B C 1
ATOM 2797 O O . GLY B 1 119 ? 5.262 -28.094 -30.547 1 95.38 119 GLY B O 1
ATOM 2798 N N . ASN B 1 120 ? 5.148 -27.75 -28.359 1 97.19 120 ASN B N 1
ATOM 2799 C CA . ASN B 1 120 ? 4.566 -29.062 -28.078 1 97.19 120 ASN B CA 1
ATOM 2800 C C . ASN B 1 120 ? 3.094 -29.109 -28.469 1 97.19 120 ASN B C 1
ATOM 2802 O O . ASN B 1 120 ? 2.217 -28.906 -27.641 1 97.19 120 ASN B O 1
ATOM 2806 N N . THR B 1 121 ? 2.791 -29.469 -29.656 1 96.06 121 THR B N 1
ATOM 2807 C CA . THR B 1 121 ? 1.427 -29.484 -30.172 1 96.06 121 THR B CA 1
ATOM 2808 C C . THR B 1 121 ? 0.717 -30.781 -29.812 1 96.06 121 THR B C 1
ATOM 2810 O O . THR B 1 121 ? -0.514 -30.859 -29.844 1 96.06 121 THR B O 1
ATOM 2813 N N . LYS B 1 122 ? 1.491 -31.75 -29.469 1 97.19 122 LYS B N 1
ATOM 2814 C CA . LYS B 1 122 ? 0.913 -33.062 -29.203 1 97.19 122 LYS B CA 1
ATOM 2815 C C . LYS B 1 122 ? 0.298 -33.125 -27.812 1 97.19 122 LYS B C 1
ATOM 2817 O O . LYS B 1 122 ? -0.746 -33.75 -27.609 1 97.19 122 LYS B O 1
ATOM 2822 N N . CYS B 1 123 ? 0.948 -32.5 -26.875 1 98 123 CYS B N 1
ATOM 2823 C CA . CYS B 1 123 ? 0.41 -32.469 -25.516 1 98 123 CYS B CA 1
ATOM 2824 C C . CYS B 1 123 ? -0.571 -31.312 -25.344 1 98 123 CYS B C 1
ATOM 2826 O O . CYS B 1 123 ? -0.162 -30.156 -25.25 1 98 123 CYS B O 1
ATOM 2828 N N . LYS B 1 124 ? -1.792 -31.578 -25.172 1 97.31 124 LYS B N 1
ATOM 2829 C CA . LYS B 1 124 ? -2.85 -30.578 -25.094 1 97.31 124 LYS B CA 1
ATOM 2830 C C . LYS B 1 124 ? -2.725 -29.766 -23.812 1 97.31 124 LYS B C 1
ATOM 2832 O O . LYS B 1 124 ? -3.234 -28.641 -23.734 1 97.31 124 LYS B O 1
ATOM 2837 N N . LEU B 1 125 ? -2.031 -30.297 -22.812 1 98 125 LEU B N 1
ATOM 2838 C CA . LEU B 1 125 ? -1.87 -29.625 -21.531 1 98 125 LEU B CA 1
ATOM 2839 C C . LEU B 1 125 ? -0.744 -28.594 -21.594 1 98 125 LEU B C 1
ATOM 2841 O O . LEU B 1 125 ? -0.662 -27.703 -20.75 1 98 125 LEU B O 1
ATOM 2845 N N . ALA B 1 126 ? 0.109 -28.734 -22.578 1 98.06 126 ALA B N 1
ATOM 2846 C CA . ALA B 1 126 ? 1.278 -27.859 -22.672 1 98.06 126 ALA B CA 1
ATOM 2847 C C . ALA B 1 126 ? 0.909 -26.516 -23.281 1 98.06 126 ALA B C 1
ATOM 2849 O O . ALA B 1 126 ? 0.329 -26.453 -24.375 1 98.06 126 ALA B O 1
ATOM 2850 N N . LEU B 1 127 ? 1.159 -25.438 -22.547 1 98.06 127 LEU B N 1
ATOM 2851 C CA . LEU B 1 127 ? 1.102 -24.125 -23.203 1 98.06 127 LEU B CA 1
ATOM 2852 C C . LEU B 1 127 ? 2.273 -23.938 -24.156 1 98.06 127 LEU B C 1
ATOM 2854 O O . LEU B 1 127 ? 3.393 -23.656 -23.719 1 98.06 127 LEU B O 1
ATOM 2858 N N . ASN B 1 128 ? 1.967 -23.984 -25.422 1 96.44 128 ASN B N 1
ATOM 2859 C CA . ASN B 1 128 ? 3.045 -24.156 -26.391 1 96.44 128 ASN B CA 1
ATOM 2860 C C . ASN B 1 128 ? 3.275 -22.891 -27.219 1 96.44 128 ASN B C 1
ATOM 2862 O O . ASN B 1 128 ? 4.07 -22.891 -28.156 1 96.44 128 ASN B O 1
ATOM 2866 N N . THR B 1 129 ? 2.555 -21.812 -26.859 1 94.56 129 THR B N 1
ATOM 2867 C CA . THR B 1 129 ? 2.672 -20.609 -27.672 1 94.56 129 THR B CA 1
ATOM 2868 C C . THR B 1 129 ? 2.998 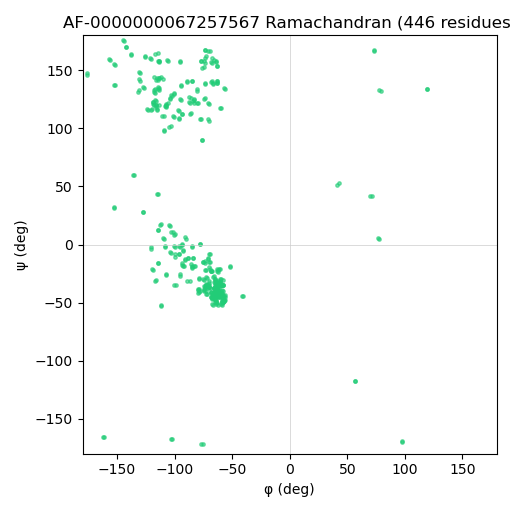-19.406 -26.812 1 94.56 129 THR B C 1
ATOM 2870 O O . THR B 1 129 ? 2.531 -18.297 -27.078 1 94.56 129 THR B O 1
ATOM 2873 N N . LEU B 1 130 ? 3.639 -19.609 -25.734 1 96.75 130 LEU B N 1
ATOM 2874 C CA . LEU B 1 130 ? 4.062 -18.484 -24.922 1 96.75 130 LEU B CA 1
ATOM 2875 C C . LEU B 1 130 ? 5.227 -17.75 -25.562 1 96.75 130 LEU B C 1
ATOM 2877 O O . LEU B 1 130 ? 5.828 -18.234 -26.516 1 96.75 130 LEU B O 1
ATOM 2881 N N . SER B 1 131 ? 5.445 -16.516 -25.156 1 96 131 SER B N 1
ATOM 2882 C CA . SER B 1 131 ? 6.551 -15.734 -25.703 1 96 131 SER B CA 1
ATOM 2883 C C . SER B 1 131 ? 7.898 -16.328 -25.312 1 96 131 SER B C 1
ATOM 2885 O O . SER B 1 131 ? 8 -17.031 -24.312 1 96 131 SER B O 1
ATOM 2887 N N . LYS B 1 132 ? 8.93 -15.992 -26.062 1 95.69 132 LYS B N 1
ATOM 2888 C CA . LYS B 1 132 ? 10.297 -16.453 -25.797 1 95.69 132 LYS B CA 1
ATOM 2889 C C . LYS B 1 132 ? 10.758 -16.047 -24.406 1 95.69 132 LYS B C 1
ATOM 2891 O O . LYS B 1 132 ? 11.438 -16.812 -23.719 1 95.69 132 LYS B O 1
ATOM 2896 N N . GLU B 1 133 ? 10.344 -14.969 -24 1 95.25 133 GLU B N 1
ATOM 2897 C CA . GLU B 1 133 ? 10.742 -14.453 -22.703 1 95.25 133 GLU B CA 1
ATOM 2898 C C . GLU B 1 133 ? 10.242 -15.359 -21.578 1 95.25 133 GLU B C 1
ATOM 2900 O O . GLU B 1 133 ? 10.938 -15.57 -20.578 1 95.25 133 GLU B O 1
ATOM 2905 N N . VAL B 1 134 ? 9.102 -15.906 -21.75 1 97.31 134 VAL B N 1
ATOM 2906 C CA . VAL B 1 134 ? 8.5 -16.75 -20.734 1 97.31 134 VAL B CA 1
ATOM 2907 C C . VAL B 1 134 ? 9.195 -18.109 -20.703 1 97.31 134 VAL B C 1
ATOM 2909 O O . VAL B 1 134 ? 9.477 -18.656 -19.641 1 97.31 134 VAL B O 1
ATOM 2912 N N . TYR B 1 135 ? 9.508 -18.594 -21.859 1 96.94 135 TYR B N 1
ATOM 2913 C CA . TYR B 1 135 ? 10.125 -19.922 -21.938 1 96.94 135 TYR B CA 1
ATOM 2914 C C . TYR B 1 135 ? 11.562 -19.875 -21.453 1 96.94 135 TYR B C 1
ATOM 2916 O O . TYR B 1 135 ? 12.039 -20.828 -20.812 1 96.94 135 TYR B O 1
ATOM 2924 N N . ASP B 1 136 ? 12.25 -18.797 -21.703 1 95.06 136 ASP B N 1
ATOM 2925 C CA . ASP B 1 136 ? 13.695 -18.75 -21.516 1 95.06 136 ASP B CA 1
ATOM 2926 C C . ASP B 1 136 ? 14.047 -18.344 -20.078 1 95.06 136 ASP B C 1
ATOM 2928 O O . ASP B 1 136 ? 15.18 -18.547 -19.625 1 95.06 136 ASP B O 1
ATOM 2932 N N . LYS B 1 137 ? 13.133 -17.922 -19.391 1 94.81 137 LYS B N 1
ATOM 2933 C CA . LYS B 1 137 ? 13.391 -17.438 -18.031 1 94.81 137 LYS B CA 1
ATOM 2934 C C . LYS B 1 137 ? 13.148 -18.547 -17 1 94.81 137 LYS B C 1
ATOM 2936 O O . LYS B 1 137 ? 12.156 -19.281 -17.094 1 94.81 137 LYS B O 1
ATOM 2941 N N . GLU B 1 138 ? 14.078 -18.547 -16.125 1 96.94 138 GLU B N 1
ATOM 2942 C CA . GLU B 1 138 ? 13.844 -19.406 -14.961 1 96.94 138 GLU B CA 1
ATOM 2943 C C . GLU B 1 138 ? 13.062 -18.656 -13.891 1 96.94 138 GLU B C 1
ATOM 2945 O O . GLU B 1 138 ? 13.508 -17.609 -13.391 1 96.94 138 GLU B O 1
ATOM 2950 N N . TRP B 1 139 ? 12.008 -19.25 -13.477 1 98.25 139 TRP B N 1
ATOM 2951 C CA . TRP B 1 139 ? 11.109 -18.562 -12.547 1 98.25 139 TRP B CA 1
ATOM 2952 C C . TRP B 1 139 ? 11.336 -19.047 -11.125 1 98.25 139 TRP B C 1
ATOM 2954 O O . TRP B 1 139 ? 11.336 -20.25 -10.867 1 98.25 139 TRP B O 1
ATOM 2964 N N . ASP B 1 140 ? 11.492 -18.109 -10.305 1 98.62 140 ASP B N 1
ATOM 2965 C CA . ASP B 1 140 ? 11.641 -18.422 -8.891 1 98.62 140 ASP B CA 1
ATOM 2966 C C . ASP B 1 140 ? 10.281 -18.734 -8.258 1 98.62 140 ASP B C 1
ATOM 2968 O O . ASP B 1 140 ? 10.18 -19.609 -7.391 1 98.62 140 ASP B O 1
ATOM 2972 N N . ILE B 1 141 ? 9.305 -17.969 -8.672 1 98.81 141 ILE B N 1
ATOM 2973 C CA . ILE B 1 141 ? 7.93 -18.125 -8.211 1 98.81 141 ILE B CA 1
ATOM 2974 C C . ILE B 1 141 ? 6.98 -18.156 -9.406 1 98.81 141 ILE B C 1
ATOM 2976 O O . ILE B 1 141 ? 7.09 -17.344 -10.32 1 98.81 141 ILE B O 1
ATOM 2980 N N . ILE B 1 142 ? 6.098 -19.094 -9.414 1 98.94 142 ILE B N 1
ATOM 2981 C CA . ILE B 1 142 ? 5 -19.172 -10.367 1 98.94 142 ILE B CA 1
ATOM 2982 C C . ILE B 1 142 ? 3.666 -19.156 -9.617 1 98.94 142 ILE B C 1
ATOM 2984 O O . ILE B 1 142 ? 3.383 -20.062 -8.836 1 98.94 142 ILE B O 1
ATOM 2988 N N . MET B 1 143 ? 2.924 -18.141 -9.852 1 98.81 143 MET B N 1
ATOM 2989 C CA . MET B 1 143 ? 1.603 -18.031 -9.242 1 98.81 143 MET B CA 1
ATOM 2990 C C . MET B 1 143 ? 0.507 -18.344 -10.258 1 98.81 143 MET B C 1
ATOM 2992 O O . MET B 1 143 ? 0.466 -17.75 -11.336 1 98.81 143 MET B O 1
ATOM 2996 N N . ILE B 1 144 ? -0.315 -19.25 -9.875 1 98.75 144 ILE B N 1
ATOM 2997 C CA . ILE B 1 144 ? -1.424 -19.641 -10.742 1 98.75 144 ILE B CA 1
ATOM 2998 C C . ILE B 1 144 ? -2.74 -19.141 -10.148 1 98.75 144 ILE B C 1
ATOM 3000 O O . ILE B 1 144 ? -3.344 -19.797 -9.305 1 98.75 144 ILE B O 1
ATOM 3004 N N . ASP B 1 145 ? -3.217 -18.047 -10.602 1 97.31 145 ASP B N 1
ATOM 3005 C CA . ASP B 1 145 ? -4.457 -17.422 -10.156 1 97.31 145 ASP B CA 1
ATOM 3006 C C . ASP B 1 145 ? -5.438 -17.266 -11.312 1 97.31 145 ASP B C 1
ATOM 3008 O O . ASP B 1 145 ? -6.5 -16.656 -11.156 1 97.31 145 ASP B O 1
ATOM 3012 N N . GLY B 1 146 ? -5.055 -17.641 -12.43 1 95.44 146 GLY B N 1
ATOM 3013 C CA . GLY B 1 146 ? -5.805 -17.766 -13.672 1 95.44 146 GLY B CA 1
ATOM 3014 C C . GLY B 1 146 ? -5.359 -18.938 -14.523 1 95.44 146 GLY B C 1
ATOM 3015 O O . GLY B 1 146 ? -4.434 -19.656 -14.156 1 95.44 146 GLY B O 1
ATOM 3016 N N . PRO B 1 147 ? -6.062 -19.188 -15.656 1 96.88 147 PRO B N 1
ATOM 3017 C CA . PRO B 1 147 ? -7.223 -18.5 -16.234 1 96.88 147 PRO B CA 1
ATOM 3018 C C . PRO B 1 147 ? -8.523 -18.828 -15.492 1 96.88 147 PRO B C 1
ATOM 3020 O O . PRO B 1 147 ? -8.492 -19.469 -14.43 1 96.88 147 PRO B O 1
ATOM 3023 N N . LYS B 1 148 ? -9.703 -18.359 -16.094 1 92.81 148 LYS B N 1
ATOM 3024 C CA . LYS B 1 148 ? -11.016 -18.688 -15.539 1 92.81 148 LYS B CA 1
ATOM 3025 C C . LYS B 1 148 ? -11.273 -20.188 -15.594 1 92.81 148 LYS B C 1
ATOM 3027 O O . LYS B 1 148 ? -10.883 -20.859 -16.547 1 92.81 148 LYS B O 1
ATOM 3032 N N . GLY B 1 149 ? -11.883 -20.625 -14.539 1 87.81 149 GLY B N 1
ATOM 3033 C CA . GLY B 1 149 ? -12.141 -22.062 -14.477 1 87.81 149 GLY B CA 1
ATOM 3034 C C . GLY B 1 149 ? -13.352 -22.406 -13.633 1 87.81 149 GLY B C 1
ATOM 3035 O O . GLY B 1 149 ? -13.383 -23.469 -12.992 1 87.81 149 GLY B O 1
ATOM 3036 N N . TYR B 1 150 ? -14.32 -21.5 -13.641 1 86.44 150 TYR B N 1
ATOM 3037 C CA . TYR B 1 150 ? -15.43 -21.75 -12.719 1 86.44 150 TYR B CA 1
ATOM 3038 C C . TYR B 1 150 ? -16.688 -22.156 -13.484 1 86.44 150 TYR B C 1
ATOM 3040 O O . TYR B 1 150 ? -17.75 -22.328 -12.883 1 86.44 150 TYR B O 1
ATOM 3048 N N . PHE B 1 151 ? -16.578 -22.172 -14.805 1 89.94 151 PHE B N 1
ATOM 3049 C CA . PHE B 1 151 ? -17.672 -22.703 -15.609 1 89.94 151 PHE B CA 1
ATOM 3050 C C . PHE B 1 151 ? -17.125 -23.562 -16.75 1 89.94 151 PHE B C 1
ATOM 3052 O O . PHE B 1 151 ? -15.977 -23.422 -17.156 1 89.94 151 PHE B O 1
ATOM 3059 N N . ASP B 1 152 ? -17.891 -24.344 -17.328 1 92.25 152 ASP B N 1
ATOM 3060 C CA . ASP B 1 152 ? -17.5 -25.469 -18.188 1 92.25 152 ASP B CA 1
ATOM 3061 C C . ASP B 1 152 ? -16.75 -24.984 -19.422 1 92.25 152 ASP B C 1
ATOM 3063 O O . ASP B 1 152 ? -15.781 -25.609 -19.859 1 92.25 152 ASP B O 1
ATOM 3067 N N . GLN B 1 153 ? -17.172 -23.875 -20 1 93.88 153 GLN B N 1
ATOM 3068 C CA . GLN B 1 153 ? -16.594 -23.391 -21.25 1 93.88 153 GLN B CA 1
ATOM 3069 C C . GLN B 1 153 ? -15.336 -22.562 -21 1 93.88 153 GLN B C 1
ATOM 3071 O O . GLN B 1 153 ? -14.625 -22.203 -21.938 1 93.88 153 GLN B O 1
ATOM 3076 N N . ALA B 1 154 ? -14.984 -22.391 -19.75 1 95.31 154 ALA B N 1
ATOM 3077 C CA . ALA B 1 154 ? -13.75 -21.688 -19.406 1 95.31 154 ALA B CA 1
ATOM 3078 C C . ALA B 1 154 ? -12.523 -22.547 -19.688 1 95.31 154 ALA B C 1
ATOM 3080 O O . ALA B 1 154 ? -12.617 -23.781 -19.703 1 95.31 154 ALA B O 1
ATOM 3081 N N . PRO B 1 155 ? -11.367 -21.938 -19.891 1 96.5 155 PRO B N 1
ATOM 3082 C CA . PRO B 1 155 ? -10.141 -22.688 -20.188 1 96.5 155 PRO B CA 1
ATOM 3083 C C . PRO B 1 155 ? -9.781 -23.672 -19.094 1 96.5 155 PRO B C 1
ATOM 3085 O O . PRO B 1 155 ? -9.328 -24.797 -19.375 1 96.5 155 PRO B O 1
ATOM 3088 N N . GLY B 1 156 ? -10.078 -23.281 -17.797 1 96.44 156 GLY B N 1
ATOM 3089 C CA . GLY B 1 156 ? -9.602 -24.078 -16.688 1 96.44 156 GLY B CA 1
ATOM 3090 C C . GLY B 1 156 ? -8.109 -23.938 -16.438 1 96.44 156 GLY B C 1
ATOM 3091 O O . GLY B 1 156 ? -7.367 -23.531 -17.344 1 96.44 156 GLY B O 1
ATOM 3092 N N . ARG B 1 157 ? -7.617 -24.391 -15.344 1 97.94 157 ARG B N 1
ATOM 3093 C CA . ARG B 1 157 ? -6.23 -24.125 -14.977 1 97.94 157 ARG B CA 1
ATOM 3094 C C . ARG B 1 157 ? -5.355 -25.359 -15.234 1 97.94 157 ARG B C 1
ATOM 3096 O O . ARG B 1 157 ? -4.203 -25.406 -14.797 1 97.94 157 ARG B O 1
ATOM 3103 N N . MET B 1 158 ? -5.914 -26.375 -15.953 1 98.31 158 MET B N 1
ATOM 3104 C CA . MET B 1 158 ? -5.188 -27.609 -16.188 1 98.31 158 MET B CA 1
ATOM 3105 C C . MET B 1 158 ? -3.85 -27.344 -16.875 1 98.31 158 MET B C 1
ATOM 3107 O O . MET B 1 158 ? -2.803 -27.781 -16.391 1 98.31 158 MET B O 1
ATOM 3111 N N . SER B 1 159 ? -3.91 -26.547 -17.938 1 98.31 159 SER B N 1
ATOM 3112 C CA . SER B 1 159 ? -2.711 -26.281 -18.734 1 98.31 159 SER B CA 1
ATOM 3113 C C . SER B 1 159 ? -1.729 -25.406 -17.969 1 98.31 159 SER B C 1
ATOM 3115 O O . SER B 1 159 ? -0.513 -25.562 -18.094 1 98.31 159 SER B O 1
ATOM 3117 N N . ALA B 1 160 ? -2.242 -24.453 -17.188 1 98.62 160 ALA B N 1
ATOM 3118 C CA . ALA B 1 160 ? -1.376 -23.594 -16.375 1 98.62 160 ALA B CA 1
ATOM 3119 C C . ALA B 1 160 ? -0.623 -24.422 -15.336 1 98.62 160 ALA B C 1
ATOM 3121 O O . ALA B 1 160 ? 0.583 -24.25 -15.148 1 98.62 160 ALA B O 1
ATOM 3122 N N . ILE B 1 161 ? -1.318 -25.312 -14.688 1 98.69 161 ILE B N 1
ATOM 3123 C CA . ILE B 1 161 ? -0.723 -26.141 -13.648 1 98.69 161 ILE B CA 1
ATOM 3124 C C . ILE B 1 161 ? 0.336 -27.062 -14.266 1 98.69 161 ILE B C 1
ATOM 3126 O O . ILE B 1 161 ? 1.462 -27.141 -13.773 1 98.69 161 ILE B O 1
ATOM 3130 N N . TYR B 1 162 ? -0.007 -27.734 -15.328 1 98.62 162 TYR B N 1
ATOM 3131 C CA . TYR B 1 162 ? 0.916 -28.625 -16.016 1 98.62 162 TYR B CA 1
ATOM 3132 C C . TYR B 1 162 ? 2.164 -27.875 -16.469 1 98.62 162 TYR B C 1
ATOM 3134 O O . TYR B 1 162 ? 3.287 -28.328 -16.234 1 98.62 162 TYR B O 1
ATOM 3142 N N . SER B 1 163 ? 1.956 -26.734 -17.125 1 98.56 163 SER B N 1
ATOM 3143 C CA . SER B 1 163 ? 3.08 -25.984 -17.672 1 98.56 163 SER B CA 1
ATOM 3144 C C . SER B 1 163 ? 3.975 -25.453 -16.547 1 98.56 163 SER B C 1
ATOM 3146 O O . SER B 1 163 ? 5.199 -25.422 -16.688 1 98.56 163 SER B O 1
ATOM 3148 N N . ALA B 1 164 ? 3.395 -25.031 -15.438 1 98.69 164 ALA B N 1
ATOM 3149 C CA . ALA B 1 164 ? 4.18 -24.609 -14.281 1 98.69 164 ALA B CA 1
ATOM 3150 C C . ALA B 1 164 ? 5.047 -25.75 -13.75 1 98.69 164 ALA B C 1
ATOM 3152 O O . ALA B 1 164 ? 6.207 -25.531 -13.391 1 98.69 164 ALA B O 1
ATOM 3153 N N . ALA B 1 165 ? 4.469 -26.922 -13.688 1 98.31 165 ALA B N 1
ATOM 3154 C CA . ALA B 1 165 ? 5.215 -28.094 -13.227 1 98.31 165 ALA B CA 1
ATOM 3155 C C . ALA B 1 165 ? 6.402 -28.375 -14.133 1 98.31 165 ALA B C 1
ATOM 3157 O O . ALA B 1 165 ? 7.5 -28.672 -13.656 1 98.31 165 ALA B O 1
ATOM 3158 N N . VAL B 1 166 ? 6.133 -28.312 -15.391 1 97.62 166 VAL B N 1
ATOM 3159 C CA . VAL B 1 166 ? 7.191 -28.578 -16.359 1 97.62 166 VAL B CA 1
ATOM 3160 C C . VAL B 1 166 ? 8.289 -27.531 -16.219 1 97.62 166 VAL B C 1
ATOM 3162 O O . VAL B 1 166 ? 9.477 -27.859 -16.234 1 97.62 166 VAL B O 1
ATOM 3165 N N . MET B 1 167 ? 7.914 -26.25 -16.094 1 97.62 167 MET B N 1
ATOM 3166 C CA . MET B 1 167 ? 8.891 -25.172 -15.922 1 97.62 167 MET B CA 1
ATOM 3167 C C . MET B 1 167 ? 9.727 -25.391 -14.664 1 97.62 167 MET B C 1
ATOM 3169 O O . MET B 1 167 ? 10.945 -25.219 -14.68 1 97.62 167 MET B O 1
ATOM 3173 N N . ALA B 1 168 ? 9.086 -25.781 -13.609 1 97.44 168 ALA B N 1
ATOM 3174 C CA . ALA B 1 168 ? 9.766 -25.984 -12.336 1 97.44 168 ALA B CA 1
ATOM 3175 C C . ALA B 1 168 ? 10.75 -27.156 -12.422 1 97.44 168 ALA B C 1
ATOM 3177 O O . ALA B 1 168 ? 11.883 -27.047 -11.945 1 97.44 168 ALA B O 1
ATOM 3178 N N . ARG B 1 169 ? 10.328 -28.188 -13.023 1 95.06 169 ARG B N 1
ATOM 3179 C CA . ARG B 1 169 ? 11.164 -29.375 -13.156 1 95.06 169 ARG B CA 1
ATOM 3180 C C . ARG B 1 169 ? 12.391 -29.094 -14.016 1 95.06 169 ARG B C 1
ATOM 3182 O O . ARG B 1 169 ? 13.453 -29.688 -13.812 1 95.06 169 ARG B O 1
ATOM 3189 N N . ASN B 1 170 ? 12.242 -28.188 -14.914 1 94.38 170 ASN B N 1
ATOM 3190 C CA . ASN B 1 170 ? 13.305 -27.922 -15.883 1 94.38 170 ASN B CA 1
ATOM 3191 C C . ASN B 1 170 ? 14.273 -26.859 -15.375 1 94.38 170 ASN B C 1
ATOM 3193 O O . ASN B 1 170 ? 15.164 -26.422 -16.109 1 94.38 170 ASN B O 1
ATOM 3197 N N . ARG B 1 171 ? 14.094 -26.422 -14.164 1 95.06 171 ARG B N 1
ATOM 3198 C CA . ARG B 1 171 ? 15.023 -25.453 -13.594 1 95.06 171 ARG B CA 1
ATOM 3199 C C . ARG B 1 171 ? 16.453 -25.969 -13.625 1 95.06 171 ARG B C 1
ATOM 3201 O O . ARG B 1 171 ? 16.703 -27.141 -13.289 1 95.06 171 ARG B O 1
ATOM 3208 N N . LYS B 1 172 ? 17.328 -25.078 -14.07 1 91.81 172 LYS B N 1
ATOM 3209 C CA . LYS B 1 172 ? 18.734 -25.453 -14.172 1 91.81 172 LYS B CA 1
ATOM 3210 C C . LYS B 1 172 ? 19.531 -24.953 -12.969 1 91.81 172 LYS B C 1
ATOM 3212 O O . LYS B 1 172 ? 20.469 -25.609 -12.531 1 91.81 172 LYS B O 1
ATOM 3217 N N . GLY B 1 173 ? 19.141 -23.828 -12.508 1 89.44 173 GLY B N 1
ATOM 3218 C CA . GLY B 1 173 ? 19.828 -23.25 -11.367 1 89.44 173 GLY B CA 1
ATOM 3219 C C . GLY B 1 173 ? 19.516 -23.953 -10.062 1 89.44 173 GLY B C 1
ATOM 3220 O O . GLY B 1 173 ? 18.594 -24.781 -9.992 1 89.44 173 GLY B O 1
ATOM 3221 N N . PRO B 1 174 ? 20.25 -23.672 -9.109 1 91.88 174 PRO B N 1
ATOM 3222 C CA . PRO B 1 174 ? 20 -24.281 -7.801 1 91.88 174 PRO B CA 1
ATOM 3223 C C . PRO B 1 174 ? 18.703 -23.797 -7.16 1 91.88 174 PRO B C 1
ATOM 3225 O O . PRO B 1 174 ? 18.203 -22.719 -7.492 1 91.88 174 PRO B O 1
ATOM 3228 N N . GLY B 1 175 ? 18.219 -24.672 -6.246 1 94.38 175 GLY B N 1
ATOM 3229 C CA . GLY B 1 175 ? 17.031 -24.281 -5.477 1 94.38 175 GLY B CA 1
ATOM 3230 C C . GLY B 1 175 ? 15.75 -24.844 -6.043 1 94.38 175 GLY B C 1
ATOM 3231 O O . GLY B 1 175 ? 15.773 -25.703 -6.93 1 94.38 175 GLY B O 1
ATOM 3232 N N . VAL B 1 176 ? 14.711 -24.312 -5.473 1 97.81 176 VAL B N 1
ATOM 3233 C CA . VAL B 1 176 ? 13.391 -24.812 -5.855 1 97.81 176 VAL B CA 1
ATOM 3234 C C . VAL B 1 176 ? 12.617 -23.719 -6.586 1 97.81 176 VAL B C 1
ATOM 3236 O O . VAL B 1 176 ? 13 -22.547 -6.543 1 97.81 176 VAL B O 1
ATOM 3239 N N . THR B 1 177 ? 11.672 -24.141 -7.355 1 98.62 177 THR B N 1
ATOM 3240 C CA . THR B 1 177 ? 10.648 -23.219 -7.855 1 98.62 177 THR B CA 1
ATOM 3241 C C . THR B 1 177 ? 9.422 -23.234 -6.953 1 98.62 177 THR B C 1
ATOM 3243 O O . THR B 1 177 ? 8.867 -24.297 -6.672 1 98.62 177 THR B O 1
ATOM 3246 N N . HIS B 1 178 ? 9.047 -22.094 -6.477 1 98.88 178 HIS B N 1
ATOM 3247 C CA . HIS B 1 178 ? 7.828 -21.969 -5.691 1 98.88 178 HIS B CA 1
ATOM 3248 C C . HIS B 1 178 ? 6.605 -21.844 -6.59 1 98.88 178 HIS B C 1
ATOM 3250 O O . HIS B 1 178 ? 6.539 -20.953 -7.441 1 98.88 178 HIS B O 1
ATOM 3256 N N . VAL B 1 179 ? 5.688 -22.766 -6.402 1 98.94 179 VAL B N 1
ATOM 3257 C CA . VAL B 1 179 ? 4.438 -22.703 -7.156 1 98.94 179 VAL B CA 1
ATOM 3258 C C . VAL B 1 179 ? 3.273 -22.438 -6.203 1 98.94 179 VAL B C 1
ATOM 3260 O O . VAL B 1 179 ? 3.059 -23.203 -5.254 1 98.94 179 VAL B O 1
ATOM 3263 N N . ILE B 1 180 ? 2.588 -21.344 -6.422 1 98.88 180 ILE B N 1
ATOM 3264 C CA . ILE B 1 180 ? 1.415 -20.953 -5.645 1 98.88 180 ILE B CA 1
ATOM 3265 C C . ILE B 1 180 ? 0.152 -21.172 -6.477 1 98.88 180 ILE B C 1
ATOM 3267 O O . ILE B 1 180 ? 0.02 -20.609 -7.566 1 98.88 180 ILE B O 1
ATOM 3271 N N . LEU B 1 181 ? -0.753 -21.969 -5.98 1 98.81 181 LEU B N 1
ATOM 3272 C CA . LEU B 1 181 ? -1.977 -22.281 -6.711 1 98.81 181 LEU B CA 1
ATOM 3273 C C . LEU B 1 181 ? -3.207 -21.828 -5.934 1 98.81 181 LEU B C 1
ATOM 3275 O O . LEU B 1 181 ? -3.402 -22.219 -4.785 1 98.81 181 LEU B O 1
ATOM 3279 N N . HIS B 1 182 ? -3.996 -20.984 -6.555 1 98.19 182 HIS B N 1
ATOM 3280 C CA . HIS B 1 182 ? -5.238 -20.516 -5.953 1 98.19 182 HIS B CA 1
ATOM 3281 C C . HIS B 1 182 ? -6.426 -21.344 -6.422 1 98.19 182 HIS B C 1
ATOM 3283 O O . HIS B 1 182 ? -6.332 -22.078 -7.418 1 98.19 182 HIS B O 1
ATOM 3289 N N . ASP B 1 183 ? -7.566 -21.359 -5.641 1 97.31 183 ASP B N 1
ATOM 3290 C CA . ASP B 1 183 ? -8.844 -22.016 -5.898 1 97.31 183 ASP B CA 1
ATOM 3291 C C . ASP B 1 183 ? -8.719 -23.531 -5.797 1 97.31 183 ASP B C 1
ATOM 3293 O O . ASP B 1 183 ? -9.297 -24.266 -6.605 1 97.31 183 ASP B O 1
ATOM 3297 N N . VAL B 1 184 ? -7.984 -24 -4.793 1 97.06 184 VAL B N 1
ATOM 3298 C CA . VAL B 1 184 ? -7.781 -25.438 -4.594 1 97.06 184 VAL B CA 1
ATOM 3299 C C . VAL B 1 184 ? -9.023 -26.047 -3.947 1 97.06 184 VAL B C 1
ATOM 3301 O O . VAL B 1 184 ? -9.078 -27.266 -3.721 1 97.06 184 VAL B O 1
ATOM 3304 N N . ASP B 1 185 ? -10.008 -25.203 -3.711 1 95.62 185 ASP B N 1
ATOM 3305 C CA . ASP B 1 185 ? -11.305 -25.719 -3.285 1 95.62 185 ASP B CA 1
ATOM 3306 C C . ASP B 1 185 ? -12.07 -26.344 -4.457 1 95.62 185 ASP B C 1
ATOM 3308 O O . ASP B 1 185 ? -13.039 -27.078 -4.258 1 95.62 185 ASP B O 1
ATOM 3312 N N . ARG B 1 186 ? -11.625 -26.062 -5.621 1 96.06 186 ARG B N 1
ATOM 3313 C CA . ARG B 1 186 ? -12.203 -26.656 -6.82 1 96.06 186 ARG B CA 1
ATOM 3314 C C . ARG B 1 186 ? -11.586 -28.016 -7.117 1 96.06 186 ARG B C 1
ATOM 3316 O O . ARG B 1 186 ? -10.367 -28.188 -7.012 1 96.06 186 ARG B O 1
ATOM 3323 N N . ASP B 1 187 ? -12.352 -28.906 -7.527 1 95.31 187 ASP B N 1
ATOM 3324 C CA . ASP B 1 187 ? -11.922 -30.281 -7.699 1 95.31 187 ASP B CA 1
ATOM 3325 C C . ASP B 1 187 ? -10.836 -30.391 -8.773 1 95.31 187 ASP B C 1
ATOM 3327 O O . ASP B 1 187 ? -9.836 -31.078 -8.578 1 95.31 187 ASP B O 1
ATOM 3331 N N . VAL B 1 188 ? -11.031 -29.719 -9.844 1 96.94 188 VAL B N 1
ATOM 3332 C CA . VAL B 1 188 ? -10.102 -29.844 -10.961 1 96.94 188 VAL B CA 1
ATOM 3333 C C . VAL B 1 188 ? -8.727 -29.328 -10.547 1 96.94 188 VAL B C 1
ATOM 3335 O O .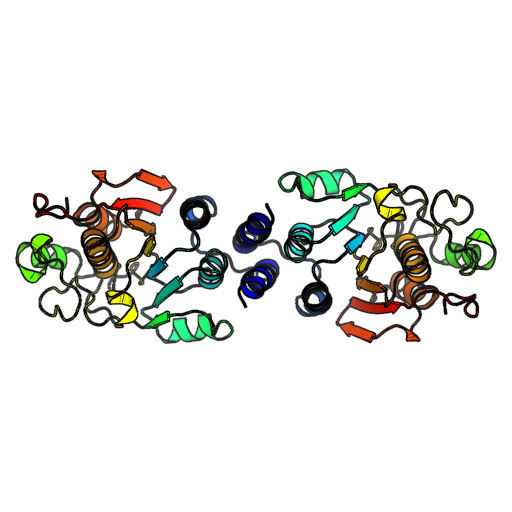 VAL B 1 188 ? -7.711 -29.969 -10.797 1 96.94 188 VAL B O 1
ATOM 3338 N N . GLU B 1 189 ? -8.641 -28.156 -9.922 1 97.56 189 GLU B N 1
ATOM 3339 C CA . GLU B 1 189 ? -7.379 -27.594 -9.461 1 97.56 189 GLU B CA 1
ATOM 3340 C C . GLU B 1 189 ? -6.676 -28.531 -8.484 1 97.56 189 GLU B C 1
ATOM 3342 O O . GLU B 1 189 ? -5.461 -28.734 -8.578 1 97.56 189 GLU B O 1
ATOM 3347 N N . LYS B 1 190 ? -7.453 -29.109 -7.652 1 97 190 LYS B N 1
ATOM 3348 C CA . LYS B 1 190 ? -6.875 -30.016 -6.652 1 97 190 LYS B CA 1
ATOM 3349 C C . LYS B 1 190 ? -6.285 -31.25 -7.305 1 97 190 LYS B C 1
ATOM 3351 O O . LYS B 1 190 ? -5.156 -31.641 -7.004 1 97 190 LYS B O 1
ATOM 3356 N N . VAL B 1 191 ? -7.035 -31.891 -8.094 1 97.75 191 VAL B N 1
ATOM 3357 C CA . VAL B 1 191 ? -6.621 -33.125 -8.75 1 97.75 191 VAL B CA 1
ATOM 3358 C C . VAL B 1 191 ? -5.371 -32.875 -9.586 1 97.75 191 VAL B C 1
ATOM 3360 O O . VAL B 1 191 ? -4.406 -33.625 -9.516 1 97.75 191 VAL B O 1
ATOM 3363 N N . TYR B 1 192 ? -5.344 -31.828 -10.336 1 98.44 192 TYR B N 1
ATOM 3364 C CA . TYR B 1 192 ? -4.211 -31.531 -11.203 1 98.44 192 TYR B CA 1
ATOM 3365 C C . TYR B 1 192 ? -2.99 -31.125 -10.383 1 98.44 192 TYR B C 1
ATOM 3367 O O . TYR B 1 192 ? -1.853 -31.391 -10.773 1 98.44 192 TYR B O 1
ATOM 3375 N N . ALA B 1 193 ? -3.221 -30.422 -9.273 1 98.56 193 ALA B N 1
ATOM 3376 C CA . ALA B 1 193 ? -2.107 -30.109 -8.375 1 98.56 193 ALA B CA 1
ATOM 3377 C C . ALA B 1 193 ? -1.446 -31.375 -7.855 1 98.56 193 ALA B C 1
ATOM 3379 O O . ALA B 1 193 ? -0.217 -31.469 -7.82 1 98.56 193 ALA B O 1
ATOM 3380 N N . GLU B 1 194 ? -2.234 -32.281 -7.504 1 97.38 194 GLU B N 1
ATOM 3381 C CA . GLU B 1 194 ? -1.707 -33.531 -6.969 1 97.38 194 GLU B CA 1
ATOM 3382 C C . GLU B 1 194 ? -1.012 -34.344 -8.055 1 97.38 194 GLU B C 1
ATOM 3384 O O . GLU B 1 194 ? -0.03 -35.062 -7.785 1 97.38 194 GLU B O 1
ATOM 3389 N N . LEU B 1 195 ? -1.494 -34.25 -9.211 1 97.44 195 LEU B N 1
ATOM 3390 C CA . LEU B 1 195 ? -0.947 -35 -10.328 1 97.44 195 LEU B CA 1
ATOM 3391 C C . LEU B 1 195 ? 0.392 -34.438 -10.773 1 97.44 195 LEU B C 1
ATOM 3393 O O . LEU B 1 195 ? 1.306 -35.188 -11.133 1 97.44 195 LEU B O 1
ATOM 3397 N N . PHE B 1 196 ? 0.515 -33.094 -10.781 1 98.25 196 PHE B N 1
ATOM 3398 C CA . PHE B 1 196 ? 1.671 -32.531 -11.461 1 98.25 196 PHE B CA 1
ATOM 3399 C C . PHE B 1 196 ? 2.57 -31.797 -10.477 1 98.25 196 PHE B C 1
ATOM 3401 O O . PHE B 1 196 ? 3.777 -31.672 -10.703 1 98.25 196 PHE B O 1
ATOM 3408 N N . LEU B 1 197 ? 2.035 -31.219 -9.414 1 98.38 197 LEU B N 1
ATOM 3409 C CA . LEU B 1 197 ? 2.836 -30.5 -8.422 1 98.38 197 LEU B CA 1
ATOM 3410 C C . LEU B 1 197 ? 3.189 -31.406 -7.254 1 98.38 197 LEU B C 1
ATOM 3412 O O . LEU B 1 197 ? 4.18 -31.172 -6.555 1 98.38 197 LEU B O 1
ATOM 3416 N N . CYS B 1 198 ? 2.412 -32.438 -6.965 1 97.75 198 CYS B N 1
ATOM 3417 C CA . CYS B 1 198 ? 2.691 -33.531 -6.055 1 97.75 198 CYS B CA 1
ATOM 3418 C C . CYS B 1 198 ? 2.502 -33.094 -4.602 1 97.75 198 CYS B C 1
ATOM 3420 O O . CYS B 1 198 ? 3.084 -32.094 -4.164 1 97.75 198 CYS B O 1
ATOM 3422 N N . ARG B 1 199 ? 1.848 -33.844 -3.844 1 97.5 199 ARG B N 1
ATOM 3423 C CA . ARG B 1 199 ? 1.537 -33.594 -2.441 1 97.5 199 ARG B CA 1
ATOM 3424 C C . ARG B 1 199 ? 2.811 -33.5 -1.609 1 97.5 199 ARG B C 1
ATOM 3426 O O . ARG B 1 199 ? 2.871 -32.719 -0.651 1 97.5 199 ARG B O 1
ATOM 3433 N N . LYS B 1 200 ? 3.789 -34.219 -1.91 1 96.88 200 LYS B N 1
ATOM 3434 C CA . LYS B 1 200 ? 5.039 -34.219 -1.158 1 96.88 200 LYS B CA 1
ATOM 3435 C C . LYS B 1 200 ? 5.723 -32.875 -1.216 1 96.88 200 LYS B C 1
ATOM 3437 O O . LYS B 1 200 ? 6.555 -32.562 -0.363 1 96.88 200 LYS B O 1
ATOM 3442 N N . ASN B 1 201 ? 5.434 -32.062 -2.217 1 98.25 201 ASN B N 1
ATOM 3443 C CA . ASN B 1 201 ? 6.07 -30.766 -2.402 1 98.25 201 ASN B CA 1
ATOM 3444 C C . ASN B 1 201 ? 5.258 -29.656 -1.749 1 98.25 201 ASN B C 1
ATOM 3446 O O . ASN B 1 201 ? 5.668 -28.484 -1.77 1 98.25 201 ASN B O 1
ATOM 3450 N N . LEU B 1 202 ? 4.055 -30.031 -1.22 1 98.62 202 LEU B N 1
ATOM 3451 C CA . LEU B 1 202 ? 3.209 -29.047 -0.562 1 98.62 202 LEU B CA 1
ATOM 3452 C C . LEU B 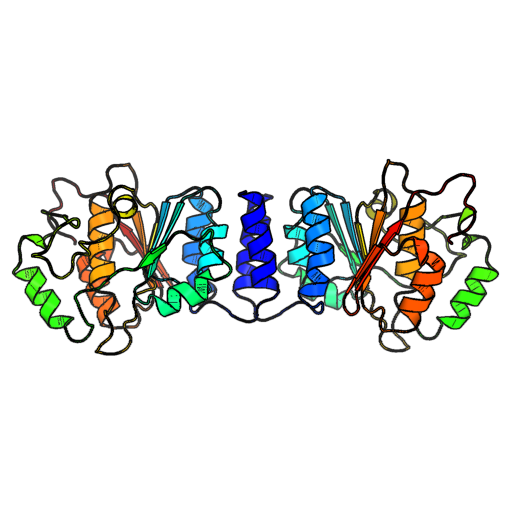1 202 ? 3.814 -28.609 0.771 1 98.62 202 LEU B C 1
ATOM 3454 O O . LEU B 1 202 ? 3.975 -29.438 1.678 1 98.62 202 LEU B O 1
ATOM 3458 N N . VAL B 1 203 ? 4.09 -27.359 0.959 1 98.62 203 VAL B N 1
ATOM 3459 C CA . VAL B 1 203 ? 4.836 -26.922 2.139 1 98.62 203 VAL B CA 1
ATOM 3460 C C . VAL B 1 203 ? 3.982 -25.969 2.971 1 98.62 203 VAL B C 1
ATOM 3462 O O . VAL B 1 203 ? 4.266 -25.75 4.148 1 98.62 203 VAL B O 1
ATOM 3465 N N . ASN B 1 204 ? 3.018 -25.375 2.369 1 97.69 204 ASN B N 1
ATOM 3466 C CA . ASN B 1 204 ? 2.166 -24.406 3.035 1 97.69 204 ASN B CA 1
ATOM 3467 C C . ASN B 1 204 ? 0.811 -24.281 2.344 1 97.69 204 ASN B C 1
ATOM 3469 O O . ASN B 1 204 ? 0.646 -24.719 1.207 1 97.69 204 ASN B O 1
ATOM 3473 N N . GLY B 1 205 ? -0.186 -23.781 3.049 1 97.31 205 GLY B N 1
ATOM 3474 C CA . GLY B 1 205 ? -1.503 -23.531 2.482 1 97.31 205 GLY B CA 1
ATOM 3475 C C . GLY B 1 205 ? -2.455 -22.859 3.455 1 97.31 205 GLY B C 1
ATOM 3476 O O . GLY B 1 205 ? -2.377 -23.094 4.664 1 97.31 205 GLY B O 1
ATOM 3477 N N . VAL B 1 206 ? -3.266 -22.094 2.936 1 98.19 206 VAL B N 1
ATOM 3478 C CA . VAL B 1 206 ? -4.305 -21.438 3.719 1 98.19 206 VAL B CA 1
ATOM 3479 C C . VAL B 1 206 ? -5.504 -21.125 2.826 1 98.19 206 VAL B C 1
ATOM 3481 O O . VAL B 1 206 ? -5.34 -20.703 1.678 1 98.19 206 VAL B O 1
ATOM 3484 N N . GLY B 1 207 ? -6.742 -21.391 3.402 1 97.5 207 GLY B N 1
ATOM 3485 C CA . GLY B 1 207 ? -7.926 -21.156 2.588 1 97.5 207 GLY B CA 1
ATOM 3486 C C . GLY B 1 207 ? -7.91 -21.938 1.284 1 97.5 207 GLY B C 1
ATOM 3487 O O . GLY B 1 207 ? -7.77 -23.156 1.285 1 97.5 207 GLY B O 1
ATOM 3488 N N . LYS B 1 208 ? -7.91 -21.172 0.157 1 97.94 208 LYS B N 1
ATOM 3489 C CA . LYS B 1 208 ? -7.957 -21.781 -1.163 1 97.94 208 LYS B CA 1
ATOM 3490 C C . LYS B 1 208 ? -6.59 -21.75 -1.84 1 97.94 208 LYS B C 1
ATOM 3492 O O . LYS B 1 208 ? -6.492 -21.844 -3.064 1 97.94 208 LYS B O 1
ATOM 3497 N N . LEU B 1 209 ? -5.598 -21.516 -1.052 1 98.5 209 LEU B N 1
ATOM 3498 C CA . LEU B 1 209 ? -4.27 -21.328 -1.633 1 98.5 209 LEU B CA 1
ATOM 3499 C C . LEU B 1 209 ? -3.311 -22.406 -1.131 1 98.5 209 LEU B C 1
ATOM 3501 O O . LEU B 1 209 ? -3.256 -22.688 0.068 1 98.5 209 LEU B O 1
ATOM 3505 N N . TRP B 1 210 ? -2.576 -23.047 -2.092 1 98.81 210 TRP B N 1
ATOM 3506 C CA . TRP B 1 210 ? -1.511 -23.984 -1.755 1 98.81 210 TRP B CA 1
ATOM 3507 C C . TRP B 1 210 ? -0.166 -23.484 -2.281 1 98.81 210 TRP B C 1
ATOM 3509 O O . TRP B 1 210 ? -0.099 -22.859 -3.338 1 98.81 210 TRP B O 1
ATOM 3519 N N . HIS B 1 211 ? 0.875 -23.719 -1.546 1 98.88 211 HIS B N 1
ATOM 3520 C CA . HIS B 1 211 ? 2.256 -23.391 -1.887 1 98.88 211 HIS B CA 1
ATOM 3521 C C . HIS B 1 211 ? 3.113 -24.641 -1.975 1 98.88 211 HIS B C 1
ATOM 3523 O O . HIS B 1 211 ? 3.242 -25.391 -0.996 1 98.88 211 HIS B O 1
ATOM 3529 N N . PHE B 1 212 ? 3.711 -24.891 -3.143 1 98.81 212 PHE B N 1
ATOM 3530 C CA . PHE B 1 212 ? 4.578 -26.031 -3.4 1 98.81 212 PHE B CA 1
ATOM 3531 C C . PHE B 1 212 ? 6.02 -25.578 -3.613 1 98.81 212 PHE B C 1
ATOM 3533 O O . PHE B 1 212 ? 6.266 -24.531 -4.207 1 98.81 212 PHE B O 1
ATOM 3540 N N . GLU B 1 213 ? 6.922 -26.344 -3.164 1 98.75 213 GLU B N 1
ATOM 3541 C CA . GLU B 1 213 ? 8.336 -26.219 -3.516 1 98.75 213 GLU B CA 1
ATOM 3542 C C . GLU B 1 213 ? 8.789 -27.391 -4.387 1 98.75 213 GLU B C 1
ATOM 3544 O O . GLU B 1 213 ? 8.953 -28.5 -3.898 1 98.75 213 GLU B O 1
ATOM 3549 N N . ILE B 1 214 ? 9.062 -27.078 -5.633 1 97.81 214 ILE B N 1
ATOM 3550 C CA . ILE B 1 214 ? 9.352 -28.141 -6.594 1 97.81 214 ILE B CA 1
ATOM 3551 C C . ILE B 1 214 ? 10.844 -28.125 -6.938 1 97.81 214 ILE B C 1
ATOM 3553 O O . ILE B 1 214 ? 11.344 -27.156 -7.508 1 97.81 214 ILE B O 1
ATOM 3557 N N . PRO B 1 215 ? 11.531 -29.172 -6.668 1 95.62 215 PRO B N 1
ATOM 3558 C CA . PRO B 1 215 ? 12.945 -29.266 -7.059 1 95.62 215 PRO B CA 1
ATOM 3559 C C . PRO B 1 215 ? 13.125 -29.562 -8.547 1 95.62 215 PRO B C 1
ATOM 3561 O O . PRO B 1 215 ? 12.211 -30.062 -9.195 1 95.62 215 PRO B O 1
ATOM 3564 N N . PRO B 1 216 ? 14.312 -29.188 -8.992 1 93.88 216 PRO B N 1
ATOM 3565 C CA . PRO B 1 216 ? 14.594 -29.594 -10.367 1 93.88 216 PRO B CA 1
ATOM 3566 C C . PRO B 1 216 ? 14.641 -31.109 -10.539 1 93.88 216 PRO B C 1
ATOM 3568 O O . PRO B 1 216 ? 14.914 -31.844 -9.578 1 93.88 216 PRO B O 1
ATOM 3571 N N . ALA B 1 217 ? 14.336 -31.484 -11.773 1 90.62 217 ALA B N 1
ATOM 3572 C CA . ALA B 1 217 ? 14.352 -32.938 -12.055 1 90.62 217 ALA B CA 1
ATOM 3573 C C . ALA B 1 217 ? 15.766 -33.5 -11.969 1 90.62 217 ALA B C 1
ATOM 3575 O O . ALA B 1 217 ? 16.734 -32.781 -12.289 1 90.62 217 ALA B O 1
ATOM 3576 N N . THR B 1 218 ? 15.758 -34.625 -11.398 1 83.56 218 THR B N 1
ATOM 3577 C CA . THR B 1 218 ? 16.984 -35.406 -11.438 1 83.56 218 THR B CA 1
ATOM 3578 C C . THR B 1 218 ? 16.859 -36.594 -12.406 1 83.56 218 THR B C 1
ATOM 3580 O O . THR B 1 218 ? 15.758 -36.938 -12.844 1 83.56 218 THR B O 1
ATOM 3583 N N . ASP B 1 219 ? 17.969 -37.062 -12.828 1 75.81 219 ASP B N 1
ATOM 3584 C CA . ASP B 1 219 ? 17.984 -38.219 -13.75 1 75.81 219 ASP B CA 1
ATOM 3585 C C . ASP B 1 219 ? 17.156 -39.375 -13.195 1 75.81 219 ASP B C 1
ATOM 3587 O O . ASP B 1 219 ? 16.641 -40.188 -13.961 1 75.81 219 ASP B O 1
ATOM 3591 N N . MET B 1 220 ? 16.906 -39.375 -12.047 1 69.56 220 MET B N 1
ATOM 3592 C CA . MET B 1 220 ? 16.219 -40.469 -11.391 1 69.56 220 MET B CA 1
ATOM 3593 C C . MET B 1 220 ? 14.719 -40.25 -11.344 1 69.56 220 MET B C 1
ATOM 3595 O O . MET B 1 220 ? 13.938 -41.188 -11.188 1 69.56 220 MET B O 1
ATOM 3599 N N . ASN B 1 221 ? 14.375 -39.062 -11.523 1 65.81 221 ASN B N 1
ATOM 3600 C CA . ASN B 1 221 ? 12.961 -38.719 -11.398 1 65.81 221 ASN B CA 1
ATOM 3601 C C . ASN B 1 221 ? 12.305 -38.531 -12.758 1 65.81 221 ASN B C 1
ATOM 3603 O O . ASN B 1 221 ? 12.414 -37.469 -13.375 1 65.81 221 ASN B O 1
ATOM 3607 N N . THR B 1 222 ? 11.57 -39.656 -13.086 1 78.75 222 THR B N 1
ATOM 3608 C CA . THR B 1 222 ? 11.016 -39.656 -14.438 1 78.75 222 THR B CA 1
ATOM 3609 C C . THR B 1 222 ? 9.539 -39.25 -14.422 1 78.75 222 THR B C 1
ATOM 3611 O O . THR B 1 222 ? 8.945 -39.031 -15.477 1 78.75 222 THR B O 1
ATOM 3614 N N . ASP B 1 223 ? 9.062 -39.219 -13.211 1 87.81 223 ASP B N 1
ATOM 3615 C CA . ASP B 1 223 ? 7.656 -38.844 -13.102 1 87.81 223 ASP B CA 1
ATOM 3616 C C . ASP B 1 223 ? 7.492 -37.5 -12.375 1 87.81 223 ASP B C 1
ATOM 3618 O O . ASP B 1 223 ? 8.438 -37 -11.75 1 87.81 223 ASP B O 1
ATOM 3622 N N . PHE B 1 224 ? 6.309 -37 -12.547 1 93.75 224 PHE B N 1
ATOM 3623 C CA . PHE B 1 224 ? 6.051 -35.75 -11.828 1 93.75 224 PHE B CA 1
ATOM 3624 C C . PHE B 1 224 ? 6.035 -35.969 -10.32 1 93.75 224 PHE B C 1
ATOM 3626 O O . PHE B 1 224 ? 6.629 -35.219 -9.562 1 93.75 224 PHE B O 1
ATOM 3633 N N . CYS B 1 225 ? 5.352 -37.125 -10.023 1 92 225 CYS B N 1
ATOM 3634 C CA . CYS B 1 225 ? 5.25 -37.406 -8.594 1 92 225 CYS B CA 1
ATOM 3635 C C . CYS B 1 225 ? 5.773 -38.781 -8.273 1 92 225 CYS B C 1
ATOM 3637 O O . CYS B 1 225 ? 5.66 -39.688 -9.094 1 92 225 CYS B O 1
#

Nearest PDB structures (foldseek):
  5cm2-assembly1_Z  TM=5.086E-01  e=1.569E-03  Yarrowia lipolytica CLIB122
  3fuv-assembly1_A  TM=5.680E-01  e=2.840E-01  Thermus thermophilus HB8
  3fuu-assembly1_A  TM=5.178E-01  e=9.072E-02  Thermus thermophilus HB8
  3fuv-assembly2_B  TM=4.578E-01  e=2.502E-01  Thermus thermophilus HB8
  3fut-assembly2_B  TM=5.615E-01  e=1.300E+00  Thermus thermophilus HB8

Foldseek 3Di:
DLVVLLVVVVVVVVPDPDDDPDDPVQVVVVLVVLQVDACFAEEEEDDDPCQSVVCNSNSVHHYEYEEADPVRVCVNCVVPVVHHYDHAHQPAWLLCLVVLVVLCVVQPCLWLQVLDQAPSPSRSLHRHDDDPVVQVDQGQEYEYPDDDHPDGRTRHCSSVLSNLLSSQQADDDDFWRKYKYFQCVDPSSVVSCCQQQNPVQFDDDDDRMTIGTHHHDDPVDRGRD/DLVVLLVVVVVVVVPDPDDDPDDPVQVVVVLVVLQVQACFAEEEEDDDPCQSVVCNSNSVHHYEYEEADPVRVCVNCVVPVVHHYDHAHQPAWLLCLVVLVVLCVVQPCLWLQVLDQAPSPSRSLHRHDDDPVVQVDQGQEYEYPDDDHPDGRTRHCSSVLSNLLSSQQADDDDFWRKYKYFQCVDPSSVVSCCQQQNPVQFDDDDDRMTIGTHHHDDPVDRGRD

Solvent-accessible surface area (backbone atoms only — not comparable to full-atom values): 23913 Å² total; per-residue (Å²): 116,49,72,52,41,38,46,49,43,32,55,52,25,35,68,28,69,73,54,49,90,62,50,68,74,42,46,46,58,56,48,54,49,41,67,72,47,50,59,38,32,36,38,28,30,33,71,55,88,47,45,61,55,57,40,33,57,27,49,82,30,46,51,40,30,37,27,62,50,65,66,59,48,50,66,61,34,69,88,36,78,82,62,47,67,46,76,43,86,72,90,44,33,39,71,42,50,70,60,48,54,54,45,45,77,68,36,69,60,51,33,52,70,60,52,54,33,81,69,31,76,80,22,74,44,33,62,32,78,69,57,68,70,64,72,71,50,75,53,44,32,38,35,36,74,20,54,60,56,88,48,54,85,26,42,22,44,62,30,54,52,43,37,50,32,38,55,26,32,63,42,82,63,86,67,55,20,35,38,35,38,51,53,48,78,37,67,66,51,37,56,48,39,46,57,36,58,18,66,89,26,52,76,48,70,41,94,38,29,39,34,28,52,35,54,43,60,45,97,82,49,55,51,61,99,117,50,73,52,40,36,48,50,41,33,56,51,26,34,69,29,69,72,55,48,91,63,51,68,73,42,46,46,58,56,48,54,49,41,67,72,48,52,59,38,32,36,38,28,31,34,71,53,89,47,44,60,53,57,40,33,57,27,48,82,31,46,50,39,28,37,27,65,49,66,68,59,48,50,65,63,33,68,91,39,77,82,62,47,67,44,75,44,85,72,89,46,33,39,71,40,51,70,59,48,53,54,45,44,77,70,35,70,61,50,34,51,70,61,54,53,33,80,70,31,79,81,22,73,45,33,62,34,77,68,57,68,70,64,72,71,49,75,53,44,32,37,36,35,74,19,53,60,58,88,48,54,87,26,43,22,42,61,32,52,51,44,37,50,32,36,55,27,32,64,42,81,63,86,68,54,20,36,37,35,38,51,55,49,79,37,66,67,51,36,54,49,41,47,57,37,59,18,68,88,25,54,76,49,68,40,96,39,30,40,33,29,51,34,56,42,61,46,98,82,50,55,50,62,98

Radius of gyration: 28.28 Å; Cα contacts (8 Å, |Δi|>4): 869; chains: 2; bounding box: 38×85×57 Å

pLDDT: mean 94.63, std 6.73, range [42.22, 98.94]

Secondary structure (DSSP, 8-state):
-HHHHHHHHHHHHHT-----SS-HHHHHHHHHHHHHH-S-EEEEE--STTHHHHHHHTTTSEEEEEES-HHHHHHHHTT-TTSEEEE------GGGHHHHHHHHHH-GGGSTTT---TT--S-TTS-----HHHHHSPPSEEEE--S--SSTTS--SHHHHHHHHHHHHT--SSS-EEEEEE-TTSHHHHHHIIIII-GGGEEEEETTEEEEEEPPP-TT--S--/-HHHHHHHHHHHHHT-----SS-HHHHHHHHHHHHHH-S-EEEEE--STTHHHHHHHTTTSEEEEEES-HHHHHHHHTT-TT-EEEE------GGGHHHHHHHHHH-GGGSTTT---TT--S-TTS-----HHHHHSPPSEEEE--S--SSTTS--SHHHHHHHHHHHHT--SSS-EEEEEE-TTSHHHHHHIIIII-GGGEEEEETTEEEEEEPPP-TT--S--

Sequence (450 aa):
MSEHLQVDAILHYATSRVIPQQTLDEIKISFNLIKSLTPCNLLVFGLGHDSFMWSSMNSRGTTFFLEEDPKWSRAILKDLSFIRSNTVRYRTTLYEAEKLIDHYNKEPDCWARKSILRGNTKCKLALNTLSKEVYDKEWDIIMIDGPKGYFDQAPGRMSAIYSAAVMARNRKGPGVTHVILHDVDRDVEKVYAELFLCRKNLVNGVGKLWHFEIPPATDMNTDFCMSEHLQVDAILHYATSRVIPQQTLDEIKISFNLIKSLTPCNLLVFGLGHDSFMWSSMNSRGTTFFLEEDPKWSRAILKDLSFIRSNTVRYRTTLYEAEKLIDHYNKEPDCWARKSILRGNTKCKLALNTLSKEVYDKEWDIIMIDGPKGYFDQAPGRMSAIYSAAVMARNRKGPGVTHVILHDVDRDVEKVYAELFLCRKNLVNGVGKLWHFEIPPATDMNTDFC

Organism: Solanum lycopersicum (NCBI:txid4081)

InterPro domains:
  IPR006514 IRX15/GXM/AGM [PF21729] (26-212)
  IPR006514 IRX15/GXM/AGM [PTHR31444] (5-225)
  IPR006514 IRX15/GXM/AGM [TIGR01627] (7-225)
  IPR029063 S-adenosyl-L-methionine-dependent methyltransferase superfamily [G3DSA:3.40.50.150] (17-223)